Protein AF-A0A840NBD8-F1 (afdb_monomer_lite)

Structure (mmCIF, N/CA/C/O backbone):
data_AF-A0A840NBD8-F1
#
_entry.id   AF-A0A840NBD8-F1
#
loop_
_atom_site.group_PDB
_atom_site.id
_atom_site.type_symbol
_atom_site.label_atom_id
_atom_site.label_alt_id
_atom_site.label_comp_id
_atom_site.label_asym_id
_atom_site.label_entity_id
_atom_site.label_seq_id
_atom_site.pdbx_PDB_ins_code
_atom_site.Cartn_x
_atom_site.Cartn_y
_atom_site.Cartn_z
_atom_site.occupancy
_atom_site.B_iso_or_equiv
_atom_site.auth_seq_id
_atom_site.auth_comp_id
_atom_site.auth_asym_id
_atom_site.auth_atom_id
_atom_site.pdbx_PDB_model_num
ATOM 1 N N . MET A 1 1 ? -63.203 -4.532 65.656 1.00 38.97 1 MET A N 1
ATOM 2 C CA . MET A 1 1 ? -64.607 -4.983 65.704 1.00 38.97 1 MET A CA 1
ATOM 3 C C . MET A 1 1 ? -64.784 -5.683 67.031 1.00 38.97 1 MET A C 1
ATOM 5 O O . MET A 1 1 ? -64.358 -6.823 67.152 1.00 38.97 1 MET A O 1
ATOM 9 N N . GLU A 1 2 ? -65.302 -4.982 68.034 1.00 36.94 2 GLU A N 1
ATOM 10 C CA . GLU A 1 2 ? -65.641 -5.597 69.318 1.00 36.94 2 GLU A CA 1
ATOM 11 C C . GLU A 1 2 ? -66.970 -6.361 69.239 1.00 36.94 2 GLU A C 1
ATOM 13 O O . GLU A 1 2 ? -67.846 -6.024 68.440 1.00 36.94 2 GLU A O 1
ATOM 18 N N . GLN A 1 3 ? -67.122 -7.371 70.097 1.00 41.47 3 GLN A N 1
ATOM 19 C CA . GLN A 1 3 ? -68.400 -8.005 70.413 1.00 41.47 3 GLN A CA 1
ATOM 20 C C . GLN A 1 3 ? -68.437 -8.320 71.911 1.00 41.47 3 GLN A C 1
ATOM 22 O O . GLN A 1 3 ? -67.701 -9.184 72.383 1.00 41.47 3 GLN A O 1
ATOM 27 N N . SER A 1 4 ? -69.313 -7.629 72.638 1.00 44.62 4 SER A N 1
ATOM 28 C CA . SER A 1 4 ? -69.732 -8.004 73.992 1.00 44.62 4 SER A CA 1
ATOM 29 C C . SER A 1 4 ? -71.035 -8.809 73.917 1.00 44.62 4 SER A C 1
ATOM 31 O O . SER A 1 4 ? -71.879 -8.479 73.082 1.00 44.62 4 SER A O 1
ATOM 33 N N . PRO A 1 5 ? -71.239 -9.813 74.784 1.00 59.19 5 PRO A N 1
ATOM 34 C CA . PRO A 1 5 ? -72.549 -10.399 75.052 1.00 59.19 5 PRO A CA 1
ATOM 35 C C . PRO A 1 5 ? -73.117 -9.952 76.415 1.00 59.19 5 PRO A C 1
ATOM 37 O O . PRO A 1 5 ? -72.369 -9.685 77.356 1.00 59.19 5 PRO A O 1
ATOM 40 N N . ASP A 1 6 ? -74.445 -9.888 76.511 1.00 45.44 6 ASP A N 1
ATOM 41 C CA . ASP A 1 6 ? -75.183 -9.415 77.689 1.00 45.44 6 ASP A CA 1
ATOM 42 C C . ASP A 1 6 ? -75.219 -10.400 78.875 1.00 45.44 6 ASP A C 1
ATOM 44 O O . ASP A 1 6 ? -75.058 -11.614 78.729 1.00 45.44 6 ASP A O 1
ATOM 48 N N . VAL A 1 7 ? -75.535 -9.857 80.056 1.00 41.00 7 VAL A N 1
ATOM 49 C CA . VAL A 1 7 ? -75.954 -10.606 81.253 1.00 41.00 7 VAL A CA 1
ATOM 50 C C . VAL A 1 7 ? -77.479 -10.547 81.363 1.00 41.00 7 VAL A C 1
ATOM 52 O O . VAL A 1 7 ? -78.070 -9.487 81.165 1.00 41.00 7 VAL A O 1
ATOM 55 N N . ALA A 1 8 ? -78.119 -11.666 81.712 1.00 42.34 8 ALA A N 1
ATOM 56 C CA . ALA A 1 8 ? -79.564 -11.742 81.924 1.00 42.34 8 ALA A CA 1
ATOM 57 C C . ALA A 1 8 ? -79.895 -12.157 83.366 1.00 42.34 8 ALA A C 1
ATOM 59 O O . ALA A 1 8 ? -79.527 -13.247 83.803 1.00 42.34 8 ALA A O 1
ATOM 60 N N . GLU A 1 9 ? -80.625 -11.303 84.083 1.00 46.00 9 GLU A N 1
ATOM 61 C CA . GLU A 1 9 ? -81.267 -11.643 85.356 1.00 46.00 9 GLU A CA 1
ATOM 62 C C . GLU A 1 9 ? -82.689 -12.177 85.119 1.00 46.00 9 GLU A C 1
ATOM 64 O O . GLU A 1 9 ? -83.369 -11.783 84.169 1.00 46.00 9 GLU A O 1
ATOM 69 N N . GLY A 1 10 ? -83.159 -13.060 86.002 1.00 35.69 10 GLY A N 1
ATOM 70 C CA . GLY A 1 10 ? -84.516 -13.605 85.964 1.00 35.69 10 GLY A CA 1
ATOM 71 C C . GLY A 1 10 ? -84.988 -13.977 87.364 1.00 35.69 10 GLY A C 1
ATOM 72 O O . GLY A 1 10 ? -84.531 -14.966 87.934 1.00 35.69 10 GLY A O 1
ATOM 73 N N . THR A 1 11 ? -85.880 -13.166 87.927 1.00 38.62 11 THR A N 1
ATOM 74 C CA . THR A 1 11 ? -86.492 -13.388 89.242 1.00 38.62 11 THR A CA 1
ATOM 75 C C . THR A 1 11 ? -87.650 -14.387 89.171 1.00 38.62 11 THR A C 1
ATOM 77 O O . THR A 1 11 ? -88.183 -14.684 88.102 1.00 38.62 11 THR A O 1
ATOM 80 N N . GLY A 1 12 ? -88.067 -14.896 90.331 1.00 40.06 12 GLY A N 1
ATOM 81 C CA . GLY A 1 12 ? -89.299 -15.665 90.483 1.00 40.06 12 GLY A CA 1
ATOM 82 C C . GLY A 1 12 ? -90.060 -15.222 91.727 1.00 40.06 12 GLY A C 1
ATOM 83 O O . GLY A 1 12 ? -89.450 -14.758 92.684 1.00 40.06 12 GLY A O 1
ATOM 84 N N . GLU A 1 13 ? -91.380 -15.384 91.705 1.00 35.84 13 GLU A N 1
ATOM 85 C CA . GLU A 1 13 ? -92.286 -15.260 92.852 1.00 35.84 13 GLU A CA 1
ATOM 86 C C . GLU A 1 13 ? -93.615 -15.955 92.501 1.00 35.84 13 GLU A C 1
ATOM 88 O O . GLU A 1 13 ? -93.922 -16.142 91.320 1.00 35.84 13 GLU A O 1
ATOM 93 N N . GLY A 1 14 ? -94.387 -16.392 93.502 1.00 35.34 14 GLY A N 1
ATOM 94 C CA . GLY A 1 14 ? -95.603 -17.180 93.263 1.00 35.34 14 GLY A CA 1
ATOM 95 C C . GLY A 1 14 ? -96.175 -17.848 94.512 1.00 35.34 14 GLY A C 1
ATOM 96 O O . GLY A 1 14 ? -96.265 -19.072 94.565 1.00 35.34 14 GLY A O 1
ATOM 97 N N . GLU A 1 15 ? -96.549 -17.055 95.517 1.00 34.56 15 GLU A N 1
ATOM 98 C CA . GLU A 1 15 ? -97.252 -17.532 96.716 1.00 34.56 15 GLU A CA 1
ATOM 99 C C . GLU A 1 15 ? -98.704 -17.025 96.682 1.00 34.56 15 GLU A C 1
ATOM 101 O O . GLU A 1 15 ? -98.952 -15.823 96.762 1.00 34.56 15 GLU A O 1
ATOM 106 N N . GLU A 1 16 ? -99.659 -17.936 96.460 1.00 41.03 16 GLU A N 1
ATOM 107 C CA . GLU A 1 16 ? -101.041 -17.589 96.095 1.00 41.03 16 GLU A CA 1
ATOM 108 C C . GLU A 1 16 ? -102.016 -17.563 97.289 1.00 41.03 16 GLU A C 1
ATOM 110 O O . GLU A 1 16 ? -101.863 -18.283 98.281 1.00 41.03 16 GLU A O 1
ATOM 115 N N . ASP A 1 17 ? -103.035 -16.708 97.172 1.00 41.59 17 ASP A N 1
ATOM 116 C CA . ASP A 1 17 ? -103.958 -16.308 98.239 1.00 41.59 17 ASP A CA 1
ATOM 117 C C . ASP A 1 17 ? -104.800 -17.480 98.797 1.00 41.59 17 ASP A C 1
ATOM 119 O O . ASP A 1 17 ? -105.285 -18.343 98.057 1.00 41.59 17 ASP A O 1
ATOM 123 N N . ARG A 1 18 ? -105.000 -17.521 100.123 1.00 43.19 18 ARG A N 1
ATOM 124 C CA . ARG A 1 18 ? -105.635 -18.650 100.831 1.00 43.19 18 ARG A CA 1
ATOM 125 C C . ARG A 1 18 ? -106.884 -18.201 101.604 1.00 43.19 18 ARG A C 1
ATOM 127 O O . ARG A 1 18 ? -106.764 -17.413 102.540 1.00 43.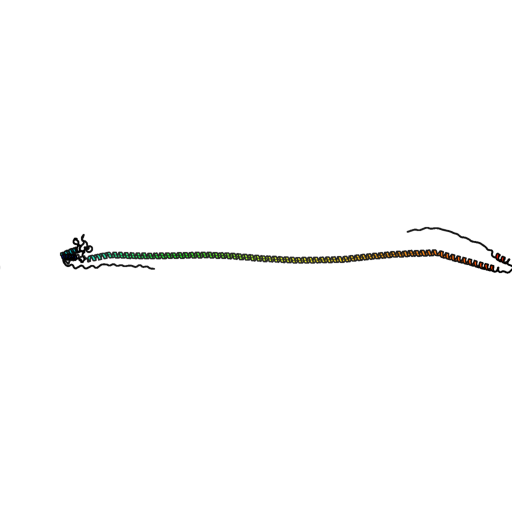19 18 ARG A O 1
ATOM 134 N N . PRO A 1 19 ? -108.082 -18.742 101.294 1.00 49.09 19 PRO A N 1
ATOM 135 C CA . PRO A 1 19 ? -109.337 -18.238 101.846 1.00 49.09 19 PRO A CA 1
ATOM 136 C C . PRO A 1 19 ? -109.475 -18.462 103.359 1.00 49.09 19 PRO A C 1
ATOM 138 O O . PRO A 1 19 ? -109.138 -19.520 103.899 1.00 49.09 19 PRO A O 1
ATOM 141 N N . GLU A 1 20 ? -110.034 -17.458 104.033 1.00 42.88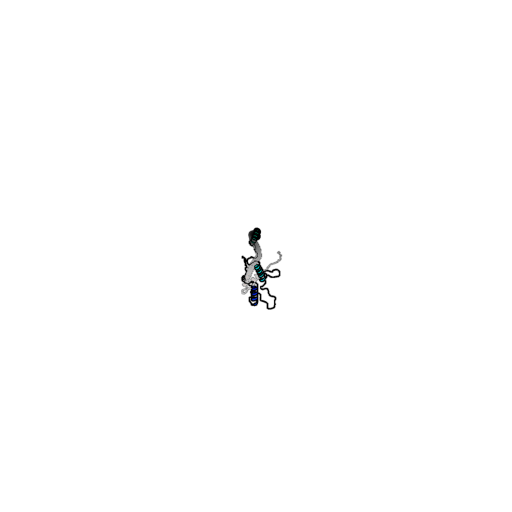 20 GLU A N 1
ATOM 142 C CA . GLU A 1 20 ? -110.184 -17.415 105.487 1.00 42.88 20 GLU A CA 1
ATOM 143 C C . GLU A 1 20 ? -111.186 -18.470 106.009 1.00 42.88 20 GLU A C 1
ATOM 145 O O . GLU A 1 20 ? -112.259 -18.694 105.440 1.00 42.88 20 GLU A O 1
ATOM 150 N N . ALA A 1 21 ? -110.842 -19.152 107.107 1.00 46.12 21 ALA A N 1
ATOM 151 C CA . ALA A 1 21 ? -111.613 -20.298 107.593 1.00 46.12 21 ALA A CA 1
ATOM 152 C C . ALA A 1 21 ? -112.923 -19.878 108.305 1.00 46.12 21 ALA A C 1
ATOM 154 O O . ALA A 1 21 ? -112.905 -19.003 109.174 1.00 46.12 21 ALA A O 1
ATOM 155 N N . PRO A 1 22 ? -114.070 -20.535 108.031 1.00 56.19 22 PRO A N 1
ATOM 156 C CA . PRO A 1 22 ? -115.367 -20.101 108.549 1.00 56.19 22 PRO A CA 1
ATOM 157 C C . PRO A 1 22 ? -115.501 -20.246 110.075 1.00 56.19 22 PRO A C 1
ATOM 159 O O . PRO A 1 22 ? -115.132 -21.263 110.669 1.00 56.19 22 PRO A O 1
ATOM 162 N N . VAL A 1 23 ? -116.119 -19.241 110.708 1.00 53.09 23 VAL A N 1
ATOM 163 C CA . VAL A 1 23 ? -116.303 -19.148 112.169 1.00 53.09 23 VAL A CA 1
ATOM 164 C C . VAL A 1 23 ? -117.133 -20.323 112.711 1.00 53.09 23 VAL A C 1
ATOM 166 O O . VAL A 1 23 ? -118.361 -20.360 112.591 1.00 53.09 23 VAL A O 1
ATOM 169 N N . ARG A 1 24 ? -116.460 -21.285 113.358 1.00 59.81 24 ARG A N 1
ATOM 170 C CA . ARG A 1 24 ? -117.062 -22.519 113.894 1.00 59.81 24 ARG A CA 1
ATOM 171 C C . ARG A 1 24 ? -118.058 -22.217 115.028 1.00 59.81 24 ARG A C 1
ATOM 173 O O . ARG A 1 24 ? -117.653 -21.898 116.142 1.00 59.81 24 ARG A O 1
ATOM 180 N N . ARG A 1 25 ? -119.364 -22.363 114.766 1.00 56.66 25 ARG A N 1
ATOM 181 C CA . ARG A 1 25 ? -120.454 -22.246 115.763 1.00 56.66 25 ARG A CA 1
ATOM 182 C C . ARG A 1 25 ? -121.301 -23.528 115.824 1.00 56.66 25 ARG A C 1
ATOM 184 O O . ARG A 1 25 ? -121.547 -24.153 114.794 1.00 56.66 25 ARG A O 1
ATOM 191 N N . GLY A 1 26 ? -121.777 -23.879 117.023 1.00 63.38 26 GLY A N 1
ATOM 192 C CA . GLY A 1 26 ? -122.529 -25.115 117.314 1.00 63.38 26 GLY A CA 1
ATOM 193 C C . GLY A 1 26 ? -121.645 -26.277 117.795 1.00 63.38 26 GLY A C 1
ATOM 194 O O . GLY A 1 26 ? -120.421 -26.207 117.696 1.00 63.38 26 GLY A O 1
ATOM 195 N N . THR A 1 27 ? -122.251 -27.346 118.322 1.00 67.06 27 THR A N 1
ATOM 196 C CA . THR A 1 27 ? -121.565 -28.557 118.839 1.00 67.06 27 THR A CA 1
ATOM 197 C C . THR A 1 27 ? -121.180 -29.537 117.723 1.00 67.06 27 THR A C 1
ATOM 199 O O . THR A 1 27 ? -121.738 -29.470 116.630 1.00 67.06 27 THR A O 1
ATOM 202 N N . ARG A 1 28 ? -120.273 -30.500 117.963 1.00 67.00 28 ARG A N 1
ATOM 203 C CA . ARG A 1 28 ? -119.866 -31.496 116.945 1.00 67.00 28 ARG A CA 1
ATOM 204 C C . ARG A 1 28 ? -121.028 -32.259 116.317 1.00 67.00 28 ARG A C 1
ATOM 206 O O . ARG A 1 28 ? -120.992 -32.502 115.114 1.00 67.00 28 ARG A O 1
ATOM 213 N N . ALA A 1 29 ? -122.060 -32.598 117.092 1.00 64.06 29 ALA A N 1
ATOM 214 C CA . ALA A 1 29 ? -123.272 -33.223 116.564 1.00 64.06 29 ALA A CA 1
ATOM 215 C C . ALA A 1 29 ? -123.970 -32.309 115.541 1.00 64.06 29 ALA A C 1
ATOM 217 O O . ALA A 1 29 ? -124.245 -32.740 114.425 1.00 64.06 29 ALA A O 1
ATOM 218 N N . GLN A 1 30 ? -124.147 -31.027 115.878 1.00 69.62 30 GLN A N 1
ATOM 219 C CA . GLN A 1 30 ? -124.735 -30.018 114.992 1.00 69.62 30 GLN A CA 1
ATOM 220 C C . GLN A 1 30 ? -123.849 -29.739 113.764 1.00 69.62 30 GLN A C 1
ATOM 222 O O . GLN A 1 30 ? -124.362 -29.663 112.651 1.00 69.62 30 GLN A O 1
ATOM 227 N N . ARG A 1 31 ? -122.518 -29.640 113.927 1.00 68.75 31 ARG A N 1
ATOM 228 C CA . ARG A 1 31 ? -121.561 -29.460 112.814 1.00 68.75 31 ARG A CA 1
ATOM 229 C C . ARG A 1 31 ? -121.606 -30.656 111.848 1.00 68.75 31 ARG A C 1
ATOM 231 O O . ARG A 1 31 ? -121.670 -30.461 110.633 1.00 68.75 31 ARG A O 1
ATOM 238 N N . ARG A 1 32 ? -121.672 -31.886 112.373 1.00 67.12 32 ARG A N 1
ATOM 239 C CA . ARG A 1 32 ? -121.811 -33.120 111.582 1.00 67.12 32 ARG A CA 1
ATOM 240 C C . ARG A 1 32 ? -123.163 -33.209 110.872 1.00 67.12 32 ARG A C 1
ATOM 242 O O . ARG A 1 32 ? -123.183 -33.514 109.684 1.00 67.12 32 ARG A O 1
ATOM 249 N N . GLU A 1 33 ? -124.271 -32.921 111.557 1.00 67.94 33 GLU A N 1
ATOM 250 C CA . GLU A 1 33 ? -125.611 -32.908 110.950 1.00 67.94 33 GLU A CA 1
ATOM 251 C C . GLU A 1 33 ? -125.704 -31.853 109.840 1.00 67.94 33 GLU A C 1
ATOM 253 O O . GLU A 1 33 ? -126.205 -32.143 108.759 1.00 67.94 33 GLU A O 1
ATOM 258 N N . ARG A 1 34 ? -125.150 -30.654 110.056 1.00 69.50 34 ARG A N 1
ATOM 259 C CA . ARG A 1 34 ? -125.111 -29.582 109.051 1.00 69.50 34 ARG A CA 1
ATOM 260 C C . ARG A 1 34 ? -124.284 -29.968 107.821 1.00 69.50 34 ARG A C 1
ATOM 262 O O . ARG A 1 34 ? -124.697 -29.673 106.708 1.00 69.50 34 ARG A O 1
ATOM 269 N N . THR A 1 35 ? -123.170 -30.678 108.014 1.00 64.94 35 THR A N 1
ATOM 270 C CA . THR A 1 35 ? -122.336 -31.211 106.916 1.00 64.94 35 THR A CA 1
ATOM 271 C C . THR A 1 35 ? -123.055 -32.332 106.148 1.00 64.94 35 THR A C 1
ATOM 273 O O . THR A 1 35 ? -122.981 -32.391 104.924 1.00 64.94 35 THR A O 1
ATOM 276 N N . LEU A 1 36 ? -123.792 -33.201 106.851 1.00 66.56 36 LEU A N 1
ATOM 277 C CA . LEU A 1 36 ? -124.643 -34.236 106.249 1.00 66.56 36 LEU A CA 1
ATOM 278 C C . LEU A 1 36 ? -125.808 -33.639 105.449 1.00 66.56 36 LEU A C 1
ATOM 280 O O . LEU A 1 36 ? -126.060 -34.083 104.334 1.00 66.56 36 LEU A O 1
ATOM 284 N N . ARG A 1 37 ? -126.493 -32.629 106.001 1.00 66.69 37 ARG A N 1
ATOM 285 C CA . ARG A 1 37 ? -127.597 -31.918 105.343 1.00 66.69 37 ARG A CA 1
ATOM 286 C C . ARG A 1 37 ? -127.111 -31.198 104.080 1.00 66.69 37 ARG A C 1
ATOM 288 O O . ARG A 1 37 ? -127.686 -31.427 103.025 1.00 66.69 37 ARG A O 1
ATOM 295 N N . ALA A 1 38 ? -125.984 -30.483 104.147 1.00 65.50 38 ALA A N 1
ATOM 296 C CA . ALA A 1 38 ? -125.374 -29.854 102.972 1.00 65.50 38 ALA A CA 1
ATOM 297 C C . ALA A 1 38 ? -125.038 -30.870 101.859 1.00 65.50 38 ALA A C 1
ATOM 299 O O . ALA A 1 38 ? -125.353 -30.633 100.698 1.00 65.50 38 ALA A O 1
ATOM 300 N N . MET A 1 39 ? -124.466 -32.039 102.189 1.00 65.94 39 MET A N 1
ATOM 301 C CA . MET A 1 39 ? -124.219 -33.092 101.185 1.00 65.94 39 MET A CA 1
ATOM 302 C C . MET A 1 39 ? -125.494 -33.742 100.624 1.00 65.94 39 MET A C 1
ATOM 304 O O . MET A 1 39 ? -125.443 -34.307 99.534 1.00 65.94 39 MET A O 1
ATOM 308 N N . ALA A 1 40 ? -126.625 -33.670 101.331 1.00 64.12 40 ALA A N 1
ATOM 309 C CA . ALA A 1 40 ? -127.922 -34.123 100.826 1.00 64.12 40 ALA A CA 1
ATOM 310 C C . ALA A 1 40 ? -128.627 -33.072 99.943 1.00 64.12 40 ALA A C 1
ATOM 312 O O . ALA A 1 40 ? -129.463 -33.436 99.121 1.00 64.12 40 ALA A O 1
ATOM 313 N N . GLU A 1 41 ? -128.280 -31.789 100.089 1.00 64.12 41 GLU A N 1
ATOM 314 C CA . GLU A 1 41 ? -128.833 -30.662 99.317 1.00 64.12 41 GLU A CA 1
ATOM 315 C C . GLU A 1 41 ? -128.189 -30.516 97.915 1.00 64.12 41 GLU A C 1
ATOM 317 O O . GLU A 1 41 ? -128.731 -29.837 97.047 1.00 64.12 41 GLU A O 1
ATOM 322 N N . GLY A 1 42 ? -127.111 -31.262 97.641 1.00 58.94 42 GLY A N 1
ATOM 323 C CA . GLY A 1 42 ? -126.793 -31.784 96.302 1.00 58.94 42 GLY A CA 1
ATOM 324 C C . GLY A 1 42 ? -125.792 -31.002 95.443 1.00 58.94 42 GLY A C 1
ATOM 325 O O . GLY A 1 42 ? -125.129 -31.623 94.614 1.00 58.94 42 GLY A O 1
ATOM 326 N N . LEU A 1 43 ? -125.629 -29.692 95.646 1.00 52.44 43 LEU A N 1
ATOM 327 C CA . LEU A 1 43 ? -124.615 -28.854 94.979 1.00 52.44 43 LEU A CA 1
ATOM 328 C C . LEU A 1 43 ? -123.987 -27.868 95.984 1.00 52.44 43 LEU A C 1
ATOM 330 O O . LEU A 1 43 ? -124.639 -27.461 96.941 1.00 52.44 43 LEU A O 1
ATOM 334 N N . ASP A 1 44 ? -122.707 -27.526 95.789 1.00 59.53 44 ASP A N 1
ATOM 335 C CA . ASP A 1 44 ? -121.893 -26.630 96.641 1.00 59.53 44 ASP A CA 1
ATOM 336 C C . ASP A 1 44 ? -121.865 -26.943 98.154 1.00 59.53 44 ASP A C 1
ATOM 338 O O . ASP A 1 44 ? -121.655 -26.074 99.008 1.00 59.53 44 ASP A O 1
ATOM 342 N N . ALA A 1 45 ? -121.977 -28.225 98.505 1.00 65.00 45 ALA A N 1
ATOM 343 C CA . ALA A 1 45 ? -121.774 -28.702 99.868 1.00 65.00 45 ALA A CA 1
ATOM 344 C C . ALA A 1 45 ? -120.332 -28.426 100.348 1.00 65.00 45 ALA A C 1
ATOM 346 O O . ALA A 1 45 ? -119.380 -29.036 99.865 1.00 65.00 45 ALA A O 1
ATOM 347 N N . ARG A 1 46 ? -120.157 -27.534 101.333 1.00 68.38 46 ARG A N 1
ATOM 348 C CA . ARG A 1 46 ? -118.853 -27.222 101.955 1.00 68.38 46 ARG A CA 1
ATOM 349 C C . ARG A 1 46 ? -118.691 -27.864 103.333 1.00 68.38 46 ARG A C 1
ATOM 351 O O . ARG A 1 46 ? -119.643 -28.005 104.101 1.00 68.38 46 ARG A O 1
ATOM 358 N N . CYS A 1 47 ? -117.456 -28.220 103.673 1.00 69.06 47 CYS A N 1
ATOM 359 C CA . CYS A 1 47 ? -117.085 -28.819 104.948 1.00 69.06 47 CYS A CA 1
ATOM 360 C C . CYS A 1 47 ? -117.250 -27.816 106.102 1.00 69.06 47 CYS A C 1
ATOM 362 O O . CYS A 1 47 ? -116.528 -26.821 106.168 1.00 69.06 47 CYS A O 1
ATOM 364 N N . ALA A 1 48 ? -118.116 -28.106 107.081 1.00 66.06 48 ALA A N 1
ATOM 365 C CA . ALA A 1 48 ? -118.368 -27.210 108.222 1.00 66.06 48 ALA A CA 1
ATOM 366 C C . ALA A 1 48 ? -117.186 -27.064 109.215 1.00 66.06 48 ALA A C 1
ATOM 368 O O . ALA A 1 48 ? -117.328 -26.404 110.246 1.00 66.06 48 ALA A O 1
ATOM 369 N N . TYR A 1 49 ? -116.037 -27.687 108.928 1.00 66.69 49 TYR A N 1
ATOM 370 C CA . TYR A 1 49 ? -114.827 -27.662 109.756 1.00 66.69 49 TYR A CA 1
ATOM 371 C C . TYR A 1 49 ? -113.688 -26.835 109.130 1.00 66.69 49 TYR A C 1
ATOM 373 O O . TYR A 1 49 ? -112.979 -26.142 109.862 1.00 66.69 49 TYR A O 1
ATOM 381 N N . CYS A 1 50 ? -113.512 -26.880 107.803 1.00 66.94 50 CYS A N 1
ATOM 382 C CA . CYS A 1 50 ? -112.445 -26.164 107.082 1.00 66.94 50 CYS A CA 1
ATOM 383 C C . CYS A 1 50 ? -112.931 -25.209 105.974 1.00 66.94 50 CYS A C 1
ATOM 385 O O . CYS A 1 50 ? -112.141 -24.389 105.533 1.00 66.94 50 CYS A O 1
ATOM 387 N N . GLY A 1 51 ? -114.198 -25.267 105.544 1.00 66.25 51 GLY A N 1
ATOM 388 C CA . GLY A 1 51 ? -114.749 -24.409 104.479 1.00 66.25 51 GLY A CA 1
ATOM 389 C C . GLY A 1 51 ? -114.542 -24.912 103.042 1.00 66.25 51 GLY A C 1
ATOM 390 O O . GLY A 1 51 ? -115.192 -24.399 102.127 1.00 66.25 51 GLY A O 1
ATOM 391 N N . GLU A 1 52 ? -113.700 -25.933 102.859 1.00 68.75 52 GLU A N 1
ATOM 392 C CA . GLU A 1 52 ? -113.404 -26.573 101.568 1.00 68.75 52 GLU A CA 1
ATOM 393 C C . GLU A 1 52 ? -114.644 -27.267 100.962 1.00 68.75 52 GLU A C 1
ATOM 395 O O . GLU A 1 52 ? -115.495 -27.758 101.717 1.00 68.75 52 GLU A O 1
ATOM 400 N N . PRO A 1 53 ? -114.767 -27.355 99.623 1.00 67.69 53 PRO A N 1
ATOM 401 C CA . PRO A 1 53 ? -115.833 -28.115 98.969 1.00 67.69 53 PRO A CA 1
ATOM 402 C C . PRO A 1 53 ? -115.728 -29.619 99.268 1.00 67.69 53 PRO A C 1
ATOM 404 O O . PRO A 1 53 ? -114.640 -30.188 99.375 1.00 67.69 53 PRO A O 1
ATOM 407 N N . LEU A 1 54 ? -116.878 -30.278 99.408 1.00 65.12 54 LEU A N 1
ATOM 408 C CA . LEU A 1 54 ? -116.974 -31.715 99.661 1.00 65.12 54 LEU A CA 1
ATOM 409 C C . LEU A 1 54 ? -117.080 -32.495 98.342 1.00 65.12 54 LEU A C 1
ATOM 411 O O . LEU A 1 54 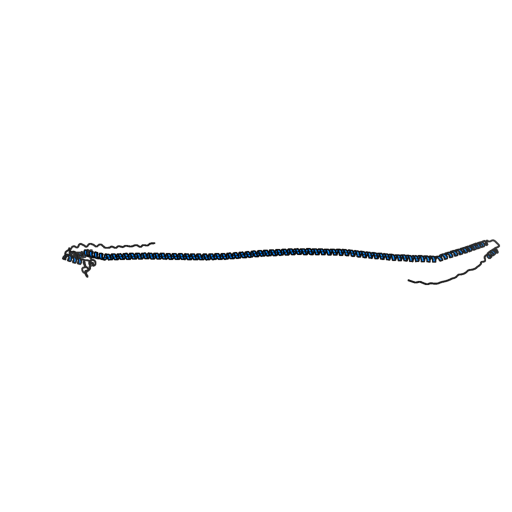? -117.759 -32.041 97.419 1.00 65.12 54 LEU A O 1
ATOM 415 N N . PRO A 1 55 ? -116.462 -33.686 98.241 1.00 63.44 55 PRO A N 1
ATOM 416 C CA . PRO A 1 55 ? -116.616 -34.534 97.065 1.00 63.44 55 PRO A CA 1
ATOM 417 C C . PRO A 1 55 ? -118.077 -35.011 96.927 1.00 63.44 55 PRO A C 1
ATOM 419 O O . PRO A 1 55 ? -118.708 -35.337 97.939 1.00 63.44 55 PRO A O 1
ATOM 422 N N . PRO A 1 56 ? -118.622 -35.096 95.698 1.00 61.56 56 PRO A N 1
ATOM 423 C CA . PRO A 1 56 ? -120.010 -35.493 95.473 1.00 61.56 56 PRO A CA 1
ATOM 424 C C . PRO A 1 56 ? -120.274 -36.928 95.949 1.00 61.56 56 PRO A C 1
ATOM 426 O O . PRO A 1 56 ? -119.463 -37.834 95.745 1.00 61.56 56 PRO A O 1
ATOM 429 N N . VAL A 1 57 ? -121.432 -37.146 96.578 1.00 60.38 57 VAL A N 1
ATOM 430 C CA . VAL A 1 57 ? -121.789 -38.443 97.172 1.00 60.38 57 VAL A CA 1
ATOM 431 C C . VAL A 1 57 ? -122.108 -39.466 96.066 1.00 60.38 57 VAL A C 1
ATOM 433 O O . VAL A 1 57 ? -123.023 -39.235 95.273 1.00 60.38 57 VAL A O 1
ATOM 436 N N . PRO A 1 58 ? -121.409 -40.617 95.990 1.00 57.72 58 PRO A N 1
ATOM 437 C CA . PRO A 1 58 ? -121.634 -41.600 94.933 1.00 57.72 58 PRO A CA 1
ATOM 438 C C . PRO A 1 58 ? -122.980 -42.322 95.105 1.00 57.72 58 PRO A C 1
ATOM 440 O O . PRO A 1 58 ? -123.285 -42.874 96.161 1.00 57.72 58 PRO A O 1
ATOM 443 N N . SER A 1 59 ? -123.764 -42.390 94.028 1.00 54.16 59 SER A N 1
ATOM 444 C CA . SER A 1 59 ? -125.178 -42.808 94.021 1.00 54.16 59 SER A CA 1
ATOM 445 C C . SER A 1 59 ? -125.461 -44.305 94.260 1.00 54.16 59 SER A C 1
ATOM 447 O O . SER A 1 59 ? -126.588 -44.756 94.056 1.00 54.16 59 SER A O 1
ATOM 449 N N . LYS A 1 60 ? -124.471 -45.102 94.692 1.00 48.12 60 LYS A N 1
ATOM 450 C CA . LYS A 1 60 ? -124.620 -46.548 94.946 1.00 48.12 60 LYS A CA 1
ATOM 451 C C . LYS A 1 60 ? -123.863 -47.025 96.189 1.00 48.12 60 LYS A C 1
ATOM 453 O O . LYS A 1 60 ? -122.690 -47.370 96.106 1.00 48.12 60 LYS A O 1
ATOM 458 N N . GLY A 1 61 ? -124.575 -47.136 97.314 1.00 52.53 61 GLY A N 1
ATOM 459 C CA . GLY A 1 61 ? -124.354 -48.160 98.354 1.00 52.53 61 GLY A CA 1
ATOM 460 C C . GLY A 1 61 ? -122.990 -48.244 99.061 1.00 52.53 61 GLY A C 1
ATOM 461 O O . GLY A 1 61 ? -122.743 -49.232 99.750 1.00 52.53 61 GLY A O 1
ATOM 462 N N . GLY A 1 62 ? -122.100 -47.265 98.897 1.00 48.06 62 GLY A N 1
ATOM 463 C CA . GLY A 1 62 ? -120.779 -47.261 99.529 1.00 48.06 62 GLY A CA 1
ATOM 464 C C . GLY A 1 62 ? -120.823 -47.043 101.047 1.00 48.06 62 GLY A C 1
ATOM 465 O O . GLY A 1 62 ? -121.790 -46.510 101.593 1.00 48.06 62 GLY A O 1
ATOM 466 N N . ARG A 1 63 ? -119.736 -47.414 101.740 1.00 48.62 63 ARG A N 1
ATOM 467 C CA . ARG A 1 63 ? -119.509 -46.996 103.137 1.00 48.62 63 ARG A CA 1
ATOM 468 C C . ARG A 1 63 ? -119.529 -45.460 103.237 1.00 48.62 63 ARG A C 1
ATOM 470 O O . ARG A 1 63 ? -119.063 -44.812 102.301 1.00 48.62 63 ARG A O 1
ATOM 477 N N . PRO A 1 64 ? -119.989 -44.876 104.362 1.00 52.94 64 PRO A N 1
ATOM 478 C CA . PRO A 1 64 ? -119.992 -43.426 104.541 1.00 52.94 64 PRO A CA 1
ATOM 479 C C . PRO A 1 64 ? -118.575 -42.861 104.387 1.00 52.94 64 PRO A C 1
ATOM 481 O O . PRO A 1 64 ? -117.665 -43.224 105.136 1.00 52.94 64 PRO A O 1
ATOM 484 N N . THR A 1 65 ? -118.403 -41.990 103.395 1.00 54.28 65 THR A N 1
ATOM 485 C CA . THR A 1 65 ? -117.147 -41.307 103.084 1.00 54.28 65 THR A CA 1
ATOM 486 C C . THR A 1 65 ? -116.711 -40.394 104.236 1.00 54.28 65 THR A C 1
ATOM 488 O O . THR A 1 65 ? -117.563 -39.829 104.930 1.00 54.28 65 THR A O 1
ATOM 491 N N . PRO A 1 66 ? -115.394 -40.203 104.456 1.00 55.22 66 PRO A N 1
ATOM 492 C CA . PRO A 1 66 ? -114.901 -39.164 105.354 1.00 55.22 66 PRO A CA 1
ATOM 493 C C . PRO A 1 66 ? -115.436 -37.787 104.940 1.00 55.22 66 PRO A C 1
ATOM 495 O O . PRO A 1 66 ? -115.423 -37.432 103.765 1.00 55.22 66 PRO A O 1
ATOM 498 N N . TYR A 1 67 ? -115.897 -37.003 105.916 1.00 59.72 67 TYR A N 1
ATOM 499 C CA . TYR A 1 67 ? -116.630 -35.740 105.722 1.00 59.72 67 TYR A CA 1
ATOM 500 C C . TYR A 1 67 ? -115.748 -34.544 105.294 1.00 59.72 67 TYR A C 1
ATOM 502 O O . TYR A 1 67 ? -116.057 -33.400 105.614 1.00 59.72 67 TYR A O 1
ATOM 510 N N . CYS A 1 68 ? -114.611 -34.819 104.656 1.00 63.47 68 CYS A N 1
ATOM 511 C CA . CYS A 1 68 ? -113.601 -33.888 104.155 1.00 63.47 68 CYS A CA 1
ATOM 512 C C . CYS A 1 68 ? -112.582 -34.712 103.341 1.00 63.47 68 CYS A C 1
ATOM 514 O O . CYS A 1 68 ? -112.287 -35.836 103.769 1.00 63.47 68 CYS A O 1
ATOM 516 N N . PRO A 1 69 ? -111.997 -34.204 102.237 1.00 60.41 69 PRO A N 1
ATOM 517 C CA . PRO A 1 69 ? -110.771 -34.794 101.698 1.00 60.41 69 PRO A CA 1
ATOM 518 C C . PRO A 1 69 ? -109.697 -34.862 102.796 1.00 60.41 69 PRO A C 1
ATOM 520 O O . PRO A 1 69 ? -109.556 -33.941 103.605 1.00 60.41 69 PRO A O 1
ATOM 523 N N . ALA A 1 70 ? -108.983 -35.985 102.862 1.00 59.97 70 ALA A N 1
ATOM 524 C CA . ALA A 1 70 ? -107.935 -36.215 103.848 1.00 59.97 70 ALA A CA 1
ATOM 525 C C . ALA A 1 70 ? -106.595 -35.735 103.275 1.00 59.97 70 ALA A C 1
ATOM 527 O O . ALA A 1 70 ? -105.881 -36.492 102.626 1.00 59.97 70 ALA A O 1
ATOM 528 N N . ASP A 1 71 ? -106.312 -34.451 103.474 1.00 60.78 71 ASP A N 1
ATOM 529 C CA . ASP A 1 71 ? -105.089 -33.782 103.031 1.00 60.78 71 ASP A CA 1
ATOM 530 C C . ASP A 1 71 ? -103.896 -34.218 103.905 1.00 60.78 71 ASP A C 1
ATOM 532 O O . ASP A 1 71 ? -103.761 -33.803 105.062 1.00 60.78 71 ASP A O 1
ATOM 536 N N . SER A 1 72 ? -103.060 -35.109 103.362 1.00 62.03 72 SER A N 1
ATOM 537 C CA . SER A 1 72 ? -101.864 -35.633 104.033 1.00 62.03 72 SER A CA 1
ATOM 538 C C . SER A 1 72 ? -100.773 -34.592 104.223 1.00 62.03 72 SER A C 1
ATOM 540 O O . SER A 1 72 ? -99.975 -34.724 105.149 1.00 62.03 72 SER A O 1
ATOM 542 N N . ASP A 1 73 ? -100.744 -33.567 103.381 1.00 59.75 73 ASP A N 1
ATOM 543 C CA . ASP A 1 73 ? -99.607 -32.662 103.264 1.00 59.75 73 ASP A CA 1
ATOM 544 C C . ASP A 1 73 ? -99.819 -31.455 104.190 1.00 59.75 73 ASP A C 1
ATOM 546 O O . ASP A 1 73 ? -98.877 -30.943 104.794 1.00 59.75 73 ASP A O 1
ATOM 550 N N . ARG A 1 74 ? -101.085 -31.070 104.408 1.00 59.34 74 ARG A N 1
ATOM 551 C CA . ARG A 1 74 ? -101.507 -30.042 105.373 1.00 59.34 74 ARG A CA 1
ATOM 552 C C . ARG A 1 74 ? -101.619 -30.540 106.815 1.00 59.34 74 ARG A C 1
ATOM 554 O O . ARG A 1 74 ? -101.461 -29.733 107.731 1.00 59.34 74 ARG A O 1
ATOM 561 N N . TYR A 1 75 ? -101.930 -31.822 107.037 1.00 61.00 75 TYR A N 1
ATOM 562 C CA . TYR A 1 75 ? -102.212 -32.354 108.384 1.00 61.00 75 TYR A CA 1
ATOM 563 C C . TYR A 1 75 ? -101.393 -33.579 108.802 1.00 61.00 75 TYR A C 1
ATOM 565 O O . TYR A 1 75 ? -101.383 -33.905 109.988 1.00 61.00 75 TYR A O 1
ATOM 573 N N . GLY A 1 76 ? -100.690 -34.244 107.885 1.00 61.50 76 GLY A N 1
ATOM 574 C CA . GLY A 1 76 ? -99.890 -35.432 108.177 1.00 61.50 76 GLY A CA 1
ATOM 575 C C . GLY A 1 76 ? -100.686 -36.739 108.298 1.00 61.50 76 GLY A C 1
ATOM 576 O O . GLY A 1 76 ? -101.920 -36.792 108.300 1.00 61.50 76 GLY A O 1
ATOM 577 N N . ASN A 1 77 ? -99.941 -37.838 108.428 1.00 67.00 77 ASN A N 1
ATOM 578 C CA . ASN A 1 77 ? -100.469 -39.179 108.673 1.00 67.00 77 ASN A CA 1
ATOM 579 C C . ASN A 1 77 ? -100.101 -39.633 110.094 1.00 67.00 77 ASN A C 1
ATOM 581 O O . ASN A 1 77 ? -98.923 -39.648 110.452 1.00 67.00 77 ASN A O 1
ATOM 585 N N . TRP A 1 78 ? -101.081 -40.060 110.899 1.00 56.47 78 TRP A N 1
ATOM 586 C CA . TRP A 1 78 ? -100.816 -40.683 112.200 1.00 56.47 78 TRP A CA 1
ATOM 587 C C . TRP A 1 78 ? -100.767 -42.205 112.037 1.00 56.47 78 TRP A C 1
ATOM 589 O O . TRP A 1 78 ? -101.779 -42.907 112.122 1.00 56.47 78 TRP A O 1
ATOM 599 N N . GLY A 1 79 ? -99.574 -42.713 111.720 1.00 66.50 79 GLY A N 1
ATOM 600 C CA . GLY A 1 79 ? -99.404 -44.093 111.266 1.00 66.50 79 GLY A CA 1
ATOM 601 C C . GLY A 1 79 ? -100.165 -44.331 109.957 1.00 66.50 79 GLY A C 1
ATOM 602 O O . GLY A 1 79 ? -100.165 -43.485 109.069 1.00 66.50 79 GLY A O 1
ATOM 603 N N . ALA A 1 80 ? -100.868 -45.458 109.844 1.00 58.38 80 ALA A N 1
ATOM 604 C CA . ALA A 1 80 ? -101.636 -45.828 108.648 1.00 58.38 80 ALA A CA 1
ATOM 605 C C . ALA A 1 80 ? -102.997 -45.098 108.496 1.00 58.38 80 ALA A C 1
ATOM 607 O O . ALA A 1 80 ? -103.916 -45.629 107.870 1.00 58.38 80 ALA A O 1
ATOM 608 N N . LYS A 1 81 ? -103.173 -43.916 109.105 1.00 60.44 81 LYS A N 1
ATOM 609 C CA . LYS A 1 81 ? -104.398 -43.102 109.010 1.00 60.44 81 LYS A CA 1
ATOM 610 C C . LYS A 1 81 ? -104.058 -41.637 108.757 1.00 60.44 81 LYS A C 1
ATOM 612 O O . LYS A 1 81 ? -103.447 -40.987 109.604 1.00 60.44 81 LYS A O 1
ATOM 617 N N . THR A 1 82 ? -104.521 -41.103 107.634 1.00 66.00 82 THR A N 1
ATOM 618 C CA . THR A 1 82 ? -104.442 -39.669 107.334 1.00 66.00 82 THR A CA 1
ATOM 619 C C . THR A 1 82 ? -105.308 -38.873 108.301 1.00 66.00 82 THR A C 1
ATOM 621 O O . THR A 1 82 ? -106.448 -39.251 108.593 1.00 66.00 82 THR A O 1
ATOM 624 N N . ILE A 1 83 ? -104.755 -37.788 108.837 1.00 65.44 83 ILE A N 1
ATOM 625 C CA . ILE A 1 83 ? -105.424 -36.976 109.847 1.00 65.44 83 ILE A CA 1
ATOM 626 C C . ILE A 1 83 ? -106.495 -36.120 109.161 1.00 65.44 83 ILE A C 1
ATOM 628 O O . ILE A 1 83 ? -106.200 -35.268 108.332 1.00 65.44 83 ILE A O 1
ATOM 632 N N . THR A 1 84 ? -107.766 -36.343 109.503 1.00 68.94 84 THR A N 1
ATOM 633 C CA . THR A 1 84 ? -108.882 -35.562 108.938 1.00 68.94 84 THR A CA 1
ATOM 634 C C . THR A 1 84 ? -109.242 -34.365 109.815 1.00 68.94 84 THR A C 1
ATOM 636 O O . THR A 1 84 ? -109.104 -34.412 111.040 1.00 68.94 84 THR A O 1
ATOM 639 N N . CYS A 1 85 ? -109.822 -33.319 109.216 1.00 69.44 85 CYS A N 1
ATOM 640 C CA . CYS A 1 85 ? -110.344 -32.150 109.937 1.00 69.44 85 CYS A CA 1
ATOM 641 C C . CYS A 1 85 ? -111.292 -32.524 111.092 1.00 69.44 85 CYS A C 1
ATOM 643 O O . CYS A 1 85 ? -111.280 -31.873 112.132 1.00 69.44 85 CYS A O 1
ATOM 645 N N . ALA A 1 86 ? -112.079 -33.596 110.939 1.00 65.38 86 ALA A N 1
ATOM 646 C CA . ALA A 1 86 ? -112.976 -34.097 111.979 1.00 65.38 86 ALA A CA 1
ATOM 647 C C . ALA A 1 86 ? -112.236 -34.770 113.152 1.00 65.38 86 ALA A C 1
ATOM 649 O O . ALA A 1 86 ? -112.712 -34.688 114.280 1.00 65.38 86 ALA A O 1
ATOM 650 N N . MET A 1 87 ? -111.079 -35.400 112.908 1.00 70.88 87 MET A N 1
ATOM 651 C CA . MET A 1 87 ? -110.215 -35.954 113.962 1.00 70.88 87 MET A CA 1
ATOM 652 C C . MET A 1 87 ? -109.474 -34.846 114.716 1.00 70.88 87 MET A C 1
ATOM 654 O O . MET A 1 87 ? -109.384 -34.906 115.938 1.00 70.88 87 MET A O 1
ATOM 658 N N . LEU A 1 88 ? -108.988 -33.812 114.020 1.00 71.06 88 LEU A N 1
ATOM 659 C CA . LEU A 1 88 ? -108.360 -32.652 114.667 1.00 71.06 88 LEU A CA 1
ATOM 660 C C . LEU A 1 88 ? -109.360 -31.841 115.489 1.00 71.06 88 LEU A C 1
ATOM 662 O O . LEU A 1 88 ? -109.041 -31.424 116.598 1.00 71.06 88 LEU A O 1
ATOM 666 N N . ASP A 1 89 ? -110.578 -31.643 114.983 1.00 67.31 89 ASP A N 1
ATOM 667 C CA . ASP A 1 89 ? -111.630 -30.962 115.738 1.00 67.31 89 ASP A CA 1
ATOM 668 C C . ASP A 1 89 ? -112.142 -31.830 116.904 1.00 67.31 89 ASP A C 1
ATOM 670 O O . ASP A 1 89 ? -112.486 -31.278 117.938 1.00 67.31 89 ASP A O 1
ATOM 674 N N . GLU A 1 90 ? -112.105 -33.167 116.808 1.00 69.50 90 GLU A N 1
ATOM 675 C CA . GLU A 1 90 ? -112.354 -34.081 117.939 1.00 69.50 90 GLU A CA 1
ATOM 676 C C . GLU A 1 90 ? -111.253 -34.007 119.006 1.00 69.50 90 GLU A C 1
ATOM 678 O O . GLU A 1 90 ? -111.574 -33.839 120.179 1.00 69.50 90 GLU A O 1
ATOM 683 N N . GLN A 1 91 ? -109.970 -34.055 118.629 1.00 70.88 91 GLN A N 1
ATOM 684 C CA . GLN A 1 91 ? -108.870 -33.874 119.585 1.00 70.88 91 GLN A CA 1
ATOM 685 C C . GLN A 1 91 ? -108.901 -32.478 120.218 1.00 70.88 91 GLN A C 1
ATOM 687 O O . GLN A 1 91 ? -108.704 -32.354 121.423 1.00 70.88 91 GLN A O 1
ATOM 692 N N . ARG A 1 92 ? -109.230 -31.432 119.448 1.00 68.44 92 ARG A N 1
ATOM 693 C CA . ARG A 1 92 ? -109.403 -30.067 119.963 1.00 68.44 92 ARG A CA 1
ATOM 694 C C . ARG A 1 92 ? -110.631 -29.934 120.868 1.00 68.44 92 ARG A C 1
ATOM 696 O O . ARG A 1 92 ? -110.559 -29.207 121.849 1.00 68.44 92 ARG A O 1
ATOM 703 N N . GLU A 1 93 ? -111.745 -30.600 120.570 1.00 69.00 93 GLU A N 1
ATOM 704 C CA . GLU A 1 93 ? -112.957 -30.562 121.403 1.00 69.00 93 GLU A CA 1
ATOM 705 C C . GLU A 1 93 ? -112.741 -31.326 122.720 1.00 69.00 93 GLU A C 1
ATOM 707 O O . GLU A 1 93 ? -113.049 -30.774 123.771 1.00 69.00 93 GLU A O 1
ATOM 712 N N . ILE A 1 94 ? -112.085 -32.496 122.692 1.00 71.50 94 ILE A N 1
ATOM 713 C CA . ILE A 1 94 ? -111.595 -33.197 123.896 1.00 71.50 94 ILE A CA 1
ATOM 714 C C . ILE A 1 94 ? -110.654 -32.287 124.693 1.00 71.50 94 ILE A C 1
ATOM 716 O O . ILE A 1 94 ? -110.840 -32.100 125.892 1.00 71.50 94 ILE A O 1
ATOM 720 N N . TRP A 1 95 ? -109.664 -31.684 124.032 1.00 65.94 95 TRP A N 1
ATOM 721 C CA . TRP A 1 95 ? -108.676 -30.827 124.679 1.00 65.94 95 TRP A CA 1
ATOM 722 C C . TRP A 1 95 ? -109.329 -29.592 125.334 1.00 65.94 95 TRP A C 1
ATOM 724 O O . TRP A 1 95 ? -109.076 -29.332 126.508 1.00 65.94 95 TRP A O 1
ATOM 734 N N . MET A 1 96 ? -110.256 -28.900 124.655 1.00 70.44 96 MET A N 1
ATOM 735 C CA . MET A 1 96 ? -111.007 -27.768 125.231 1.00 70.44 96 MET A CA 1
ATOM 736 C C . MET A 1 96 ? -111.931 -28.205 126.379 1.00 70.44 96 MET A C 1
ATOM 738 O O . MET A 1 96 ? -112.157 -27.437 127.311 1.00 70.44 96 MET A O 1
ATOM 742 N N . GLN A 1 97 ? -112.473 -29.425 126.322 1.00 67.94 97 GLN A N 1
ATOM 743 C CA . GLN A 1 97 ? -113.373 -29.973 127.340 1.00 67.94 97 GLN A CA 1
ATOM 744 C C . GLN A 1 97 ? -112.631 -30.489 128.588 1.00 67.94 97 GLN A C 1
ATOM 746 O O . GLN A 1 97 ? -113.229 -30.549 129.660 1.00 67.94 97 GLN A O 1
ATOM 751 N N . VAL A 1 98 ? -111.341 -30.828 128.467 1.00 66.56 98 VAL A N 1
ATOM 752 C CA . VAL A 1 98 ? -110.480 -31.292 129.573 1.00 66.56 98 VAL A CA 1
ATOM 753 C C . VAL A 1 98 ? -109.631 -30.161 130.173 1.00 66.56 98 VAL A C 1
ATOM 755 O O . VAL A 1 98 ? -109.451 -30.130 131.388 1.00 66.56 98 VAL A O 1
ATOM 758 N N . TYR A 1 99 ? -109.126 -29.228 129.357 1.00 61.94 99 TYR A N 1
ATOM 759 C CA . TYR A 1 99 ? -108.170 -28.186 129.776 1.00 61.94 99 TYR A CA 1
ATOM 760 C C . TYR A 1 99 ? -108.716 -26.747 129.718 1.00 61.94 99 TYR A C 1
ATOM 762 O O . TYR A 1 99 ? -108.039 -25.820 130.164 1.00 61.94 99 TYR A O 1
ATOM 770 N N . GLY A 1 100 ? -109.943 -26.555 129.223 1.00 68.12 100 GLY A N 1
ATOM 771 C CA . GLY A 1 100 ? -110.574 -25.244 129.055 1.00 68.12 100 GLY A CA 1
ATOM 772 C C . GLY A 1 100 ? -110.183 -24.532 127.748 1.00 68.12 100 GLY A C 1
ATOM 773 O O . GLY A 1 100 ? -109.299 -24.989 127.025 1.00 68.12 100 GLY A O 1
ATOM 774 N N . PRO A 1 101 ? -110.849 -23.413 127.407 1.00 62.56 101 PRO A N 1
ATOM 775 C CA . PRO A 1 101 ? -110.628 -22.717 126.137 1.00 62.56 101 PRO A CA 1
ATOM 776 C C . PRO A 1 101 ? -109.312 -21.918 126.062 1.00 62.56 101 PRO A C 1
ATOM 778 O O . PRO A 1 101 ? -108.862 -21.631 124.955 1.00 62.56 101 PRO A O 1
ATOM 781 N N . ASP A 1 102 ? -108.696 -21.579 127.201 1.00 56.84 102 ASP A N 1
ATOM 782 C CA . ASP A 1 102 ? -107.702 -20.491 127.296 1.00 56.84 102 ASP A CA 1
ATOM 783 C C . ASP A 1 102 ? -106.227 -20.938 127.424 1.00 56.84 102 ASP A C 1
ATOM 785 O O . ASP A 1 102 ? -105.346 -20.104 127.640 1.00 56.84 102 ASP A O 1
ATOM 789 N N . GLN A 1 103 ? -105.911 -22.234 127.303 1.00 50.56 103 GLN A N 1
ATOM 790 C CA . GLN A 1 103 ? -104.512 -22.699 127.309 1.00 50.56 103 GLN A CA 1
ATOM 791 C C . GLN A 1 103 ? -103.892 -22.760 125.890 1.00 50.56 103 GLN A C 1
ATOM 793 O O . GLN A 1 103 ? -104.503 -23.285 124.961 1.00 50.56 103 GLN A O 1
ATOM 798 N N . PRO A 1 104 ? -102.649 -22.289 125.681 1.00 55.12 104 PRO A N 1
ATOM 799 C CA . PRO A 1 104 ? -101.945 -22.482 124.415 1.00 55.12 104 PRO A CA 1
ATOM 800 C C . PRO A 1 104 ? -101.312 -23.881 124.334 1.00 55.12 104 PRO A C 1
ATOM 802 O O . PRO A 1 104 ? -100.597 -24.309 125.244 1.00 55.12 104 PRO A O 1
ATOM 805 N N . MET A 1 105 ? -101.510 -24.583 123.214 1.00 52.75 105 MET A N 1
ATOM 806 C CA . MET A 1 105 ? -100.778 -25.823 122.931 1.00 52.75 105 MET A CA 1
ATOM 807 C C . MET A 1 105 ? -99.298 -25.510 122.666 1.00 52.75 105 MET A C 1
ATOM 809 O O . MET A 1 105 ? -98.967 -24.872 121.673 1.00 52.75 105 MET A O 1
ATOM 813 N N . THR A 1 106 ? -98.421 -26.014 123.540 1.00 55.88 106 THR A N 1
ATOM 814 C CA . THR A 1 106 ? -96.949 -25.858 123.547 1.00 55.88 106 THR A CA 1
ATOM 815 C C . THR A 1 106 ? -96.410 -24.426 123.689 1.00 55.88 106 THR A C 1
ATOM 817 O O . THR A 1 106 ? -96.608 -23.562 122.841 1.00 55.88 106 THR A O 1
ATOM 820 N N . LYS A 1 107 ? -95.612 -24.194 124.741 1.00 48.47 107 LYS A N 1
ATOM 821 C CA . LYS A 1 107 ? -94.667 -23.070 124.797 1.00 48.47 107 LYS A CA 1
ATOM 822 C C . LYS A 1 107 ? -93.349 -23.510 124.159 1.00 48.47 107 LYS A C 1
ATOM 824 O O . LYS A 1 107 ? -92.559 -24.187 124.812 1.00 48.47 107 LYS A O 1
ATOM 829 N N . VAL A 1 108 ? -93.119 -23.138 122.903 1.00 56.28 108 VAL A N 1
ATOM 830 C CA . VAL A 1 108 ? -91.783 -23.208 122.293 1.00 56.28 108 VAL A CA 1
ATOM 831 C C . VAL A 1 108 ? -91.031 -21.936 122.671 1.00 56.28 108 VAL A C 1
ATOM 833 O O . VAL A 1 108 ? -91.527 -20.836 122.431 1.00 56.28 108 VAL A O 1
ATOM 836 N N . ASP A 1 109 ? -89.849 -22.072 123.270 1.00 56.97 109 ASP A N 1
ATOM 837 C CA . ASP A 1 109 ? -88.989 -20.926 123.568 1.00 56.97 109 ASP A CA 1
ATOM 838 C C . ASP A 1 109 ? -88.269 -20.455 122.297 1.00 56.97 109 ASP A C 1
ATOM 840 O O . ASP A 1 109 ? -87.178 -20.910 121.952 1.00 56.97 109 ASP A O 1
ATOM 844 N N . LEU A 1 110 ? -88.921 -19.535 121.585 1.00 61.78 110 LEU A N 1
ATOM 845 C CA . LEU A 1 110 ? -88.372 -18.866 120.407 1.00 61.78 110 LEU A CA 1
ATOM 846 C C . LEU A 1 110 ? -87.217 -17.905 120.750 1.00 61.78 110 LEU A C 1
ATOM 848 O O . LEU A 1 110 ? -86.496 -17.508 119.838 1.00 61.78 110 LEU A O 1
ATOM 852 N N . GLY A 1 111 ? -87.024 -17.547 122.027 1.00 63.22 111 GLY A N 1
ATOM 853 C CA . GLY A 1 111 ? -85.864 -16.791 122.502 1.00 63.22 111 GLY A CA 1
ATOM 854 C C . GLY A 1 111 ? -84.620 -17.668 122.473 1.00 63.22 111 GLY A C 1
ATOM 855 O O . GLY A 1 111 ? -83.762 -17.482 121.616 1.00 63.22 111 GLY A O 1
ATOM 856 N N . GLY A 1 112 ? -84.590 -18.727 123.288 1.00 69.25 112 GLY A N 1
ATOM 857 C CA . GLY A 1 112 ? -83.456 -19.657 123.342 1.00 69.25 112 GLY A CA 1
ATOM 858 C C . GLY A 1 112 ? -83.126 -20.354 122.010 1.00 69.25 112 GLY A C 1
ATOM 859 O O . GLY A 1 112 ? -81.990 -20.784 121.804 1.00 69.25 112 GLY A O 1
ATOM 860 N N . LEU A 1 113 ? -84.081 -20.454 121.075 1.00 72.06 113 LEU A N 1
ATOM 861 C CA . LEU A 1 113 ? -83.825 -20.912 119.700 1.00 72.06 113 LEU A CA 1
ATOM 862 C C . LEU A 1 113 ? -83.138 -19.840 118.833 1.00 72.06 113 LEU A C 1
ATOM 864 O O . LEU A 1 113 ? -82.239 -20.162 118.057 1.00 72.06 113 LEU A O 1
ATOM 868 N N . ARG A 1 114 ? -83.537 -18.571 118.980 1.00 72.31 114 ARG A N 1
ATOM 869 C CA . ARG A 1 114 ? -82.931 -17.415 118.302 1.00 72.31 114 ARG A CA 1
ATOM 870 C C . ARG A 1 114 ? -81.520 -17.142 118.817 1.00 72.31 114 ARG A C 1
ATOM 872 O O . ARG A 1 114 ? -80.637 -16.881 118.006 1.00 72.31 114 ARG A O 1
ATOM 879 N N . ASP A 1 115 ? -81.308 -17.265 120.123 1.00 74.00 115 ASP A N 1
ATOM 880 C CA . ASP A 1 115 ? -80.006 -17.062 120.761 1.00 74.00 115 ASP A CA 1
ATOM 881 C C . ASP A 1 115 ? -79.003 -18.122 120.284 1.00 74.00 115 ASP A C 1
ATOM 883 O O . ASP A 1 115 ? -77.942 -17.779 119.776 1.00 74.00 115 ASP A O 1
ATOM 887 N N . ARG A 1 116 ? -79.389 -19.408 120.265 1.00 77.81 116 ARG A N 1
ATOM 888 C CA . ARG A 1 116 ? -78.551 -20.487 119.698 1.00 77.81 116 ARG A CA 1
ATOM 889 C C . ARG A 1 116 ? -78.248 -20.314 118.208 1.00 77.81 116 ARG A C 1
ATOM 891 O O . ARG A 1 116 ? -77.180 -20.719 117.755 1.00 77.81 116 ARG A O 1
ATOM 898 N N . LEU A 1 117 ? -79.172 -19.739 117.434 1.00 80.44 117 LEU A N 1
ATOM 899 C CA . LEU A 1 117 ? -78.927 -19.388 116.031 1.00 80.44 117 LEU A CA 1
ATOM 900 C C . LEU A 1 117 ? -77.968 -18.197 115.895 1.00 80.44 117 LEU A C 1
ATOM 902 O O . LEU A 1 117 ? -77.172 -18.177 114.958 1.00 80.44 117 LEU A O 1
ATOM 906 N N . ALA A 1 118 ? -78.002 -17.238 116.823 1.00 78.81 118 ALA A N 1
ATOM 907 C CA . ALA A 1 118 ? -77.030 -16.152 116.889 1.00 78.81 118 ALA A CA 1
ATOM 908 C C . ALA A 1 118 ? -75.637 -16.666 117.294 1.00 78.81 118 ALA A C 1
ATOM 910 O O . ALA A 1 118 ? -74.666 -16.321 116.625 1.00 78.81 118 ALA A O 1
ATOM 911 N N . ASP A 1 119 ? -75.545 -17.552 118.292 1.00 79.88 119 ASP A N 1
ATOM 912 C CA . ASP A 1 119 ? -74.300 -18.207 118.715 1.00 79.88 119 ASP A CA 1
ATOM 913 C C . ASP A 1 119 ? -73.673 -19.017 117.570 1.00 79.88 119 ASP A C 1
ATOM 915 O O . ASP A 1 119 ? -72.495 -18.849 117.257 1.00 79.88 119 ASP A O 1
ATOM 919 N N . LEU A 1 120 ? -74.466 -19.855 116.886 1.00 82.12 120 LEU A N 1
ATOM 920 C CA . LEU A 1 120 ? -74.006 -20.619 115.719 1.00 82.12 120 LEU A CA 1
ATOM 921 C C . LEU A 1 120 ? -73.575 -19.705 114.567 1.00 82.12 120 LEU A C 1
ATOM 923 O O . LEU A 1 120 ? -72.556 -19.970 113.934 1.00 82.12 120 LEU A O 1
ATOM 927 N N . LYS A 1 121 ? -74.304 -18.613 114.306 1.00 80.25 121 LYS A N 1
ATOM 928 C CA . LYS A 1 121 ? -73.913 -17.633 113.284 1.00 80.25 121 LYS A CA 1
ATOM 929 C C . LYS A 1 121 ? -72.627 -16.891 113.667 1.00 80.25 121 LYS A C 1
ATOM 931 O O . LYS A 1 121 ? -71.810 -16.641 112.789 1.00 80.25 121 LYS A O 1
ATOM 936 N N . GLY A 1 122 ? -72.423 -16.584 114.948 1.00 80.94 122 GLY A N 1
ATOM 937 C CA . GLY A 1 122 ? -71.188 -15.992 115.467 1.00 80.94 122 GLY A CA 1
ATOM 938 C C . GLY A 1 122 ? -69.994 -16.945 115.382 1.00 80.94 122 GLY A C 1
ATOM 939 O O . GLY A 1 122 ? -68.917 -16.533 114.967 1.00 80.94 122 GLY A O 1
ATOM 940 N N . ALA A 1 123 ? -70.192 -18.230 115.684 1.00 83.06 123 ALA A N 1
ATOM 941 C CA . ALA A 1 123 ? -69.166 -19.264 115.542 1.00 83.06 123 ALA A CA 1
ATOM 942 C C . ALA A 1 123 ? -68.814 -19.567 114.072 1.00 83.06 123 ALA A C 1
ATOM 944 O O . ALA A 1 123 ? -67.674 -19.913 113.772 1.00 83.06 123 ALA A O 1
ATOM 945 N N . LEU A 1 124 ? -69.774 -19.416 113.153 1.00 89.12 124 LEU A N 1
ATOM 946 C CA . LEU A 1 124 ? -69.561 -19.569 111.711 1.00 89.12 124 LEU A CA 1
ATOM 947 C C . LEU A 1 124 ? -69.056 -18.293 111.022 1.00 89.12 124 LEU A C 1
ATOM 949 O O . LEU A 1 124 ? -68.577 -18.393 109.897 1.00 89.12 124 LEU A O 1
ATOM 953 N N . ALA A 1 125 ? -69.146 -17.114 111.643 1.00 85.19 125 ALA A N 1
ATOM 954 C CA . ALA A 1 125 ? -68.630 -15.865 111.075 1.00 85.19 125 ALA A CA 1
ATOM 955 C C . ALA A 1 125 ? -67.149 -15.962 110.646 1.00 85.19 125 ALA A C 1
ATOM 957 O O . ALA A 1 125 ? -66.905 -15.786 109.454 1.00 85.19 125 ALA A O 1
ATOM 958 N N . PRO A 1 126 ? -66.188 -16.375 111.506 1.00 90.81 126 PRO A N 1
ATOM 959 C CA . PRO A 1 126 ? -64.786 -16.490 111.095 1.00 90.81 126 PRO A CA 1
ATOM 960 C C . PRO A 1 126 ? -64.559 -17.506 109.965 1.00 90.81 126 PRO A C 1
ATOM 962 O O . PRO A 1 126 ? -63.638 -17.334 109.180 1.00 90.81 126 PRO A O 1
ATOM 965 N N . VAL A 1 127 ? -65.409 -18.532 109.830 1.00 90.44 127 VAL A N 1
ATOM 966 C CA . VAL A 1 127 ? -65.322 -19.495 108.716 1.00 90.44 127 VAL A CA 1
ATOM 967 C C . VAL A 1 127 ? -65.775 -18.856 107.398 1.00 90.44 127 VAL A C 1
ATOM 969 O O . VAL A 1 127 ? -65.169 -19.104 106.361 1.00 90.44 127 VAL A O 1
ATOM 972 N N . HIS A 1 128 ? -66.804 -18.002 107.419 1.00 88.88 128 HIS A N 1
ATOM 973 C CA . HIS A 1 128 ? -67.187 -17.218 106.239 1.00 88.88 128 HIS A CA 1
ATOM 974 C C . HIS A 1 128 ? -66.131 -16.155 105.901 1.00 88.88 128 HIS A C 1
ATOM 976 O O . HIS A 1 128 ? -65.852 -15.951 104.723 1.00 88.88 128 HIS A O 1
ATOM 982 N N . ASP A 1 129 ? -65.517 -15.526 106.907 1.00 91.81 129 ASP A N 1
ATOM 983 C CA . ASP A 1 129 ? -64.435 -14.554 106.713 1.00 91.81 129 ASP A CA 1
ATOM 984 C C . ASP A 1 129 ? -63.177 -15.223 106.116 1.00 91.81 129 ASP A C 1
ATOM 986 O O . ASP A 1 129 ? -62.567 -14.679 105.195 1.00 91.81 129 ASP A O 1
ATOM 990 N N . GLU A 1 130 ? -62.819 -16.435 106.567 1.00 93.31 130 GLU A N 1
ATOM 991 C CA . GLU A 1 130 ? -61.748 -17.249 105.970 1.00 93.31 130 GLU A CA 1
ATOM 992 C C . GLU A 1 130 ? -62.072 -17.671 104.529 1.00 93.31 130 GLU A C 1
ATOM 994 O O . GLU A 1 130 ? -61.211 -17.549 103.657 1.00 93.31 130 GLU A O 1
ATOM 999 N N . ILE A 1 131 ? -63.304 -18.116 104.244 1.00 92.75 131 ILE A N 1
ATOM 1000 C CA . ILE A 1 131 ? -63.734 -18.465 102.878 1.00 92.75 131 ILE A CA 1
ATOM 1001 C C . ILE A 1 131 ? -63.660 -17.237 101.963 1.00 92.75 131 ILE A C 1
ATOM 1003 O O . ILE A 1 131 ? -63.033 -17.312 100.910 1.00 92.75 131 ILE A O 1
ATOM 1007 N N . ALA A 1 132 ? -64.203 -16.091 102.381 1.00 93.00 132 ALA A N 1
ATOM 1008 C CA . ALA A 1 132 ? -64.142 -14.852 101.608 1.00 93.00 132 ALA A CA 1
ATOM 1009 C C . ALA A 1 132 ? -62.694 -14.369 101.397 1.00 93.00 132 ALA A C 1
ATOM 1011 O O . ALA A 1 132 ? -62.356 -13.872 100.322 1.00 93.00 132 ALA A O 1
ATOM 1012 N N . GLY A 1 133 ? -61.815 -14.549 102.389 1.00 94.62 133 GLY A N 1
ATOM 1013 C CA . GLY A 1 133 ? -60.381 -14.278 102.263 1.00 94.62 133 GLY A CA 1
ATOM 1014 C C . GLY A 1 133 ? -59.678 -15.203 101.263 1.00 94.62 133 GLY A C 1
ATOM 1015 O O . GLY A 1 133 ? -58.858 -14.740 100.470 1.00 94.62 133 GLY A O 1
ATOM 1016 N N . LEU A 1 134 ? -60.027 -16.493 101.245 1.00 94.88 134 LEU A N 1
ATOM 1017 C CA . LEU A 1 134 ? -59.516 -17.467 100.274 1.00 94.88 134 LEU A CA 1
ATOM 1018 C C . LEU A 1 134 ? -60.052 -17.215 98.858 1.00 94.88 134 LEU A C 1
ATOM 1020 O O . LEU A 1 134 ? -59.288 -17.330 97.902 1.00 94.88 134 LEU A O 1
ATOM 1024 N N . GLU A 1 135 ? -61.318 -16.824 98.706 1.00 94.75 135 GLU A N 1
ATOM 1025 C CA . GLU A 1 135 ? -61.912 -16.430 97.422 1.00 94.75 135 GLU A CA 1
ATOM 1026 C C . GLU A 1 135 ? -61.258 -15.157 96.867 1.00 94.75 135 GLU A C 1
ATOM 1028 O O . GLU A 1 135 ? -60.890 -15.114 95.690 1.00 94.75 135 GLU A O 1
ATOM 1033 N N . GLN A 1 136 ? -61.030 -14.143 97.710 1.00 94.94 136 GLN A N 1
ATOM 1034 C CA . GLN A 1 136 ? -60.288 -12.934 97.334 1.00 94.94 136 GLN A CA 1
ATOM 1035 C C . GLN A 1 136 ? -58.843 -13.256 96.937 1.00 94.94 136 GLN A C 1
ATOM 1037 O O . GLN A 1 136 ? -58.374 -12.772 95.906 1.00 94.94 136 GLN A O 1
ATOM 1042 N N . LEU A 1 137 ? -58.148 -14.105 97.704 1.00 96.25 137 LEU A N 1
ATOM 1043 C CA . LEU A 1 137 ? -56.786 -14.535 97.387 1.00 96.25 137 LEU A CA 1
ATOM 1044 C C . LEU A 1 137 ? -56.739 -15.303 96.059 1.00 96.25 137 LEU A C 1
ATOM 1046 O O . LEU A 1 137 ? -55.955 -14.946 95.185 1.00 96.25 137 LEU A O 1
ATOM 1050 N N . ALA A 1 138 ? -57.603 -16.302 95.868 1.00 95.44 138 ALA A N 1
ATOM 1051 C CA . ALA A 1 138 ? -57.669 -17.089 94.638 1.00 95.44 138 ALA A CA 1
ATOM 1052 C C . ALA A 1 138 ? -58.006 -16.224 93.413 1.00 95.44 138 ALA A C 1
ATOM 1054 O O . ALA A 1 138 ? -57.399 -16.395 92.357 1.00 95.44 138 ALA A O 1
ATOM 1055 N N . THR A 1 139 ? -58.910 -15.252 93.562 1.00 96.00 139 THR A N 1
ATOM 1056 C CA . THR A 1 139 ? -59.242 -14.285 92.504 1.00 96.00 139 THR A CA 1
ATOM 1057 C C . THR A 1 139 ? -58.051 -13.375 92.186 1.00 96.00 139 THR A C 1
ATOM 1059 O O . THR A 1 139 ? -57.768 -13.122 91.017 1.00 96.00 139 THR A O 1
ATOM 1062 N N . ALA A 1 140 ? -57.303 -12.925 93.200 1.00 96.12 140 ALA A N 1
ATOM 1063 C CA . ALA A 1 140 ? -56.121 -12.083 93.020 1.00 96.12 140 ALA A CA 1
ATOM 1064 C C . ALA A 1 140 ? -54.917 -12.836 92.419 1.00 96.12 140 ALA A C 1
ATOM 1066 O O . ALA A 1 140 ? -54.172 -12.246 91.636 1.00 96.12 140 ALA A O 1
ATOM 1067 N N . GLU A 1 141 ? -54.716 -14.114 92.759 1.00 96.38 141 GLU A N 1
ATOM 1068 C CA . GLU A 1 141 ? -53.718 -14.970 92.099 1.00 96.38 141 GLU A CA 1
ATOM 1069 C C . GLU A 1 141 ? -54.128 -15.291 90.653 1.00 96.38 141 GLU A C 1
ATOM 1071 O O . GLU A 1 141 ? -53.286 -15.244 89.759 1.00 96.38 141 GLU A O 1
ATOM 1076 N N . LEU A 1 142 ? -55.416 -15.555 90.391 1.00 96.19 142 LEU A N 1
ATOM 1077 C CA . LEU A 1 142 ? -55.922 -15.792 89.035 1.00 96.19 142 LEU A CA 1
ATOM 1078 C C . LEU A 1 142 ? -55.770 -14.550 88.146 1.00 96.19 142 LEU A C 1
ATOM 1080 O O . LEU A 1 142 ? -55.319 -14.684 87.012 1.00 96.19 142 LEU A O 1
ATOM 1084 N N . ALA A 1 143 ? -56.086 -13.357 88.660 1.00 96.56 143 ALA A N 1
ATOM 1085 C CA . ALA A 1 143 ? -55.854 -12.097 87.954 1.00 96.56 143 ALA A CA 1
ATOM 1086 C C . ALA A 1 143 ? -54.368 -11.936 87.594 1.00 96.56 143 ALA A C 1
ATOM 1088 O O . ALA A 1 143 ? -54.034 -11.860 86.415 1.00 96.56 143 ALA A O 1
ATOM 1089 N N . ARG A 1 144 ? -53.464 -12.044 88.581 1.00 96.88 144 ARG A N 1
ATOM 1090 C CA . ARG A 1 144 ? -52.009 -11.962 88.352 1.00 96.88 144 ARG A CA 1
ATOM 1091 C C . ARG A 1 144 ? -51.486 -13.020 87.373 1.00 96.88 144 ARG A C 1
ATOM 1093 O O . ARG A 1 144 ? -50.575 -12.733 86.601 1.00 96.88 144 ARG A O 1
ATOM 1100 N N . ALA A 1 145 ? -52.052 -14.228 87.370 1.00 95.50 145 ALA A N 1
ATOM 1101 C CA . ALA A 1 145 ? -51.690 -15.282 86.423 1.00 95.50 145 ALA A CA 1
ATOM 1102 C C . ALA A 1 145 ? -52.194 -15.010 84.991 1.00 95.50 145 ALA A C 1
ATOM 1104 O O . ALA A 1 145 ? -51.529 -15.396 84.028 1.00 95.50 145 ALA A O 1
ATOM 1105 N N . LEU A 1 146 ? -53.344 -14.345 84.838 1.00 97.12 146 LEU A N 1
ATOM 1106 C CA . LEU A 1 146 ? -53.856 -13.892 83.542 1.00 97.12 146 LEU A CA 1
ATOM 1107 C C . LEU A 1 146 ? -53.053 -12.696 83.013 1.00 97.12 146 LEU A C 1
ATOM 1109 O O . LEU A 1 146 ? -52.646 -12.731 81.853 1.00 97.12 146 LEU A O 1
ATOM 1113 N N . ASP A 1 147 ? -52.745 -11.716 83.865 1.00 97.44 147 ASP A N 1
ATOM 1114 C CA . ASP A 1 147 ? -51.908 -10.559 83.529 1.00 97.44 147 ASP A CA 1
ATOM 1115 C C . ASP A 1 147 ? -50.516 -11.015 83.059 1.00 97.44 147 ASP A C 1
ATOM 1117 O O . ASP A 1 147 ? -50.113 -10.728 81.932 1.00 97.44 147 ASP A O 1
ATOM 1121 N N . ALA A 1 148 ? -49.822 -11.840 83.854 1.00 96.94 148 ALA A N 1
ATOM 1122 C CA . ALA A 1 148 ? -48.503 -12.374 83.503 1.00 96.94 148 ALA A CA 1
ATOM 1123 C C . ALA A 1 148 ? -48.524 -13.254 82.235 1.00 96.94 148 ALA A C 1
ATOM 1125 O O . ALA A 1 148 ? -47.551 -13.292 81.476 1.00 96.94 148 ALA A O 1
ATOM 1126 N N . ARG A 1 149 ? -49.637 -13.953 81.960 1.00 97.19 149 ARG A N 1
ATOM 1127 C CA . ARG A 1 149 ? -49.831 -14.664 80.687 1.00 97.19 149 ARG A CA 1
ATOM 1128 C C . ARG A 1 149 ? -49.987 -13.682 79.523 1.00 97.19 149 ARG A C 1
ATOM 1130 O O . ARG A 1 149 ? -49.411 -13.927 78.466 1.00 97.19 149 ARG A O 1
ATOM 1137 N N . GLN A 1 150 ? -50.750 -12.605 79.690 1.00 97.88 150 GLN A N 1
ATOM 1138 C CA . GLN A 1 150 ? -50.960 -11.598 78.650 1.00 97.88 150 GLN A CA 1
ATOM 1139 C C . GLN A 1 150 ? -49.666 -10.825 78.347 1.00 97.88 150 GLN A C 1
ATOM 1141 O O . GLN A 1 150 ? -49.345 -10.616 77.176 1.00 97.88 150 GLN A O 1
ATOM 1146 N N . GLU A 1 151 ? -48.871 -10.491 79.367 1.00 97.31 151 GLU A N 1
ATOM 1147 C CA . GLU A 1 151 ? -47.512 -9.954 79.211 1.00 97.31 151 GLU A CA 1
ATOM 1148 C C . GLU A 1 151 ? -46.619 -10.921 78.416 1.00 97.31 151 GLU A C 1
ATOM 1150 O O . GLU A 1 151 ? -45.986 -10.519 77.439 1.00 97.31 151 GLU A O 1
ATOM 1155 N N . ALA A 1 152 ? -46.619 -12.214 78.761 1.00 96.62 152 ALA A N 1
ATOM 1156 C CA . ALA A 1 152 ? -45.832 -13.227 78.057 1.00 96.62 152 ALA A CA 1
ATOM 1157 C C . ALA A 1 152 ? -46.298 -13.472 76.605 1.00 96.62 152 ALA A C 1
ATOM 1159 O O . ALA A 1 152 ? -45.470 -13.692 75.719 1.00 96.62 152 ALA A O 1
ATOM 1160 N N . GLU A 1 153 ? -47.605 -13.423 76.326 1.00 96.88 153 GLU A N 1
ATOM 1161 C CA . GLU A 1 153 ? -48.144 -13.522 74.962 1.00 96.88 153 GLU A CA 1
ATOM 1162 C C . GLU A 1 153 ? -47.824 -12.277 74.121 1.00 96.88 153 GLU A C 1
ATOM 1164 O O . GLU A 1 153 ? -47.526 -12.421 72.930 1.00 96.88 153 GLU A O 1
ATOM 1169 N N . THR A 1 154 ? -47.798 -11.093 74.741 1.00 97.75 154 THR A N 1
ATOM 1170 C CA . THR A 1 154 ? -47.366 -9.831 74.116 1.00 97.75 154 THR A CA 1
ATOM 1171 C C . THR A 1 154 ? -45.875 -9.892 73.783 1.00 97.75 154 THR A C 1
ATOM 1173 O O . THR A 1 154 ? -45.520 -9.875 72.608 1.00 97.75 154 THR A O 1
ATOM 1176 N N . ALA A 1 155 ? -45.012 -10.148 74.773 1.00 97.06 155 ALA A N 1
ATOM 1177 C CA . ALA A 1 155 ? -43.562 -10.238 74.585 1.00 97.06 155 ALA A CA 1
ATOM 1178 C C . ALA A 1 155 ? -43.143 -11.329 73.576 1.00 97.06 155 ALA A C 1
ATOM 1180 O O . ALA A 1 155 ? -42.181 -11.160 72.826 1.00 97.06 155 ALA A O 1
ATOM 1181 N N . ARG A 1 156 ? -43.880 -12.449 73.503 1.00 97.44 156 ARG A N 1
ATOM 1182 C CA . ARG A 1 156 ? -43.688 -13.474 72.460 1.00 97.44 156 ARG A CA 1
ATOM 1183 C C . ARG A 1 156 ? -44.019 -12.942 71.063 1.00 97.44 156 ARG A C 1
ATOM 1185 O O . ARG A 1 156 ? -43.363 -13.340 70.104 1.00 97.44 156 ARG A O 1
ATOM 1192 N N . THR A 1 157 ? -45.041 -12.101 70.938 1.00 97.81 157 THR A N 1
ATOM 1193 C CA . THR A 1 157 ? -45.455 -11.501 69.662 1.00 97.81 157 THR A CA 1
ATOM 1194 C C . THR A 1 157 ? -44.432 -10.455 69.219 1.00 97.81 157 THR A C 1
ATOM 1196 O O . THR A 1 157 ? -43.897 -10.577 68.120 1.00 97.81 157 THR A O 1
ATOM 1199 N N . ASP A 1 158 ? -44.027 -9.554 70.118 1.00 97.06 158 ASP A N 1
ATOM 1200 C CA . ASP A 1 158 ? -42.969 -8.561 69.878 1.00 97.06 158 ASP A CA 1
ATOM 1201 C C . ASP A 1 158 ? -41.646 -9.221 69.452 1.00 97.06 158 ASP A C 1
ATOM 1203 O O . ASP A 1 158 ? -40.981 -8.773 68.516 1.00 97.06 158 ASP A O 1
ATOM 1207 N N . ALA A 1 159 ? -41.274 -10.339 70.089 1.00 96.62 159 ALA A N 1
ATOM 1208 C CA . ALA A 1 159 ? -40.100 -11.122 69.710 1.00 96.62 159 ALA A CA 1
ATOM 1209 C C . ALA A 1 159 ? -40.243 -11.790 68.327 1.00 96.62 159 ALA A C 1
ATOM 1211 O O . ALA A 1 159 ? -39.259 -11.885 67.591 1.00 96.62 159 ALA A O 1
ATOM 1212 N N . GLN A 1 160 ? -41.447 -12.235 67.944 1.00 97.94 160 GLN A N 1
ATOM 1213 C CA . GLN A 1 160 ? -41.703 -12.783 66.605 1.00 97.94 160 GLN A CA 1
ATOM 1214 C C . GLN A 1 160 ? -41.632 -11.704 65.522 1.00 97.94 160 GLN A C 1
ATOM 1216 O O . GLN A 1 160 ? -41.044 -11.954 64.471 1.00 97.94 160 GLN A O 1
ATOM 1221 N N . ASP A 1 161 ? -42.179 -10.515 65.768 1.00 97.25 161 ASP A N 1
ATOM 1222 C CA . ASP A 1 161 ? -42.127 -9.405 64.813 1.00 97.25 161 ASP A CA 1
ATOM 1223 C C . ASP A 1 161 ? -40.726 -8.788 64.714 1.00 97.25 161 ASP A C 1
ATOM 1225 O O . ASP A 1 161 ? -40.253 -8.529 63.608 1.00 97.25 161 ASP A O 1
ATOM 1229 N N . THR A 1 162 ? -39.984 -8.710 65.823 1.00 97.62 162 THR A N 1
ATOM 1230 C CA . THR A 1 162 ? -38.548 -8.372 65.813 1.00 97.62 162 THR A CA 1
ATOM 1231 C C . THR A 1 162 ? -37.736 -9.383 64.992 1.00 97.62 162 THR A C 1
ATOM 1233 O O . THR A 1 162 ? -36.889 -8.997 64.186 1.00 97.62 162 THR A O 1
ATOM 1236 N N . ALA A 1 163 ? -38.012 -10.686 65.133 1.00 96.44 163 ALA A N 1
ATOM 1237 C CA . ALA A 1 163 ? -37.347 -11.722 64.342 1.00 96.44 163 ALA A CA 1
ATOM 1238 C C . ALA A 1 163 ? -37.721 -11.668 62.847 1.00 96.44 163 ALA A C 1
ATOM 1240 O O . ALA A 1 163 ? -36.864 -11.914 61.998 1.00 96.44 163 ALA A O 1
ATOM 1241 N N . ARG A 1 164 ? -38.971 -11.319 62.507 1.00 97.88 164 ARG A N 1
ATOM 1242 C CA . ARG A 1 164 ? -39.407 -11.078 61.117 1.00 97.88 164 ARG A CA 1
ATOM 1243 C C . ARG A 1 164 ? -38.684 -9.876 60.507 1.00 97.88 164 ARG A C 1
ATOM 1245 O O . ARG A 1 164 ? -38.186 -9.995 59.390 1.00 97.88 164 ARG A O 1
ATOM 1252 N N . ALA A 1 165 ? -38.576 -8.767 61.241 1.00 97.50 165 ALA A N 1
ATOM 1253 C CA . ALA A 1 165 ? -37.853 -7.574 60.802 1.00 97.50 165 ALA A CA 1
ATOM 1254 C C . ALA A 1 165 ? -36.368 -7.876 60.536 1.00 97.50 165 ALA A C 1
ATOM 1256 O O . ALA A 1 165 ? -35.884 -7.616 59.439 1.00 97.50 165 ALA A O 1
ATOM 1257 N N . ALA A 1 166 ? -35.676 -8.538 61.469 1.00 97.06 166 ALA A N 1
ATOM 1258 C CA . ALA A 1 166 ? -34.268 -8.910 61.301 1.00 97.06 166 ALA A CA 1
ATOM 1259 C C . ALA A 1 166 ? -34.020 -9.885 60.127 1.00 97.06 166 ALA A C 1
ATOM 1261 O O . ALA A 1 166 ? -32.952 -9.866 59.514 1.00 97.06 166 ALA A O 1
ATOM 1262 N N . VAL A 1 167 ? -34.994 -10.741 59.787 1.00 97.88 167 VAL A N 1
ATOM 1263 C CA . VAL A 1 167 ? -34.935 -11.582 58.578 1.00 97.88 167 VAL A CA 1
ATOM 1264 C C . VAL A 1 167 ? -35.123 -10.747 57.308 1.00 97.88 167 VAL A C 1
ATOM 1266 O O . VAL A 1 167 ? -34.370 -10.943 56.358 1.00 97.88 167 VAL A O 1
ATOM 1269 N N . ALA A 1 168 ? -36.062 -9.796 57.298 1.00 97.69 168 ALA A N 1
ATOM 1270 C CA . ALA A 1 168 ? -36.264 -8.894 56.165 1.00 97.69 168 ALA A CA 1
ATOM 1271 C C . ALA A 1 168 ? -35.028 -8.012 55.905 1.00 97.69 168 ALA A C 1
ATOM 1273 O O . ALA A 1 168 ? -34.532 -7.994 54.784 1.00 97.69 168 ALA A O 1
ATOM 1274 N N . GLU A 1 169 ? -34.463 -7.379 56.940 1.00 97.69 169 GLU A N 1
ATOM 1275 C CA . GLU A 1 169 ? -33.230 -6.580 56.842 1.00 97.69 169 GLU A CA 1
ATOM 1276 C C . GLU A 1 169 ? -32.046 -7.400 56.302 1.00 97.69 169 GLU A C 1
ATOM 1278 O O . GLU A 1 169 ? -31.287 -6.927 55.453 1.00 97.69 169 GLU A O 1
ATOM 1283 N N . ARG A 1 170 ? -31.897 -8.657 56.748 1.00 97.75 170 ARG A N 1
ATOM 1284 C CA . ARG A 1 170 ? -30.878 -9.580 56.225 1.00 97.75 170 ARG A CA 1
ATOM 1285 C C . ARG A 1 170 ? -31.090 -9.869 54.739 1.00 97.75 170 ARG A C 1
ATOM 1287 O O . ARG A 1 170 ? -30.123 -9.878 53.982 1.00 97.75 170 ARG A O 1
ATOM 1294 N N . ASP A 1 171 ? -32.323 -10.135 54.325 1.00 98.12 171 ASP A N 1
ATOM 1295 C CA . ASP A 1 171 ? -32.627 -10.537 52.949 1.00 98.12 171 ASP A CA 1
ATOM 1296 C C . ASP A 1 171 ? -32.566 -9.341 51.978 1.00 98.12 171 ASP A C 1
ATOM 1298 O O . ASP A 1 171 ? -32.096 -9.489 50.847 1.00 98.12 171 ASP A O 1
ATOM 1302 N N . GLU A 1 172 ? -32.895 -8.133 52.445 1.00 97.69 172 GLU A N 1
ATOM 1303 C CA . GLU A 1 172 ? -32.594 -6.875 51.752 1.00 97.69 172 GLU A CA 1
ATOM 1304 C C . GLU A 1 172 ? -31.081 -6.644 51.620 1.00 97.69 172 GLU A C 1
ATOM 1306 O O . GLU A 1 172 ? -30.605 -6.345 50.523 1.00 97.69 172 GLU A O 1
ATOM 1311 N N . ALA A 1 173 ? -30.299 -6.847 52.687 1.00 97.12 173 ALA A N 1
ATOM 1312 C CA . ALA A 1 173 ? -28.842 -6.707 52.647 1.00 97.12 173 ALA A CA 1
ATOM 1313 C C . ALA A 1 173 ? -28.172 -7.727 51.704 1.00 97.12 173 ALA A C 1
ATOM 1315 O O . ALA A 1 173 ? -27.240 -7.375 50.978 1.00 97.12 173 ALA A O 1
ATOM 1316 N N . LEU A 1 174 ? -28.666 -8.969 51.656 1.00 97.75 174 LEU A N 1
ATOM 1317 C CA . LEU A 1 174 ? -28.207 -9.993 50.709 1.00 97.75 174 LEU A CA 1
ATOM 1318 C C . LEU A 1 174 ? -28.562 -9.632 49.258 1.00 97.75 174 LEU A C 1
ATOM 1320 O O . LEU A 1 174 ? -27.718 -9.776 48.374 1.00 97.75 174 LEU A O 1
ATOM 1324 N N . SER A 1 175 ? -29.767 -9.109 49.007 1.00 97.81 175 SER A N 1
ATOM 1325 C CA . SER A 1 175 ? -30.167 -8.596 47.688 1.00 97.81 175 SER A CA 1
ATOM 1326 C C . SER A 1 175 ? -29.313 -7.397 47.253 1.00 97.81 175 SER A C 1
ATOM 1328 O O . SER A 1 175 ? -28.885 -7.315 46.100 1.00 97.81 175 SER A O 1
ATOM 1330 N N . ALA A 1 176 ? -29.000 -6.484 48.177 1.00 97.56 176 ALA A N 1
ATOM 1331 C CA . ALA A 1 176 ? -28.126 -5.344 47.921 1.00 97.56 176 ALA A CA 1
ATOM 1332 C C . ALA A 1 176 ? -26.681 -5.774 47.609 1.00 97.56 176 ALA A C 1
ATOM 1334 O O . ALA A 1 176 ? -26.074 -5.217 46.694 1.00 97.56 176 ALA A O 1
ATOM 1335 N N . ALA A 1 177 ? -26.155 -6.787 48.309 1.00 96.81 177 ALA A N 1
ATOM 1336 C CA . ALA A 1 177 ? -24.845 -7.374 48.023 1.00 96.81 177 ALA A CA 1
ATOM 1337 C C . ALA A 1 177 ? -24.805 -8.016 46.626 1.00 96.81 177 ALA A C 1
ATOM 1339 O O . ALA A 1 177 ? -23.981 -7.624 45.807 1.00 96.81 177 ALA A O 1
ATOM 1340 N N . GLN A 1 178 ? -25.769 -8.884 46.295 1.00 97.75 178 GLN A N 1
ATOM 1341 C CA . GLN A 1 178 ? -25.870 -9.511 44.966 1.00 97.75 178 GLN A CA 1
ATOM 1342 C C . GLN A 1 178 ? -25.964 -8.477 43.830 1.00 97.75 178 GLN A C 1
ATOM 1344 O O . GLN A 1 178 ? -25.374 -8.655 42.765 1.00 97.75 178 GLN A O 1
ATOM 1349 N N . GLN A 1 179 ? -26.673 -7.365 44.051 1.00 97.62 179 GLN A N 1
ATOM 1350 C CA . GLN A 1 179 ? -26.728 -6.256 43.095 1.00 97.62 179 GLN A CA 1
ATOM 1351 C C . GLN A 1 179 ? -25.421 -5.457 43.005 1.00 97.62 179 GLN A C 1
ATOM 1353 O O . GLN A 1 179 ? -25.151 -4.878 41.954 1.00 97.62 179 GLN A O 1
ATOM 1358 N N . ALA A 1 180 ? -24.627 -5.381 44.074 1.00 97.31 180 ALA A N 1
ATOM 1359 C CA . ALA A 1 180 ? -23.308 -4.755 44.047 1.00 97.31 180 ALA A CA 1
ATOM 1360 C C . ALA A 1 180 ? -22.296 -5.637 43.299 1.00 97.31 180 ALA A C 1
ATOM 1362 O O . ALA A 1 180 ? -21.588 -5.127 42.431 1.00 97.31 180 ALA A O 1
ATOM 1363 N N . ASP A 1 181 ? -22.302 -6.946 43.560 1.00 97.12 181 ASP A N 1
ATOM 1364 C CA . ASP A 1 181 ? -21.454 -7.931 42.882 1.00 97.12 181 ASP A CA 1
ATOM 1365 C C . ASP A 1 181 ? -21.732 -7.945 41.370 1.00 97.12 181 ASP A C 1
ATOM 1367 O O . ASP A 1 181 ? -20.821 -7.727 40.573 1.00 97.12 181 ASP A O 1
ATOM 1371 N N . ALA A 1 182 ? -23.002 -8.044 40.958 1.00 97.25 182 ALA A N 1
ATOM 1372 C CA . ALA A 1 182 ? -23.387 -8.008 39.542 1.00 97.25 182 ALA A CA 1
ATOM 1373 C C . ALA A 1 182 ? -22.995 -6.693 38.830 1.00 97.25 182 ALA A C 1
ATOM 1375 O O . ALA A 1 182 ? -22.684 -6.692 37.639 1.00 97.25 182 ALA A O 1
ATOM 1376 N N . ARG A 1 183 ? -22.974 -5.556 39.547 1.00 97.62 183 ARG A N 1
ATOM 1377 C CA . ARG A 1 183 ? -22.473 -4.274 39.010 1.00 97.62 183 ARG A CA 1
ATOM 1378 C C . ARG A 1 183 ? -20.947 -4.252 38.905 1.00 97.62 183 ARG A C 1
ATOM 1380 O O . ARG A 1 183 ? -20.426 -3.643 37.974 1.00 97.62 183 ARG A O 1
ATOM 1387 N N . ALA A 1 184 ? -20.234 -4.900 39.825 1.00 96.75 184 ALA A N 1
ATOM 1388 C CA . ALA A 1 184 ? -18.779 -5.026 39.775 1.00 96.75 184 ALA A CA 1
ATOM 1389 C C . ALA A 1 184 ? -18.325 -5.965 38.642 1.00 96.75 184 ALA A C 1
ATOM 1391 O O . ALA A 1 184 ? -17.355 -5.655 37.948 1.00 96.75 184 ALA A O 1
ATOM 1392 N N . GLU A 1 185 ? -19.050 -7.060 38.399 1.00 97.69 185 GLU A N 1
ATOM 1393 C CA . GLU A 1 185 ? -18.848 -7.939 37.240 1.00 97.69 185 GLU A CA 1
ATOM 1394 C C . GLU A 1 185 ? -19.098 -7.189 35.922 1.00 97.69 185 GLU A C 1
ATOM 1396 O O . GLU A 1 185 ? -18.233 -7.194 35.045 1.00 97.69 185 GLU A O 1
ATOM 1401 N N . ALA A 1 186 ? -20.216 -6.460 35.806 1.00 97.44 186 ALA A N 1
ATOM 1402 C CA . ALA A 1 186 ? -20.519 -5.647 34.625 1.00 97.44 186 ALA A CA 1
ATOM 1403 C C . ALA A 1 186 ? -19.444 -4.575 34.355 1.00 97.44 186 ALA A C 1
ATOM 1405 O O . ALA A 1 186 ? -18.919 -4.498 33.247 1.00 97.44 186 ALA A O 1
ATOM 1406 N N . ALA A 1 187 ? -19.035 -3.811 35.375 1.00 96.88 187 ALA A N 1
ATOM 1407 C CA . ALA A 1 187 ? -17.973 -2.808 35.246 1.00 96.88 187 ALA A CA 1
ATOM 1408 C C . ALA A 1 187 ? -16.594 -3.422 34.919 1.00 96.88 187 ALA A C 1
ATOM 1410 O O . ALA A 1 187 ? -15.746 -2.766 34.312 1.00 96.88 187 ALA A O 1
ATOM 1411 N N . THR A 1 188 ? -16.359 -4.681 35.303 1.00 97.75 188 THR A N 1
ATOM 1412 C CA . THR A 1 188 ? -15.156 -5.435 34.919 1.00 97.75 188 THR A CA 1
ATOM 1413 C C . THR A 1 188 ? -15.207 -5.809 33.436 1.00 97.75 188 THR A C 1
ATOM 1415 O O . THR A 1 188 ? -14.238 -5.558 32.724 1.00 97.75 188 THR A O 1
ATOM 1418 N N . ALA A 1 189 ? -16.345 -6.309 32.946 1.00 97.69 189 ALA A N 1
ATOM 1419 C CA . ALA A 1 189 ? -16.541 -6.615 31.529 1.00 97.69 189 ALA A CA 1
ATOM 1420 C C . ALA A 1 189 ? -16.446 -5.359 30.638 1.00 97.69 189 ALA A C 1
ATOM 1422 O O . ALA A 1 189 ? -15.712 -5.368 29.653 1.00 97.69 189 ALA A O 1
ATOM 1423 N N . GLU A 1 190 ? -17.096 -4.250 31.014 1.00 97.75 190 GLU A N 1
ATOM 1424 C CA . GLU A 1 190 ? -17.013 -2.967 30.291 1.00 97.75 190 GLU A CA 1
ATOM 1425 C C . GLU A 1 190 ? -15.569 -2.442 30.186 1.00 97.75 190 GLU A C 1
ATOM 1427 O O . GLU A 1 190 ? -15.159 -1.930 29.137 1.00 97.75 190 GLU A O 1
ATOM 1432 N N . ARG A 1 191 ? -14.782 -2.588 31.264 1.00 97.31 191 ARG A N 1
ATOM 1433 C CA . ARG A 1 191 ? -13.352 -2.250 31.288 1.00 97.31 191 ARG A CA 1
ATOM 1434 C C . ARG A 1 191 ? -12.556 -3.147 30.346 1.00 97.31 191 ARG A C 1
ATOM 1436 O O . ARG A 1 191 ? -11.719 -2.638 29.606 1.00 97.31 191 ARG A O 1
ATOM 1443 N N . ASP A 1 192 ? -12.792 -4.452 30.377 1.00 98.00 192 ASP A N 1
ATOM 1444 C CA . ASP A 1 192 ? -11.995 -5.407 29.608 1.00 98.00 192 ASP A CA 1
ATOM 1445 C C . ASP A 1 192 ? -12.304 -5.302 28.105 1.00 98.00 192 ASP A C 1
ATOM 1447 O O . ASP A 1 192 ? -11.371 -5.215 27.307 1.00 98.00 192 ASP A O 1
ATOM 1451 N N . GLU A 1 193 ? -13.567 -5.089 27.716 1.00 97.56 193 GLU A N 1
ATOM 1452 C CA . GLU A 1 193 ? -13.910 -4.666 26.350 1.00 97.56 193 GLU A CA 1
ATOM 1453 C C . GLU A 1 193 ? -13.228 -3.340 25.952 1.00 97.56 193 GLU A C 1
ATOM 1455 O O . GLU A 1 193 ? -12.854 -3.141 24.795 1.00 97.56 193 GLU A O 1
ATOM 1460 N N . ALA A 1 194 ? -13.100 -2.375 26.874 1.00 97.06 194 ALA A N 1
ATOM 1461 C CA . ALA A 1 194 ? -12.424 -1.109 26.586 1.00 97.06 194 ALA A CA 1
ATOM 1462 C C . ALA A 1 194 ? -10.910 -1.295 26.377 1.00 97.06 194 ALA A C 1
ATOM 1464 O O . ALA A 1 194 ? -10.332 -0.609 25.533 1.00 97.06 194 ALA A O 1
ATOM 1465 N N . VAL A 1 195 ? -10.287 -2.248 27.078 1.00 98.00 195 VAL A N 1
ATOM 1466 C CA . VAL A 1 195 ? -8.891 -2.657 26.858 1.00 98.00 195 VAL A CA 1
ATOM 1467 C C . VAL A 1 195 ? -8.731 -3.386 25.520 1.00 98.00 195 VAL A C 1
ATOM 1469 O O . VAL A 1 195 ? -7.788 -3.084 24.789 1.00 98.00 195 VAL A O 1
ATOM 1472 N N . GLU A 1 196 ? -9.656 -4.272 25.139 1.00 97.94 196 GLU A N 1
ATOM 1473 C CA . GLU A 1 196 ? -9.652 -4.906 23.810 1.00 97.94 196 GLU A CA 1
ATOM 1474 C C . GLU A 1 196 ? -9.798 -3.869 22.686 1.00 97.94 196 GLU A C 1
ATOM 1476 O O . GLU A 1 196 ? -8.992 -3.853 21.754 1.00 97.94 196 GLU A O 1
ATOM 1481 N N . ARG A 1 197 ? -10.753 -2.933 22.806 1.00 97.94 197 ARG A N 1
ATOM 1482 C CA . ARG A 1 197 ? -10.936 -1.822 21.851 1.00 97.94 197 ARG A CA 1
ATOM 1483 C C . ARG A 1 197 ? -9.694 -0.933 21.738 1.00 97.94 197 ARG A C 1
ATOM 1485 O O . ARG A 1 197 ? -9.321 -0.560 20.628 1.00 97.94 197 ARG A O 1
ATOM 1492 N N . ALA A 1 198 ? -9.038 -0.613 22.855 1.00 97.06 198 ALA A N 1
ATOM 1493 C CA . ALA A 1 198 ? -7.790 0.152 22.847 1.00 97.06 198 ALA A CA 1
ATOM 1494 C C . ALA A 1 198 ? -6.644 -0.627 22.175 1.00 97.06 198 ALA A C 1
ATOM 1496 O O . ALA A 1 198 ? -5.925 -0.072 21.349 1.00 97.06 198 ALA A O 1
ATOM 1497 N N . THR A 1 199 ? -6.528 -1.926 22.463 1.00 97.94 199 THR A N 1
ATOM 1498 C CA . THR A 1 199 ? -5.512 -2.812 21.873 1.00 97.94 199 THR A CA 1
ATOM 1499 C C . THR A 1 199 ? -5.692 -2.948 20.357 1.00 97.94 199 THR A C 1
ATOM 1501 O O . THR A 1 199 ? -4.708 -2.931 19.621 1.00 97.94 199 THR A O 1
ATOM 1504 N N . HIS A 1 200 ? -6.936 -3.026 19.873 1.00 97.69 200 HIS A N 1
ATOM 1505 C CA . HIS A 1 200 ? -7.248 -3.024 18.441 1.00 97.69 200 HIS A CA 1
ATOM 1506 C C . HIS A 1 200 ? -6.859 -1.694 17.777 1.00 97.69 200 HIS A C 1
ATOM 1508 O O . HIS A 1 200 ? -6.172 -1.694 16.760 1.00 97.69 200 HIS A O 1
ATOM 1514 N N . ALA A 1 201 ? -7.219 -0.559 18.387 1.00 97.31 201 ALA A N 1
ATOM 1515 C CA . ALA A 1 201 ? -6.883 0.765 17.860 1.00 97.31 201 ALA A CA 1
ATOM 1516 C C . ALA A 1 201 ? -5.362 1.030 17.821 1.00 97.31 201 ALA A C 1
ATOM 1518 O O . ALA A 1 201 ? -4.872 1.680 16.895 1.00 97.31 201 ALA A O 1
ATOM 1519 N N . ASP A 1 202 ? -4.602 0.503 18.787 1.00 97.62 202 ASP A N 1
ATOM 1520 C CA . ASP A 1 202 ? -3.135 0.530 18.766 1.00 97.62 202 ASP A CA 1
ATOM 1521 C C . ASP A 1 202 ? -2.567 -0.316 17.610 1.00 97.62 202 ASP A C 1
ATOM 1523 O O . ASP A 1 202 ? -1.675 0.148 16.899 1.00 97.62 202 ASP A O 1
ATOM 1527 N N . GLN A 1 203 ? -3.117 -1.511 17.358 1.00 98.12 203 GLN A N 1
ATOM 1528 C CA . GLN A 1 203 ? -2.722 -2.360 16.222 1.00 98.12 203 GLN A CA 1
ATOM 1529 C C . GLN A 1 203 ? -3.043 -1.707 14.867 1.00 98.12 203 GLN A C 1
ATOM 1531 O O . GLN A 1 203 ? -2.196 -1.703 13.974 1.00 98.12 203 GLN A O 1
ATOM 1536 N N . GLU A 1 204 ? -4.225 -1.102 14.717 1.00 97.94 204 GLU A N 1
ATOM 1537 C CA . GLU A 1 204 ? -4.615 -0.357 13.510 1.00 97.94 204 GLU A CA 1
ATOM 1538 C C . GLU A 1 204 ? -3.705 0.855 13.264 1.00 97.94 204 GLU A C 1
ATOM 1540 O O . GLU A 1 204 ? -3.279 1.095 12.131 1.00 97.94 204 GLU A O 1
ATOM 1545 N N . ARG A 1 205 ? -3.356 1.602 14.322 1.00 97.44 205 ARG A N 1
ATOM 1546 C CA . ARG A 1 205 ? -2.404 2.719 14.244 1.00 97.44 205 ARG A CA 1
ATOM 1547 C C . ARG A 1 205 ? -1.026 2.242 13.791 1.00 97.44 205 ARG A C 1
ATOM 1549 O O . ARG A 1 205 ? -0.425 2.872 12.920 1.00 97.44 205 ARG A O 1
ATOM 1556 N N . ASP A 1 206 ? -0.516 1.167 14.382 1.00 98.06 206 ASP A N 1
ATOM 1557 C CA . ASP A 1 206 ? 0.843 0.695 14.120 1.00 98.06 206 ASP A CA 1
ATOM 1558 C C . ASP A 1 206 ? 0.957 0.071 12.715 1.00 98.06 206 ASP A C 1
ATOM 1560 O O . ASP A 1 206 ? 1.950 0.307 12.022 1.00 98.06 206 ASP A O 1
ATOM 1564 N N . GLN A 1 207 ? -0.101 -0.590 12.225 1.00 97.94 207 GLN A N 1
ATOM 1565 C CA . GLN A 1 207 ? -0.221 -0.990 10.817 1.00 97.94 207 GLN A CA 1
ATOM 1566 C C . GLN A 1 207 ? -0.245 0.230 9.880 1.00 97.94 207 GLN A C 1
ATOM 1568 O O . GLN A 1 207 ? 0.520 0.276 8.918 1.00 97.94 207 GLN A O 1
ATOM 1573 N N . ALA A 1 208 ? -1.046 1.259 10.178 1.00 97.06 208 ALA A N 1
ATOM 1574 C CA . ALA A 1 208 ? -1.111 2.473 9.357 1.00 97.06 208 ALA A CA 1
ATOM 1575 C C . ALA A 1 208 ? 0.219 3.259 9.325 1.00 97.06 208 ALA A C 1
ATOM 1577 O O . ALA A 1 208 ? 0.522 3.939 8.340 1.00 97.06 208 ALA A O 1
ATOM 1578 N N . ILE A 1 209 ? 1.036 3.161 10.381 1.00 97.75 209 ILE A N 1
ATOM 1579 C CA . ILE A 1 209 ? 2.415 3.669 10.401 1.00 97.75 209 ILE A CA 1
ATOM 1580 C C . ILE A 1 209 ? 3.304 2.844 9.459 1.00 97.75 209 ILE A C 1
ATOM 1582 O O . ILE A 1 209 ? 4.004 3.432 8.632 1.00 97.75 209 ILE A O 1
ATOM 1586 N N . ALA A 1 210 ? 3.242 1.511 9.533 1.00 97.81 210 ALA A N 1
ATOM 1587 C CA . ALA A 1 210 ? 4.013 0.623 8.663 1.00 97.81 210 ALA A CA 1
ATOM 1588 C C . ALA A 1 210 ? 3.669 0.813 7.172 1.00 97.81 210 ALA A C 1
ATOM 1590 O O . ALA A 1 210 ? 4.577 0.937 6.349 1.00 97.81 210 ALA A O 1
ATOM 1591 N N . ASP A 1 211 ? 2.383 0.926 6.828 1.00 97.50 211 ASP A N 1
ATOM 1592 C CA . ASP A 1 211 ? 1.914 1.157 5.453 1.00 97.50 211 ASP A CA 1
ATOM 1593 C C . ASP A 1 211 ? 2.408 2.504 4.898 1.00 97.50 211 ASP A C 1
ATOM 1595 O O . ASP A 1 211 ? 2.890 2.593 3.763 1.00 97.50 211 ASP A O 1
ATOM 1599 N N . ARG A 1 212 ? 2.340 3.566 5.714 1.00 97.31 212 ARG A N 1
ATOM 1600 C CA . ARG A 1 212 ? 2.849 4.903 5.366 1.00 97.31 212 ARG A CA 1
ATOM 1601 C C . ARG A 1 212 ? 4.354 4.881 5.109 1.00 97.31 212 ARG A C 1
ATOM 1603 O O . ARG A 1 212 ? 4.824 5.515 4.162 1.00 97.31 212 ARG A O 1
ATOM 1610 N N . ASP A 1 213 ? 5.109 4.183 5.949 1.00 97.94 213 ASP A N 1
ATOM 1611 C CA . ASP A 1 213 ? 6.567 4.164 5.860 1.00 97.94 213 ASP A CA 1
ATOM 1612 C C . ASP A 1 213 ? 7.038 3.263 4.703 1.00 97.94 213 ASP A C 1
ATOM 1614 O O . ASP A 1 213 ? 7.938 3.654 3.960 1.00 97.94 213 ASP A O 1
ATOM 1618 N N . ALA A 1 214 ? 6.330 2.166 4.411 1.00 96.62 214 ALA A N 1
ATOM 1619 C CA . ALA A 1 214 ? 6.519 1.385 3.186 1.00 96.62 214 ALA A CA 1
ATOM 1620 C C . ALA A 1 214 ? 6.239 2.204 1.907 1.00 96.62 214 ALA A C 1
ATOM 1622 O O . ALA A 1 214 ? 7.006 2.130 0.943 1.00 96.62 214 ALA A O 1
ATOM 1623 N N . ALA A 1 215 ? 5.189 3.035 1.897 1.00 96.50 215 ALA A N 1
ATOM 1624 C CA . ALA A 1 215 ? 4.891 3.933 0.776 1.00 96.50 215 ALA A CA 1
ATOM 1625 C C . ALA A 1 215 ? 5.943 5.052 0.611 1.00 96.50 215 ALA A C 1
ATOM 1627 O O . ALA A 1 215 ? 6.254 5.468 -0.512 1.00 96.50 215 ALA A O 1
ATOM 1628 N N . ARG A 1 216 ? 6.533 5.527 1.717 1.00 97.38 216 ARG A N 1
ATOM 1629 C CA . ARG A 1 216 ? 7.653 6.485 1.714 1.00 97.38 216 ARG A CA 1
ATOM 1630 C C . ARG A 1 216 ? 8.923 5.863 1.132 1.00 97.38 216 ARG A C 1
ATOM 1632 O O . ARG A 1 216 ? 9.597 6.502 0.321 1.00 97.38 216 ARG A O 1
ATOM 1639 N N . ASP A 1 217 ? 9.232 4.633 1.517 1.00 97.38 217 ASP A N 1
ATOM 1640 C CA . ASP A 1 217 ? 10.345 3.868 0.962 1.00 97.38 217 ASP A CA 1
ATOM 1641 C C . ASP A 1 217 ? 10.167 3.636 -0.543 1.00 97.38 217 ASP A C 1
ATOM 1643 O O . ASP A 1 217 ? 11.092 3.884 -1.313 1.00 97.38 217 ASP A O 1
ATOM 1647 N N . GLU A 1 218 ? 8.972 3.245 -0.990 1.00 97.31 218 GLU A N 1
ATOM 1648 C CA . GLU A 1 218 ? 8.690 3.033 -2.415 1.00 97.31 218 GLU A CA 1
ATOM 1649 C C . GLU A 1 218 ? 8.797 4.334 -3.225 1.00 97.31 218 GLU A C 1
ATOM 1651 O O . GLU A 1 218 ? 9.407 4.362 -4.294 1.00 97.31 218 GLU A O 1
ATOM 1656 N N . THR A 1 219 ? 8.323 5.453 -2.667 1.00 96.44 219 THR A N 1
ATOM 1657 C CA . THR A 1 219 ? 8.540 6.793 -3.245 1.00 96.44 219 THR A CA 1
ATOM 1658 C C . THR A 1 219 ? 10.035 7.126 -3.360 1.00 96.44 219 THR A C 1
ATOM 1660 O O . THR A 1 219 ? 10.461 7.772 -4.319 1.00 96.44 219 THR A O 1
ATOM 1663 N N . THR A 1 220 ? 10.849 6.662 -2.407 1.00 97.44 220 THR A N 1
ATOM 1664 C CA . THR A 1 220 ? 12.306 6.866 -2.399 1.00 97.44 220 THR A CA 1
ATOM 1665 C C . THR A 1 220 ? 13.001 5.999 -3.456 1.00 97.44 220 THR A C 1
ATOM 1667 O O . THR A 1 220 ? 13.861 6.509 -4.175 1.00 97.44 220 THR A O 1
ATOM 1670 N N . ARG A 1 221 ? 12.585 4.732 -3.622 1.00 97.69 221 ARG A N 1
ATOM 1671 C CA . ARG A 1 221 ? 13.053 3.830 -4.696 1.00 97.69 221 ARG A CA 1
ATOM 1672 C C . ARG A 1 221 ? 12.731 4.401 -6.075 1.00 97.69 221 ARG A C 1
ATOM 1674 O O . ARG A 1 221 ? 13.647 4.652 -6.848 1.00 97.69 221 ARG A O 1
ATOM 1681 N N . ALA A 1 222 ? 11.469 4.752 -6.326 1.00 96.38 222 ALA A N 1
ATOM 1682 C CA . ALA A 1 222 ? 11.040 5.357 -7.588 1.00 96.38 222 ALA A CA 1
ATOM 1683 C C . ALA A 1 222 ? 11.761 6.689 -7.895 1.00 96.38 222 ALA A C 1
ATOM 1685 O O . ALA A 1 222 ? 12.002 7.020 -9.059 1.00 96.38 222 ALA A O 1
ATOM 1686 N N . GLY A 1 223 ? 12.141 7.452 -6.862 1.00 96.88 223 GLY A N 1
ATOM 1687 C CA . GLY A 1 223 ? 12.999 8.631 -6.995 1.00 96.88 223 GLY A CA 1
ATOM 1688 C C . GLY A 1 223 ? 14.426 8.292 -7.444 1.00 96.88 223 GLY A C 1
ATOM 1689 O O . GLY A 1 223 ? 14.944 8.934 -8.359 1.00 96.88 223 GLY A O 1
ATOM 1690 N N . ALA A 1 224 ? 15.041 7.270 -6.843 1.00 97.00 224 ALA A N 1
ATOM 1691 C CA . ALA A 1 224 ? 16.374 6.789 -7.204 1.00 97.00 224 ALA A CA 1
ATOM 1692 C C . ALA A 1 224 ? 16.408 6.162 -8.611 1.00 97.00 224 ALA A C 1
ATOM 1694 O O . ALA A 1 224 ? 17.279 6.507 -9.407 1.00 97.00 224 ALA A O 1
ATOM 1695 N N . ASP A 1 225 ? 15.425 5.328 -8.957 1.00 96.50 225 ASP A N 1
ATOM 1696 C CA . ASP A 1 225 ? 15.302 4.709 -10.284 1.00 96.50 225 ASP A CA 1
ATOM 1697 C C . ASP A 1 225 ? 15.129 5.768 -11.380 1.00 96.50 225 ASP A C 1
ATOM 1699 O O . ASP A 1 225 ? 15.766 5.707 -12.435 1.00 96.50 225 ASP A O 1
ATOM 1703 N N . ARG A 1 226 ? 14.320 6.805 -11.114 1.00 96.50 226 ARG A N 1
ATOM 1704 C CA . ARG A 1 226 ? 14.174 7.956 -12.014 1.00 96.50 226 ARG A CA 1
ATOM 1705 C C . ARG A 1 226 ? 15.488 8.719 -12.188 1.00 96.50 226 ARG A C 1
ATOM 1707 O O . ARG A 1 226 ? 15.785 9.136 -13.306 1.00 96.50 226 ARG A O 1
ATOM 1714 N N . GLN A 1 227 ? 16.258 8.916 -11.119 1.00 97.19 227 GLN A N 1
ATOM 1715 C CA . GLN A 1 227 ? 17.560 9.581 -11.193 1.00 97.19 227 GLN A CA 1
ATOM 1716 C C . GLN A 1 227 ? 18.556 8.750 -12.018 1.00 97.19 227 GLN A C 1
ATOM 1718 O O . GLN A 1 227 ? 19.158 9.279 -12.951 1.00 97.19 227 GLN A O 1
ATOM 1723 N N . ALA A 1 228 ? 18.645 7.442 -11.768 1.00 96.88 228 ALA A N 1
ATOM 1724 C CA . ALA A 1 228 ? 19.486 6.528 -12.538 1.00 96.88 228 ALA A CA 1
ATOM 1725 C C . ALA A 1 228 ? 19.100 6.494 -14.031 1.00 96.88 228 ALA A C 1
ATOM 1727 O O . ALA A 1 228 ? 19.974 6.497 -14.897 1.00 96.88 228 ALA A O 1
ATOM 1728 N N . ALA A 1 229 ? 17.804 6.533 -14.357 1.00 95.62 229 ALA A N 1
ATOM 1729 C CA . ALA A 1 229 ? 17.330 6.614 -15.740 1.00 95.62 229 ALA A CA 1
ATOM 1730 C C . ALA A 1 229 ? 17.704 7.945 -16.428 1.00 95.62 229 ALA A C 1
ATOM 1732 O O . ALA A 1 229 ? 18.044 7.952 -17.612 1.00 95.62 229 ALA A O 1
ATOM 1733 N N . LEU A 1 230 ? 17.687 9.071 -15.701 1.00 97.25 230 LEU A N 1
ATOM 1734 C CA . LEU A 1 230 ? 18.134 10.373 -16.216 1.00 97.25 230 LEU A CA 1
ATOM 1735 C C . LEU A 1 230 ? 19.654 10.415 -16.436 1.00 97.25 230 LEU A C 1
ATOM 1737 O O . LEU A 1 230 ? 20.115 10.964 -17.439 1.00 97.25 230 LEU A O 1
ATOM 1741 N N . GLU A 1 231 ? 20.434 9.800 -15.549 1.00 97.38 231 GLU A N 1
ATOM 1742 C CA . GLU A 1 231 ? 21.886 9.656 -15.700 1.00 97.38 231 GLU A CA 1
ATOM 1743 C C . GLU A 1 231 ? 22.235 8.764 -16.901 1.00 97.38 231 GLU A C 1
ATOM 1745 O O . GLU A 1 231 ? 23.031 9.165 -17.750 1.00 97.38 231 GLU A O 1
ATOM 1750 N N . GLN A 1 232 ? 21.566 7.616 -17.060 1.00 96.06 232 GLN A N 1
ATOM 1751 C CA . GLN A 1 232 ? 21.707 6.754 -18.242 1.00 96.06 232 GLN A CA 1
ATOM 1752 C C . GLN A 1 232 ? 21.349 7.487 -19.543 1.00 96.06 232 GLN A C 1
ATOM 1754 O O . GLN A 1 232 ? 22.095 7.400 -20.520 1.00 96.06 232 GLN A O 1
ATOM 1759 N N . ALA A 1 233 ? 20.250 8.250 -19.562 1.00 95.75 233 ALA A N 1
ATOM 1760 C CA . ALA A 1 233 ? 19.861 9.054 -20.720 1.00 95.75 233 ALA A CA 1
ATOM 1761 C C . ALA A 1 233 ? 20.890 10.153 -21.044 1.00 95.75 233 ALA A C 1
ATOM 1763 O O . ALA A 1 233 ? 21.168 10.409 -22.21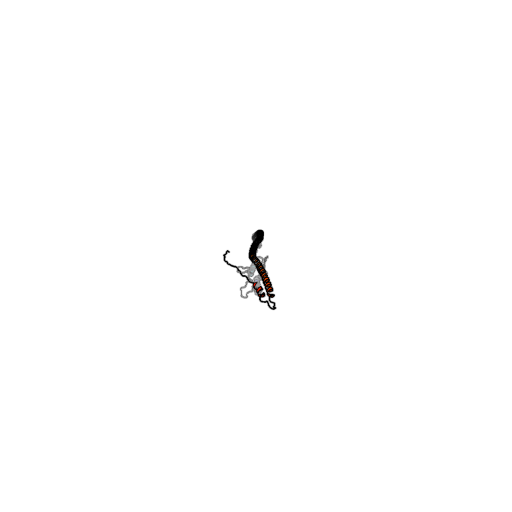6 1.00 95.75 233 ALA A O 1
ATOM 1764 N N . THR A 1 234 ? 21.496 10.765 -20.022 1.00 97.12 234 THR A N 1
ATOM 1765 C CA . THR A 1 234 ? 22.547 11.782 -20.182 1.00 97.12 234 THR A CA 1
ATOM 1766 C C . THR A 1 234 ? 23.820 11.169 -20.773 1.00 97.12 234 THR A C 1
ATOM 1768 O O . THR A 1 234 ? 24.337 11.677 -21.767 1.00 97.12 234 THR A O 1
ATOM 1771 N N . THR A 1 235 ? 24.276 10.031 -20.242 1.00 96.88 235 THR A N 1
ATOM 1772 C CA . THR A 1 235 ? 25.420 9.272 -20.778 1.00 96.88 235 THR A CA 1
ATOM 1773 C C . THR A 1 235 ? 25.168 8.812 -22.218 1.00 96.88 235 THR A C 1
ATOM 1775 O O . THR A 1 235 ? 26.050 8.919 -23.069 1.00 96.88 235 THR A O 1
ATOM 1778 N N . ALA A 1 236 ? 23.948 8.371 -22.543 1.00 94.69 236 ALA A N 1
ATOM 1779 C CA . ALA A 1 236 ? 23.580 8.008 -23.911 1.00 94.69 236 ALA A CA 1
ATOM 1780 C C . ALA A 1 236 ? 23.624 9.214 -24.872 1.00 94.69 236 ALA A C 1
ATOM 1782 O O . ALA A 1 236 ? 24.122 9.085 -25.989 1.00 94.69 236 ALA A O 1
ATOM 1783 N N . GLN A 1 237 ? 23.164 10.399 -24.449 1.00 96.25 237 GLN A N 1
ATOM 1784 C CA . GLN A 1 237 ? 23.259 11.629 -25.251 1.00 96.25 237 GLN A CA 1
ATOM 1785 C C . GLN A 1 237 ? 24.709 12.090 -25.456 1.00 96.25 237 GLN A C 1
ATOM 1787 O O . GLN A 1 237 ? 25.068 12.509 -26.560 1.00 96.25 237 GLN A O 1
ATOM 1792 N N . GLN A 1 238 ? 25.554 11.973 -24.428 1.00 97.00 238 GLN A N 1
ATOM 1793 C CA . GLN A 1 238 ? 26.994 12.220 -24.540 1.00 97.00 238 GLN A CA 1
ATOM 1794 C C . GLN A 1 238 ? 27.616 11.280 -25.579 1.00 97.00 238 GLN A C 1
ATOM 1796 O O . GLN A 1 238 ? 28.220 11.755 -26.538 1.00 97.00 238 GLN A O 1
ATOM 1801 N N . HIS A 1 239 ? 27.360 9.973 -25.482 1.00 96.81 239 HIS A N 1
ATOM 1802 C CA . HIS A 1 239 ? 27.915 8.995 -26.415 1.00 96.81 239 HIS A CA 1
ATOM 1803 C C . HIS A 1 239 ? 27.405 9.160 -27.860 1.00 96.81 239 HIS A C 1
ATOM 1805 O O . HIS A 1 239 ? 28.175 9.058 -28.814 1.00 96.81 239 HIS A O 1
ATOM 1811 N N . ILE A 1 240 ? 26.129 9.512 -28.056 1.00 96.69 240 ILE A N 1
ATOM 1812 C CA . ILE A 1 240 ? 25.596 9.882 -29.381 1.00 96.69 240 ILE A CA 1
ATOM 1813 C C . ILE A 1 240 ? 26.336 11.107 -29.947 1.00 96.69 240 ILE A C 1
ATOM 1815 O O . ILE A 1 240 ? 26.609 11.158 -31.147 1.00 96.69 240 ILE A O 1
ATOM 1819 N N . THR A 1 241 ? 26.701 12.071 -29.099 1.00 96.06 241 THR A N 1
ATOM 1820 C CA . THR A 1 241 ? 27.459 13.268 -29.499 1.00 96.06 241 THR A CA 1
ATOM 1821 C C . THR A 1 241 ? 28.911 12.924 -29.856 1.00 96.06 241 THR A C 1
ATOM 1823 O O . THR A 1 241 ? 29.418 13.399 -30.871 1.00 96.06 241 THR A O 1
ATOM 1826 N N . GLU A 1 242 ? 29.568 12.046 -29.092 1.00 96.62 242 GLU A N 1
ATOM 1827 C CA . GLU A 1 242 ? 30.899 11.502 -29.409 1.00 96.62 242 GLU A CA 1
ATOM 1828 C C . GLU A 1 242 ? 30.910 10.775 -30.760 1.00 96.62 242 GLU A C 1
ATOM 1830 O O . GLU A 1 242 ? 31.760 11.050 -31.611 1.00 96.62 242 GLU A O 1
ATOM 1835 N N . LEU A 1 243 ? 29.939 9.887 -30.992 1.00 96.25 243 LEU A N 1
ATOM 1836 C CA . LEU A 1 243 ? 29.777 9.171 -32.258 1.00 96.25 243 LEU A CA 1
ATOM 1837 C C . LEU A 1 243 ? 29.478 10.123 -33.424 1.00 96.25 243 LEU A C 1
ATOM 1839 O O . LEU A 1 243 ? 30.023 9.940 -34.512 1.00 96.25 243 LEU A O 1
ATOM 1843 N N . HIS A 1 244 ? 28.669 11.166 -33.214 1.00 96.62 244 HIS A N 1
ATOM 1844 C CA . HIS A 1 244 ? 28.391 12.173 -34.242 1.00 96.62 244 HIS A CA 1
ATOM 1845 C C . HIS A 1 244 ? 29.646 12.975 -34.614 1.00 96.62 244 HIS A C 1
ATOM 1847 O O . HIS A 1 244 ? 29.926 13.160 -35.798 1.00 96.62 244 HIS A O 1
ATOM 1853 N N . ASN A 1 245 ? 30.435 13.395 -33.621 1.00 97.06 245 ASN A N 1
ATOM 1854 C CA . ASN A 1 245 ? 31.705 14.093 -33.830 1.00 97.06 245 ASN A CA 1
ATOM 1855 C C . ASN A 1 245 ? 32.740 13.196 -34.531 1.00 97.06 245 ASN A C 1
ATOM 1857 O O . ASN A 1 245 ? 33.436 13.647 -35.440 1.00 97.06 245 ASN A O 1
ATOM 1861 N N . THR A 1 246 ? 32.796 11.913 -34.160 1.00 96.56 246 THR A N 1
ATOM 1862 C CA . THR A 1 246 ? 33.677 10.911 -34.784 1.00 96.56 246 THR A CA 1
ATOM 1863 C C . THR A 1 246 ? 33.300 10.708 -36.253 1.00 96.56 246 THR A C 1
ATOM 1865 O O . THR A 1 246 ? 34.141 10.876 -37.133 1.00 96.56 246 THR A O 1
ATOM 1868 N N . LEU A 1 247 ? 32.016 10.473 -36.540 1.00 96.38 247 LEU A N 1
ATOM 1869 C CA . LEU A 1 247 ? 31.486 10.334 -37.899 1.00 96.38 247 LEU A CA 1
ATOM 1870 C C . LEU A 1 247 ? 31.675 11.610 -38.740 1.00 96.38 247 LEU A C 1
ATOM 1872 O O . LEU A 1 247 ? 31.889 11.525 -39.948 1.00 96.38 247 LEU A O 1
ATOM 1876 N N . ALA A 1 248 ? 31.612 12.797 -38.131 1.00 95.75 248 ALA A N 1
ATOM 1877 C CA . ALA A 1 248 ? 31.925 14.055 -38.806 1.00 95.75 248 ALA A CA 1
ATOM 1878 C C . ALA A 1 248 ? 33.419 14.150 -39.180 1.00 95.75 248 ALA A C 1
ATOM 1880 O O . ALA A 1 248 ? 33.733 14.545 -40.302 1.00 95.75 248 ALA A O 1
ATOM 1881 N N . GLY A 1 249 ? 34.328 13.723 -38.295 1.00 96.19 249 GLY A N 1
ATOM 1882 C CA . GLY A 1 249 ? 35.767 13.637 -38.573 1.00 96.19 249 GLY A CA 1
ATOM 1883 C C . GLY A 1 249 ? 36.125 12.594 -39.640 1.00 96.19 249 GLY A C 1
ATOM 1884 O O . GLY A 1 249 ? 36.922 12.870 -40.539 1.00 96.19 249 GLY A O 1
ATOM 1885 N N . GLU A 1 250 ? 35.490 11.420 -39.611 1.00 96.25 250 GLU A N 1
ATOM 1886 C CA . GLU A 1 250 ? 35.624 10.404 -40.664 1.00 96.25 250 GLU A CA 1
ATOM 1887 C C . GLU A 1 250 ? 35.109 10.918 -42.014 1.00 96.25 250 GLU A C 1
ATOM 1889 O O . GLU A 1 250 ? 35.763 10.730 -43.036 1.00 96.25 250 GLU A O 1
ATOM 1894 N N . ARG A 1 251 ? 33.975 11.631 -42.033 1.00 95.44 251 ARG A N 1
ATOM 1895 C CA . ARG A 1 251 ? 33.447 12.262 -43.254 1.00 95.44 251 ARG A CA 1
ATOM 1896 C C . ARG A 1 251 ? 34.369 13.352 -43.791 1.00 95.44 251 ARG A C 1
ATOM 1898 O O . ARG A 1 251 ? 34.596 13.378 -44.996 1.00 95.44 251 ARG A O 1
ATOM 1905 N N . ALA A 1 252 ? 34.915 14.212 -42.932 1.00 95.44 252 ALA A N 1
ATOM 1906 C CA . ALA A 1 252 ? 35.875 15.237 -43.337 1.00 95.44 252 ALA A CA 1
ATOM 1907 C C . ALA A 1 252 ? 37.130 14.600 -43.956 1.00 95.44 252 ALA A C 1
ATOM 1909 O O . ALA A 1 252 ? 37.440 14.856 -45.114 1.00 95.44 252 ALA A O 1
ATOM 1910 N N . THR A 1 253 ? 37.767 13.664 -43.247 1.00 95.44 253 THR A N 1
ATOM 1911 C CA . THR A 1 253 ? 38.975 12.977 -43.741 1.00 95.44 253 THR A CA 1
ATOM 1912 C C . THR A 1 253 ? 38.721 12.095 -44.971 1.00 95.44 253 THR A C 1
ATOM 1914 O O . THR A 1 253 ? 39.628 11.900 -45.780 1.00 95.44 253 THR A O 1
ATOM 1917 N N . ALA A 1 254 ? 37.504 11.574 -45.164 1.00 92.62 254 ALA A N 1
ATOM 1918 C CA . ALA A 1 254 ? 37.111 10.896 -46.399 1.00 92.62 254 ALA A CA 1
ATOM 1919 C C . ALA A 1 254 ? 36.940 11.875 -47.574 1.00 92.62 254 ALA A C 1
ATOM 1921 O O . ALA A 1 254 ? 37.388 11.570 -48.679 1.00 92.62 254 ALA A O 1
ATOM 1922 N N . LEU A 1 255 ? 36.342 13.050 -47.344 1.00 95.56 255 LEU A N 1
ATOM 1923 C CA . LEU A 1 255 ? 36.234 14.110 -48.350 1.00 95.56 255 LEU A CA 1
ATOM 1924 C C . LEU A 1 255 ? 37.617 14.649 -48.736 1.00 95.56 255 LEU A C 1
ATOM 1926 O O . LEU A 1 255 ? 37.903 14.716 -49.925 1.00 95.56 255 LEU A O 1
ATOM 1930 N N . ASP A 1 256 ? 38.503 14.910 -47.769 1.00 95.44 256 ASP A N 1
ATOM 1931 C CA . ASP A 1 256 ? 39.891 15.325 -48.023 1.00 95.44 256 ASP A CA 1
ATOM 1932 C C . ASP A 1 256 ? 40.633 14.317 -48.918 1.00 95.44 256 ASP A C 1
ATOM 1934 O O . ASP A 1 256 ? 41.317 14.705 -49.864 1.00 95.44 256 ASP A O 1
ATOM 1938 N N . ARG A 1 257 ? 40.463 13.007 -48.673 1.00 94.62 257 ARG A N 1
ATOM 1939 C CA . ARG A 1 257 ? 41.042 11.947 -49.521 1.00 94.62 257 ARG A CA 1
ATOM 1940 C C . ARG A 1 257 ? 40.468 11.951 -50.936 1.00 94.62 257 ARG A C 1
ATOM 1942 O O . ARG A 1 257 ? 41.226 11.765 -51.882 1.00 94.62 257 ARG A O 1
ATOM 1949 N N . VAL A 1 258 ? 39.159 12.155 -51.097 1.00 95.06 258 VAL A N 1
ATOM 1950 C CA . VAL A 1 258 ? 38.525 12.266 -52.424 1.00 95.06 258 VAL A CA 1
ATOM 1951 C C . VAL A 1 258 ? 39.039 13.500 -53.168 1.00 95.06 258 VAL A C 1
ATOM 1953 O O . VAL A 1 258 ? 39.336 13.410 -54.356 1.00 95.06 258 VAL A O 1
ATOM 1956 N N . ASP A 1 259 ? 39.214 14.621 -52.473 1.00 94.94 259 ASP A N 1
ATOM 1957 C CA . ASP A 1 259 ? 39.745 15.863 -53.033 1.00 94.94 259 ASP A CA 1
ATOM 1958 C C . ASP A 1 259 ? 41.226 15.745 -53.434 1.00 94.94 259 ASP A C 1
ATOM 1960 O O . ASP A 1 259 ? 41.624 16.275 -54.472 1.00 94.94 259 ASP A O 1
ATOM 1964 N N . VAL A 1 260 ? 42.038 15.015 -52.660 1.00 95.12 260 VAL A N 1
ATOM 1965 C CA . VAL A 1 260 ? 43.428 14.675 -53.016 1.00 95.12 260 VAL A CA 1
ATOM 1966 C C . VAL A 1 260 ? 43.466 13.765 -54.244 1.00 95.12 260 VAL A C 1
ATOM 1968 O O . VAL A 1 260 ? 44.057 14.154 -55.249 1.00 95.12 260 VAL A O 1
ATOM 1971 N N . LEU A 1 261 ? 42.761 12.627 -54.224 1.00 93.56 261 LEU A N 1
ATOM 1972 C CA . LEU A 1 261 ? 42.693 11.690 -55.357 1.00 93.56 261 LEU A CA 1
ATOM 1973 C C . LEU A 1 261 ? 42.173 12.364 -56.635 1.00 93.56 261 LEU A C 1
ATOM 1975 O O . LEU A 1 261 ? 42.607 12.046 -57.742 1.00 93.56 261 LEU A O 1
ATOM 1979 N N . ARG A 1 262 ? 41.253 13.326 -56.498 1.00 94.50 262 ARG A N 1
ATOM 1980 C CA . ARG A 1 262 ? 40.764 14.137 -57.612 1.00 94.50 262 ARG A CA 1
ATOM 1981 C C . ARG A 1 262 ? 41.861 15.032 -58.191 1.00 94.50 262 ARG A C 1
ATOM 1983 O O . ARG A 1 262 ? 42.000 15.072 -59.411 1.00 94.50 262 ARG A O 1
ATOM 1990 N N . ARG A 1 263 ? 42.634 15.731 -57.354 1.00 95.19 263 ARG A N 1
ATOM 1991 C CA . ARG A 1 263 ? 43.754 16.582 -57.803 1.00 95.19 263 ARG A CA 1
ATOM 1992 C C . ARG A 1 263 ? 44.852 15.747 -58.459 1.00 95.19 263 ARG A C 1
ATOM 1994 O O . ARG A 1 263 ? 45.319 16.122 -59.527 1.00 95.19 263 ARG A O 1
ATOM 2001 N N . GLU A 1 264 ? 45.193 14.597 -57.880 1.00 94.88 264 GLU A N 1
ATOM 2002 C CA . GLU A 1 264 ? 46.136 13.626 -58.454 1.00 94.88 264 GLU A CA 1
ATOM 2003 C C . GLU A 1 264 ? 45.652 13.115 -59.822 1.00 94.88 264 GLU A C 1
ATOM 2005 O O . GLU A 1 264 ? 46.423 13.064 -60.778 1.00 94.88 264 GLU A O 1
ATOM 2010 N N . HIS A 1 265 ? 44.357 12.812 -59.968 1.00 93.69 265 HIS A N 1
ATOM 2011 C CA . HIS A 1 265 ? 43.778 12.405 -61.250 1.00 93.69 265 HIS A CA 1
ATOM 2012 C C . HIS A 1 265 ? 43.756 13.543 -62.286 1.00 93.69 265 HIS A C 1
ATOM 2014 O O . HIS A 1 265 ? 44.075 13.323 -63.456 1.00 93.69 265 HIS A O 1
ATOM 2020 N N . GLU A 1 266 ? 43.406 14.766 -61.879 1.00 94.50 266 GLU A N 1
ATOM 2021 C CA . GLU A 1 266 ? 43.433 15.951 -62.745 1.00 94.50 266 GLU A CA 1
ATOM 2022 C C . GLU A 1 266 ? 44.871 16.314 -63.171 1.00 94.50 266 GLU A C 1
ATOM 2024 O O . GLU A 1 266 ? 45.065 16.751 -64.307 1.00 94.50 266 GLU A O 1
ATOM 2029 N N . GLN A 1 267 ? 45.877 16.078 -62.319 1.00 95.31 267 GLN A N 1
ATOM 2030 C CA . GLN A 1 267 ? 47.306 16.194 -62.642 1.00 95.31 267 GLN A CA 1
ATOM 2031 C C . GLN A 1 267 ? 47.756 15.104 -63.620 1.00 95.31 267 GLN A C 1
ATOM 2033 O O . GLN A 1 267 ? 48.250 15.433 -64.696 1.00 95.31 267 GLN A O 1
ATOM 2038 N N . ALA A 1 268 ? 47.492 13.827 -63.329 1.00 91.75 268 ALA A N 1
ATOM 2039 C CA . ALA A 1 268 ? 47.854 12.712 -64.206 1.00 91.75 268 ALA A CA 1
ATOM 2040 C C . ALA A 1 268 ? 47.203 12.819 -65.602 1.00 91.75 268 ALA A C 1
ATOM 2042 O O . ALA A 1 268 ? 47.821 12.476 -66.609 1.00 91.75 268 ALA A O 1
ATOM 2043 N N . GLN A 1 269 ? 45.977 13.355 -65.702 1.00 94.12 269 GLN A N 1
ATOM 2044 C CA . GLN A 1 269 ? 45.370 13.684 -66.998 1.00 94.12 269 GLN A CA 1
ATOM 2045 C C . GLN A 1 269 ? 46.114 14.800 -67.748 1.00 94.12 269 GLN A C 1
ATOM 2047 O O . GLN A 1 269 ? 46.193 14.750 -68.975 1.00 94.12 269 GLN A O 1
ATOM 2052 N N . GLN A 1 270 ? 46.618 15.822 -67.052 1.00 94.31 270 GLN A N 1
ATOM 2053 C CA . GLN A 1 270 ? 47.381 16.915 -67.667 1.00 94.31 270 GLN A CA 1
ATOM 2054 C C . GLN A 1 270 ? 48.765 16.442 -68.121 1.00 94.31 270 GLN A C 1
ATOM 2056 O O . GLN A 1 270 ? 49.182 16.773 -69.229 1.00 94.31 270 GLN A O 1
ATOM 2061 N N . GLU A 1 271 ? 49.438 15.623 -67.313 1.00 94.75 271 GLU A N 1
ATOM 2062 C CA . GLU A 1 271 ? 50.720 15.004 -67.656 1.00 94.75 271 GLU A CA 1
ATOM 2063 C C . GLU A 1 271 ? 50.584 14.080 -68.867 1.00 94.75 271 GLU A C 1
ATOM 2065 O O . GLU A 1 271 ? 51.293 14.278 -69.850 1.00 94.75 271 GLU A O 1
ATOM 2070 N N . LEU A 1 272 ? 49.601 13.171 -68.875 1.00 91.25 272 LEU A N 1
ATOM 2071 C CA . LEU A 1 272 ? 49.350 12.283 -70.014 1.00 91.25 272 LEU A CA 1
ATOM 2072 C C . LEU A 1 272 ? 49.014 13.056 -71.301 1.00 91.25 272 LEU A C 1
ATOM 2074 O O . LEU A 1 272 ? 49.475 12.682 -72.377 1.00 91.25 272 LEU A O 1
ATOM 2078 N N . ARG A 1 273 ? 48.236 14.147 -71.221 1.00 94.12 273 ARG A N 1
ATOM 2079 C CA . ARG A 1 273 ? 47.980 15.014 -72.387 1.00 94.12 273 ARG A CA 1
ATOM 2080 C C . ARG A 1 273 ? 49.267 15.668 -72.883 1.00 94.12 273 ARG A C 1
ATOM 2082 O O . ARG A 1 273 ? 49.549 15.587 -74.072 1.00 94.12 273 ARG A O 1
ATOM 2089 N N . ARG A 1 274 ? 50.068 16.243 -71.978 1.00 94.56 274 ARG A N 1
ATOM 2090 C CA . ARG A 1 274 ? 51.361 16.859 -72.309 1.00 94.56 274 ARG A CA 1
ATOM 2091 C C . ARG A 1 274 ? 52.310 15.856 -72.969 1.00 94.56 274 ARG A C 1
ATOM 2093 O O . ARG A 1 274 ? 52.906 16.184 -73.987 1.00 94.56 274 ARG A O 1
ATOM 2100 N N . GLU A 1 275 ? 52.422 14.639 -72.443 1.00 93.31 275 GLU A N 1
ATOM 2101 C CA . GLU A 1 275 ? 53.272 13.586 -73.014 1.00 93.31 275 GLU A CA 1
ATOM 2102 C C . GLU A 1 275 ? 52.784 13.117 -74.391 1.00 93.31 275 GLU A C 1
ATOM 2104 O O . GLU A 1 275 ? 53.596 12.931 -75.299 1.00 93.31 275 GLU A O 1
ATOM 2109 N N . LEU A 1 276 ? 51.468 12.975 -74.586 1.00 91.75 276 LEU A N 1
ATOM 2110 C CA . LEU A 1 276 ? 50.888 12.643 -75.890 1.00 91.75 276 LEU A CA 1
ATOM 2111 C C . LEU A 1 276 ? 51.091 13.769 -76.914 1.00 91.75 276 LEU A C 1
ATOM 2113 O O . LEU A 1 276 ? 51.452 13.478 -78.056 1.00 91.75 276 LEU A O 1
ATOM 2117 N N . ASP A 1 277 ? 50.925 15.033 -76.518 1.00 92.50 277 ASP A N 1
ATOM 2118 C CA . ASP A 1 277 ? 51.174 16.201 -77.370 1.00 92.50 277 ASP A CA 1
ATOM 2119 C C . ASP A 1 277 ? 52.666 16.338 -77.717 1.00 92.50 277 ASP A C 1
ATOM 2121 O O . ASP A 1 277 ? 53.013 16.553 -78.881 1.00 92.50 277 ASP A O 1
ATOM 2125 N N . GLU A 1 278 ? 53.568 16.162 -76.747 1.00 92.94 278 GLU A N 1
ATOM 2126 C CA . GLU A 1 278 ? 55.020 16.159 -76.961 1.00 92.94 278 GLU A CA 1
ATOM 2127 C C . GLU A 1 278 ? 55.440 15.018 -77.899 1.00 92.94 278 GLU A C 1
ATOM 2129 O O . GLU A 1 278 ? 56.166 15.257 -78.867 1.00 92.94 278 GLU A O 1
ATOM 2134 N N . HIS A 1 279 ? 54.938 13.798 -77.686 1.00 92.38 279 HIS A N 1
ATOM 2135 C CA . HIS A 1 279 ? 55.216 12.651 -78.551 1.00 92.38 279 HIS A CA 1
ATOM 2136 C C . HIS A 1 279 ? 54.634 12.829 -79.965 1.00 92.38 279 HIS A C 1
ATOM 2138 O O . HIS A 1 279 ? 55.286 12.491 -80.958 1.00 92.38 279 HIS A O 1
ATOM 2144 N N . HIS A 1 280 ? 53.433 13.401 -80.093 1.00 89.94 280 HIS A N 1
ATOM 2145 C CA . HIS A 1 280 ? 52.831 13.703 -81.391 1.00 89.94 280 HIS A CA 1
ATOM 2146 C C . HIS A 1 280 ? 53.630 14.776 -82.146 1.00 89.94 280 HIS A C 1
ATOM 2148 O O . HIS A 1 280 ? 53.946 14.587 -83.321 1.00 89.94 280 HIS A O 1
ATOM 2154 N N . GLN A 1 281 ? 54.053 15.850 -81.470 1.00 91.94 281 GLN A N 1
ATOM 2155 C CA . GLN A 1 281 ? 54.927 16.873 -82.051 1.00 91.94 281 GLN A CA 1
ATOM 2156 C C . GLN A 1 281 ? 56.294 16.310 -82.462 1.00 91.94 281 GLN A C 1
ATOM 2158 O O . GLN A 1 281 ? 56.786 16.648 -83.538 1.00 91.94 281 GLN A O 1
ATOM 2163 N N . GLN A 1 282 ? 56.905 15.439 -81.651 1.00 91.75 282 GLN A N 1
ATOM 2164 C CA . GLN A 1 282 ? 58.154 14.753 -82.003 1.00 91.75 282 GLN A CA 1
ATOM 2165 C C . GLN A 1 282 ? 57.984 13.899 -83.267 1.00 91.75 282 GLN A C 1
ATOM 2167 O O . GLN A 1 282 ? 58.807 13.986 -84.177 1.00 91.75 282 GLN A O 1
ATOM 2172 N N . ARG A 1 283 ? 56.888 13.134 -83.370 1.00 92.62 283 ARG A N 1
ATOM 2173 C CA . ARG A 1 283 ? 56.570 12.342 -84.568 1.00 92.62 283 ARG A CA 1
ATOM 2174 C C . ARG A 1 283 ? 56.334 13.206 -85.807 1.00 92.62 283 ARG A C 1
ATOM 2176 O O . ARG A 1 283 ? 56.852 12.865 -86.865 1.00 92.62 283 ARG A O 1
ATOM 2183 N N . LEU A 1 284 ? 55.600 14.314 -85.687 1.00 90.06 284 LEU A N 1
ATOM 2184 C CA . LEU A 1 284 ? 55.379 15.243 -86.801 1.00 90.06 284 LEU A CA 1
ATOM 2185 C C . LEU A 1 284 ? 56.684 15.900 -87.273 1.00 90.06 284 LEU A C 1
ATOM 2187 O O . LEU A 1 284 ? 56.886 16.026 -88.478 1.00 90.06 284 LEU A O 1
ATOM 2191 N N . ARG A 1 285 ? 57.586 16.271 -86.351 1.00 90.50 285 ARG A N 1
ATOM 2192 C CA . ARG A 1 285 ? 58.923 16.789 -86.695 1.00 90.50 285 ARG A CA 1
ATOM 2193 C C . ARG A 1 285 ? 59.747 15.734 -87.426 1.00 90.50 285 ARG A C 1
ATOM 2195 O O . ARG A 1 285 ? 60.149 15.988 -88.550 1.00 90.50 285 ARG A O 1
ATOM 2202 N N . ALA A 1 286 ? 59.870 14.527 -86.871 1.00 89.56 286 ALA A N 1
ATOM 2203 C CA . ALA A 1 286 ? 60.596 13.430 -87.515 1.00 89.56 286 ALA A CA 1
ATOM 2204 C C . ALA A 1 286 ? 60.052 13.092 -88.919 1.00 89.56 286 ALA A C 1
ATOM 2206 O O . ALA A 1 286 ? 60.834 12.842 -89.833 1.00 89.56 286 ALA A O 1
ATOM 2207 N N . GLN A 1 287 ? 58.730 13.138 -89.124 1.00 88.25 287 GLN A N 1
ATOM 2208 C CA . GLN A 1 287 ? 58.127 12.973 -90.452 1.00 88.25 287 GLN A CA 1
ATOM 2209 C C . GLN A 1 287 ? 58.438 14.148 -91.391 1.00 88.25 287 GLN A C 1
ATOM 2211 O O . GLN A 1 287 ? 58.732 13.922 -92.561 1.00 88.25 287 GLN A O 1
ATOM 2216 N N . ALA A 1 288 ? 58.400 15.394 -90.911 1.00 86.75 288 ALA A N 1
ATOM 2217 C CA . ALA A 1 288 ? 58.765 16.567 -91.708 1.00 86.75 288 ALA A CA 1
ATOM 2218 C C . ALA A 1 288 ? 60.257 16.571 -92.090 1.00 86.75 288 ALA A C 1
ATOM 2220 O O . ALA A 1 288 ? 60.597 16.896 -93.230 1.00 86.75 288 ALA A O 1
ATOM 2221 N N . ASP A 1 289 ? 61.134 16.148 -91.178 1.00 91.38 289 ASP A N 1
ATOM 2222 C CA . ASP A 1 289 ? 62.565 15.962 -91.419 1.00 91.38 289 ASP A CA 1
ATOM 2223 C C . ASP A 1 289 ? 62.799 14.849 -92.452 1.00 91.38 289 ASP A C 1
ATOM 2225 O O . ASP A 1 289 ? 63.556 15.044 -93.402 1.00 91.38 289 ASP A O 1
ATOM 2229 N N . GLU A 1 290 ? 62.093 13.717 -92.343 1.00 90.31 290 GLU A N 1
ATOM 2230 C CA . GLU A 1 290 ? 62.153 12.626 -93.323 1.00 90.31 290 GLU A CA 1
ATOM 2231 C C . GLU A 1 290 ? 61.658 13.070 -94.712 1.00 90.31 290 GLU A C 1
ATOM 2233 O O . GLU A 1 290 ? 62.329 12.821 -95.714 1.00 90.31 290 GLU A O 1
ATOM 2238 N N . PHE A 1 291 ? 60.522 13.771 -94.802 1.00 86.25 291 PHE A N 1
ATOM 2239 C CA . PHE A 1 291 ? 60.038 14.339 -96.066 1.00 86.25 291 PHE A CA 1
ATOM 2240 C C . PHE A 1 291 ? 61.021 15.359 -96.655 1.00 86.25 291 PHE A C 1
ATOM 2242 O O . PHE A 1 291 ? 61.213 15.386 -97.871 1.00 86.25 291 PHE A O 1
ATOM 2249 N N . THR A 1 292 ? 61.681 16.158 -95.814 1.00 89.88 292 THR A N 1
ATOM 2250 C CA . THR A 1 292 ? 62.701 17.123 -96.247 1.00 89.88 292 THR A CA 1
ATOM 2251 C C . THR A 1 292 ? 63.943 16.412 -96.783 1.00 89.88 292 THR A C 1
ATOM 2253 O O . THR A 1 292 ? 64.426 16.768 -97.856 1.00 89.88 292 THR A O 1
ATOM 2256 N N . GLN A 1 293 ? 64.423 15.365 -96.105 1.00 90.81 293 GLN A N 1
ATOM 2257 C CA . GLN A 1 293 ? 65.547 14.539 -96.562 1.00 90.81 293 GLN A CA 1
ATOM 2258 C C . GLN A 1 293 ? 65.227 13.815 -97.876 1.00 90.81 293 GLN A C 1
ATOM 2260 O O . GLN A 1 293 ? 66.043 13.836 -98.795 1.00 90.81 293 GLN A O 1
ATOM 2265 N N . ARG A 1 294 ? 64.024 13.238 -98.008 1.00 89.62 294 ARG A N 1
ATOM 2266 C CA . ARG A 1 294 ? 63.547 12.621 -99.259 1.00 89.62 294 ARG A CA 1
ATOM 2267 C C . ARG A 1 294 ? 63.509 13.641 -100.399 1.00 89.62 294 ARG A C 1
ATOM 2269 O O . ARG A 1 294 ? 64.107 13.396 -101.438 1.00 89.62 294 ARG A O 1
ATOM 2276 N N . MET A 1 295 ? 62.913 14.816 -100.182 1.00 88.19 295 MET A N 1
ATOM 2277 C CA . MET A 1 295 ? 62.846 15.877 -101.196 1.00 88.19 295 MET A CA 1
ATOM 2278 C C . MET A 1 295 ? 64.235 16.413 -101.586 1.00 88.19 295 MET A C 1
ATOM 2280 O O . MET A 1 295 ? 64.471 16.694 -102.759 1.00 88.19 295 MET A O 1
ATOM 2284 N N . GLN A 1 296 ? 65.178 16.506 -100.642 1.00 88.81 296 GLN A N 1
ATOM 2285 C CA . GLN A 1 296 ? 66.576 16.845 -100.935 1.00 88.81 296 GLN A CA 1
ATOM 2286 C C . GLN A 1 296 ? 67.286 15.744 -101.737 1.00 88.81 296 GLN A C 1
ATOM 2288 O O . GLN A 1 296 ? 68.020 16.060 -102.671 1.00 88.81 296 GLN A O 1
ATOM 2293 N N . ALA A 1 297 ? 67.057 14.466 -101.426 1.00 88.12 297 ALA A N 1
ATOM 2294 C CA . ALA A 1 297 ? 67.621 13.344 -102.176 1.00 88.12 297 ALA A CA 1
ATOM 2295 C C . ALA A 1 297 ? 67.050 13.260 -103.604 1.00 88.12 297 ALA A C 1
ATOM 2297 O O . ALA A 1 297 ? 67.818 13.171 -104.562 1.00 88.12 297 ALA A O 1
ATOM 2298 N N . ASP A 1 298 ? 65.727 13.375 -103.761 1.00 87.75 298 ASP A N 1
ATOM 2299 C CA . ASP A 1 298 ? 65.045 13.420 -105.060 1.00 87.75 298 ASP A CA 1
ATOM 2300 C C . ASP A 1 298 ? 65.517 14.610 -105.903 1.00 87.75 298 ASP A C 1
ATOM 2302 O O . ASP A 1 298 ? 65.754 14.466 -107.107 1.00 87.75 298 ASP A O 1
ATOM 2306 N N . ARG A 1 299 ? 65.709 15.776 -105.268 1.00 90.25 299 ARG A N 1
ATOM 2307 C CA . ARG A 1 299 ? 66.270 16.971 -105.902 1.00 90.25 299 ARG A CA 1
ATOM 2308 C C . ARG A 1 299 ? 67.705 16.741 -106.367 1.00 90.25 299 ARG A C 1
ATOM 2310 O O . ARG A 1 299 ? 67.969 16.951 -107.545 1.00 90.25 299 ARG A O 1
ATOM 2317 N N . SER A 1 300 ? 68.602 16.264 -105.506 1.00 89.56 300 SER A N 1
ATOM 2318 C CA . SER A 1 300 ? 69.993 15.968 -105.881 1.00 89.56 300 SER A CA 1
ATOM 2319 C C . SER A 1 300 ? 70.078 14.905 -106.983 1.00 89.56 300 SER A C 1
ATOM 2321 O O . SER A 1 300 ? 70.899 15.013 -107.889 1.00 89.56 300 SER A O 1
ATOM 2323 N N . ALA A 1 301 ? 69.189 13.907 -106.973 1.00 87.94 301 ALA A N 1
ATOM 2324 C CA . ALA A 1 301 ? 69.083 12.920 -108.045 1.00 87.94 301 ALA A CA 1
ATOM 2325 C C . ALA A 1 301 ? 68.515 13.517 -109.347 1.00 87.94 301 ALA A C 1
ATOM 2327 O O . ALA A 1 301 ? 68.873 13.080 -110.440 1.00 87.94 301 ALA A O 1
ATOM 2328 N N . ALA A 1 302 ? 67.610 14.498 -109.279 1.00 83.44 302 ALA A N 1
ATOM 2329 C CA . ALA A 1 302 ? 67.142 15.242 -110.450 1.00 83.44 302 ALA A CA 1
ATOM 2330 C C . ALA A 1 302 ? 68.240 16.158 -111.018 1.00 83.44 302 ALA A C 1
ATOM 2332 O O . ALA A 1 302 ? 68.492 16.113 -112.217 1.00 83.44 302 ALA A O 1
ATOM 2333 N N . GLU A 1 303 ? 68.940 16.914 -110.171 1.00 89.38 303 GLU A N 1
ATOM 2334 C CA . GLU A 1 303 ? 70.068 17.774 -110.551 1.00 89.38 303 GLU A CA 1
ATOM 2335 C C . GLU A 1 303 ? 71.223 16.947 -111.148 1.00 89.38 303 GLU A C 1
ATOM 2337 O O . GLU A 1 303 ? 71.752 17.312 -112.197 1.00 89.38 303 GLU A O 1
ATOM 2342 N N . GLY A 1 304 ? 71.529 15.772 -110.583 1.00 85.25 304 GLY A N 1
ATOM 2343 C CA . GLY A 1 304 ? 72.489 14.817 -111.149 1.00 85.25 304 GLY A CA 1
ATOM 2344 C C . GLY A 1 304 ? 72.088 14.286 -112.532 1.00 85.25 304 GLY A C 1
ATOM 2345 O O . GLY A 1 304 ? 72.906 14.301 -113.450 1.00 85.25 304 GLY A O 1
ATOM 2346 N N . ARG A 1 305 ? 70.817 13.897 -112.726 1.00 87.88 305 ARG A N 1
ATOM 2347 C CA . ARG A 1 305 ? 70.289 13.484 -114.046 1.00 87.88 305 ARG A CA 1
ATOM 2348 C C . ARG A 1 305 ? 70.285 14.628 -115.065 1.00 87.88 305 ARG A C 1
ATOM 2350 O O . ARG A 1 305 ? 70.515 14.386 -116.244 1.00 87.88 305 ARG A O 1
ATOM 2357 N N . VAL A 1 306 ? 70.043 15.868 -114.636 1.00 86.25 306 VAL A N 1
ATOM 2358 C CA . VAL A 1 306 ? 70.160 17.057 -115.499 1.00 86.25 306 VAL A CA 1
ATOM 2359 C C . VAL A 1 306 ? 71.616 17.288 -115.911 1.00 86.25 306 VAL A C 1
ATOM 2361 O O . VAL A 1 306 ? 71.853 17.598 -117.077 1.00 86.25 306 VAL A O 1
ATOM 2364 N N . GLY A 1 307 ? 72.579 17.073 -115.009 1.00 85.44 307 GLY A N 1
ATOM 2365 C CA . GLY A 1 307 ? 74.009 17.041 -115.332 1.00 85.44 307 GLY A CA 1
ATOM 2366 C C . GLY A 1 307 ? 74.333 15.988 -116.395 1.00 85.44 307 GLY A C 1
ATOM 2367 O O . GLY A 1 307 ? 74.738 16.343 -117.495 1.00 85.44 307 GLY A O 1
ATOM 2368 N N . GLU A 1 308 ? 74.025 14.717 -116.124 1.00 83.50 308 GLU A N 1
ATOM 2369 C CA . GLU A 1 308 ? 74.260 13.581 -117.034 1.00 83.50 308 GLU A CA 1
ATOM 2370 C C . GLU A 1 308 ? 73.643 13.793 -118.434 1.00 83.50 308 GLU A C 1
ATOM 2372 O O . GLU A 1 308 ? 74.267 13.497 -119.456 1.00 83.50 308 GLU A O 1
ATOM 2377 N N . LEU A 1 309 ? 72.422 14.336 -118.506 1.00 83.00 309 LEU A N 1
ATOM 2378 C CA . LEU A 1 309 ? 71.764 14.668 -119.774 1.00 83.00 309 LEU A CA 1
ATOM 2379 C C . LEU A 1 309 ? 72.404 15.874 -120.482 1.00 83.00 309 LEU A C 1
ATOM 2381 O O . LEU A 1 309 ? 72.432 15.902 -121.712 1.00 83.00 309 LEU A O 1
ATOM 2385 N N . THR A 1 310 ? 72.937 16.847 -119.740 1.00 84.88 310 THR A N 1
ATOM 2386 C CA . THR A 1 310 ? 73.651 18.012 -120.296 1.00 84.88 310 THR A CA 1
ATOM 2387 C C . THR A 1 310 ? 75.033 17.621 -120.827 1.00 84.88 310 THR A C 1
ATOM 2389 O O . THR A 1 310 ? 75.424 18.058 -121.913 1.00 84.88 310 THR A O 1
ATOM 2392 N N . ASP A 1 311 ? 75.748 16.749 -120.117 1.00 85.19 311 ASP A N 1
ATOM 2393 C CA . ASP A 1 311 ? 77.033 16.199 -120.552 1.00 85.19 311 ASP A CA 1
ATOM 2394 C C . ASP A 1 311 ? 76.852 15.362 -121.828 1.00 85.19 311 ASP A C 1
ATOM 2396 O O . ASP A 1 311 ? 77.508 15.626 -122.838 1.00 85.19 311 ASP A O 1
ATOM 2400 N N . ARG A 1 312 ? 75.860 14.456 -121.863 1.00 85.38 312 ARG A N 1
ATOM 2401 C CA . ARG A 1 312 ? 75.488 13.732 -123.095 1.00 85.38 312 ARG A CA 1
ATOM 2402 C C . ARG A 1 312 ? 75.094 14.669 -124.240 1.00 85.38 312 ARG A C 1
ATOM 2404 O O . ARG A 1 312 ? 75.415 14.381 -125.390 1.00 85.38 312 ARG A O 1
ATOM 2411 N N . LEU A 1 313 ? 74.417 15.787 -123.962 1.00 83.50 313 LEU A N 1
ATOM 2412 C CA . LEU A 1 313 ? 74.048 16.765 -124.991 1.00 83.50 313 LEU A CA 1
ATOM 2413 C C . LEU A 1 313 ? 75.275 17.507 -125.550 1.00 83.50 313 LEU A C 1
ATOM 2415 O O . LEU A 1 313 ? 75.351 17.721 -126.762 1.00 83.50 313 LEU A O 1
ATOM 2419 N N . THR A 1 314 ? 76.248 17.875 -124.706 1.00 81.50 314 THR A N 1
ATOM 2420 C CA . THR A 1 314 ? 77.511 18.481 -125.172 1.00 81.50 314 THR A CA 1
ATOM 2421 C C . THR A 1 314 ? 78.390 17.485 -125.923 1.00 81.50 314 THR A C 1
ATOM 2423 O O . THR A 1 314 ? 79.000 17.854 -126.924 1.00 81.50 314 THR A O 1
ATOM 2426 N N . GLU A 1 315 ? 78.425 16.218 -125.515 1.00 83.50 315 GLU A N 1
ATOM 2427 C CA . GLU A 1 315 ? 79.147 15.167 -126.238 1.00 83.50 315 GLU A CA 1
ATOM 2428 C C . GLU A 1 315 ? 78.507 14.865 -127.603 1.00 83.50 315 GLU A C 1
ATOM 2430 O O . GLU A 1 315 ? 79.200 14.858 -128.623 1.00 83.50 315 GLU A O 1
ATOM 2435 N N . ALA A 1 316 ? 77.176 14.752 -127.663 1.00 77.12 316 ALA A N 1
ATOM 2436 C CA . ALA A 1 316 ? 76.442 14.602 -128.918 1.00 77.12 316 ALA A CA 1
ATOM 2437 C C . ALA A 1 316 ? 76.615 15.812 -129.856 1.00 77.12 316 ALA A C 1
ATOM 2439 O O . ALA A 1 316 ? 76.758 15.628 -131.064 1.00 77.12 316 ALA A O 1
ATOM 2440 N N . THR A 1 317 ? 76.652 17.047 -129.335 1.00 75.06 317 THR A N 1
ATOM 2441 C CA . THR A 1 317 ? 76.896 18.237 -130.176 1.00 75.06 317 THR A CA 1
ATOM 2442 C C . THR A 1 317 ? 78.346 18.374 -130.636 1.00 75.06 317 THR A C 1
ATOM 2444 O O . THR A 1 317 ? 78.550 18.848 -131.753 1.00 75.06 317 THR A O 1
ATOM 2447 N N . ARG A 1 318 ? 79.344 17.905 -129.868 1.00 79.56 318 ARG A N 1
ATOM 2448 C CA . ARG A 1 318 ? 80.724 17.751 -130.374 1.00 79.56 318 ARG A CA 1
ATOM 2449 C C . ARG A 1 318 ? 80.780 16.722 -131.496 1.00 79.56 318 ARG A C 1
ATOM 2451 O O . ARG A 1 318 ? 81.146 17.080 -132.605 1.00 79.56 318 ARG A O 1
ATOM 2458 N N . SER A 1 319 ? 80.295 15.503 -131.252 1.00 75.75 319 SER A N 1
ATOM 2459 C CA . SER A 1 319 ? 80.273 14.427 -132.253 1.00 75.75 319 SER A CA 1
ATOM 2460 C C . SER A 1 319 ? 79.559 14.845 -133.550 1.00 75.75 319 SER A C 1
ATOM 2462 O O . SER A 1 319 ? 80.045 14.568 -134.646 1.00 75.75 319 SER A O 1
ATOM 2464 N N . TYR A 1 320 ? 78.454 15.590 -133.443 1.00 74.44 320 TYR A N 1
ATOM 2465 C CA . TYR A 1 320 ? 77.747 16.159 -134.592 1.00 74.44 320 TYR A CA 1
ATOM 2466 C C . TYR A 1 320 ? 78.557 17.240 -135.333 1.00 74.44 320 TYR A C 1
ATOM 2468 O O . TYR A 1 320 ? 78.550 17.268 -136.563 1.00 74.44 320 TYR A O 1
ATOM 2476 N N . ALA A 1 321 ? 79.280 18.109 -134.618 1.00 75.00 321 ALA A N 1
ATOM 2477 C CA . ALA A 1 321 ? 80.161 19.111 -135.223 1.00 75.00 321 ALA A CA 1
ATOM 2478 C C . ALA A 1 321 ? 81.385 18.472 -135.909 1.00 75.00 321 ALA A C 1
ATOM 2480 O O . ALA A 1 321 ? 81.716 18.839 -137.039 1.00 75.00 321 ALA A O 1
ATOM 2481 N N . ASP A 1 322 ? 81.999 17.475 -135.269 1.00 75.12 322 ASP A N 1
ATOM 2482 C CA . ASP A 1 322 ? 83.133 16.712 -135.797 1.00 75.12 322 ASP A CA 1
ATOM 2483 C C . ASP A 1 322 ? 82.738 15.921 -137.059 1.00 75.12 322 ASP A C 1
ATOM 2485 O O . ASP A 1 322 ? 83.504 15.862 -138.020 1.00 75.12 322 ASP A O 1
ATOM 2489 N N . ALA A 1 323 ? 81.509 15.391 -137.115 1.00 73.31 323 ALA A N 1
ATOM 2490 C CA . ALA A 1 323 ? 80.945 14.755 -138.310 1.00 73.31 323 ALA A CA 1
ATOM 2491 C C . ALA A 1 323 ? 80.597 15.752 -139.440 1.00 73.31 323 ALA A C 1
ATOM 2493 O O . ALA A 1 323 ? 80.605 15.384 -140.616 1.00 73.31 323 ALA A O 1
ATOM 2494 N N . LEU A 1 324 ? 80.316 17.018 -139.111 1.00 75.06 324 LEU A N 1
ATOM 2495 C CA . LEU A 1 324 ? 80.017 18.083 -140.080 1.00 75.06 324 LEU A CA 1
ATOM 2496 C C . LEU A 1 324 ? 81.269 18.698 -140.719 1.00 75.06 324 LEU A C 1
ATOM 2498 O O . LEU A 1 324 ? 81.206 19.151 -141.864 1.00 75.06 324 LEU A O 1
ATOM 2502 N N . ALA A 1 325 ? 82.404 18.700 -140.018 1.00 72.19 325 ALA A N 1
ATOM 2503 C CA . ALA A 1 325 ? 83.674 19.212 -140.530 1.00 72.19 325 ALA A CA 1
ATOM 2504 C C . ALA A 1 325 ? 84.110 18.585 -141.881 1.00 72.19 325 ALA A C 1
ATOM 2506 O O . ALA A 1 325 ? 84.336 19.349 -142.826 1.00 72.19 325 ALA A O 1
ATOM 2507 N N . PRO A 1 326 ? 84.172 17.244 -142.057 1.00 72.56 326 PRO A N 1
ATOM 2508 C CA . PRO A 1 326 ? 84.554 16.645 -143.337 1.00 72.56 326 PRO A CA 1
ATOM 2509 C C . PRO A 1 326 ? 83.514 16.872 -144.443 1.00 72.56 326 PRO A C 1
ATOM 2511 O O . PRO A 1 326 ? 83.889 16.967 -145.608 1.00 72.56 326 PRO A O 1
ATOM 2514 N N . LEU A 1 327 ? 82.224 17.005 -144.108 1.00 71.06 327 LEU A N 1
ATOM 2515 C CA . LEU A 1 327 ? 81.173 17.298 -145.090 1.00 71.06 327 LEU A CA 1
ATOM 2516 C C . LEU A 1 327 ? 81.292 18.724 -145.646 1.00 71.06 327 LEU A C 1
ATOM 2518 O O . LEU A 1 327 ? 81.163 18.920 -146.853 1.00 71.06 327 LEU A O 1
ATOM 2522 N N . HIS A 1 328 ? 81.599 19.714 -144.802 1.00 73.31 328 HIS A N 1
ATOM 2523 C CA . HIS A 1 328 ? 81.877 21.072 -145.276 1.00 73.31 328 HIS A CA 1
ATOM 2524 C C . HIS A 1 328 ? 83.130 21.138 -146.159 1.00 73.31 328 HIS A C 1
ATOM 2526 O O . HIS A 1 328 ? 83.113 21.839 -147.172 1.00 73.31 328 HIS A O 1
ATOM 2532 N N . GLU A 1 329 ? 84.185 20.383 -145.840 1.00 72.50 329 GLU A N 1
ATOM 2533 C CA . GLU A 1 329 ? 85.389 20.358 -146.679 1.00 72.50 329 GLU A CA 1
ATOM 2534 C C . GLU A 1 329 ? 85.148 19.619 -148.010 1.00 72.50 329 GLU A C 1
ATOM 2536 O O . GLU A 1 329 ? 85.575 20.095 -149.059 1.00 72.50 329 GLU A O 1
ATOM 2541 N N . GLN A 1 330 ? 84.357 18.537 -148.026 1.00 71.31 330 GLN A N 1
ATOM 2542 C CA . GLN A 1 330 ? 83.908 17.896 -149.274 1.00 71.31 330 GLN A CA 1
ATOM 2543 C C . GLN A 1 330 ? 83.081 18.845 -150.155 1.00 71.31 330 GLN A C 1
ATOM 2545 O O . GLN A 1 330 ? 83.315 18.920 -151.361 1.00 71.31 330 GLN A O 1
ATOM 2550 N N . ILE A 1 331 ? 82.155 19.616 -149.571 1.00 74.69 331 ILE A N 1
ATOM 2551 C CA . ILE A 1 331 ? 81.402 20.656 -150.294 1.00 74.69 331 ILE A CA 1
ATOM 2552 C C . ILE A 1 331 ? 82.357 21.710 -150.871 1.00 74.69 331 ILE A C 1
ATOM 2554 O O . ILE A 1 331 ? 82.175 22.146 -152.011 1.00 74.69 331 ILE A O 1
ATOM 2558 N N . ARG A 1 332 ? 83.393 22.103 -150.121 1.00 75.12 332 ARG A N 1
ATOM 2559 C CA . ARG A 1 332 ? 84.399 23.075 -150.563 1.00 75.12 332 ARG A CA 1
ATOM 2560 C C . ARG A 1 332 ? 85.212 22.568 -151.757 1.00 75.12 332 ARG A C 1
ATOM 2562 O O . ARG A 1 332 ? 85.349 23.309 -152.729 1.00 75.12 332 ARG A O 1
ATOM 2569 N N . VAL A 1 333 ? 85.686 21.322 -151.711 1.00 73.88 333 VAL A N 1
ATOM 2570 C CA . VAL A 1 333 ? 86.407 20.667 -152.819 1.00 73.88 333 VAL A CA 1
ATOM 2571 C C . VAL A 1 333 ? 85.516 20.567 -154.059 1.00 73.88 333 VAL A C 1
ATOM 2573 O O . VAL A 1 333 ? 85.875 21.097 -155.107 1.00 73.88 333 VAL A O 1
ATOM 2576 N N . LEU A 1 334 ? 84.301 20.025 -153.926 1.00 73.50 334 LEU A N 1
ATOM 2577 C CA . LEU A 1 334 ? 83.350 19.903 -155.041 1.00 73.50 334 LEU A CA 1
ATOM 2578 C C . LEU A 1 334 ? 82.975 21.260 -155.661 1.00 73.50 334 LEU A C 1
ATOM 2580 O O . LEU A 1 334 ? 82.751 21.355 -156.867 1.00 73.50 334 LEU A O 1
ATOM 2584 N N . THR A 1 335 ? 82.925 22.328 -154.859 1.00 73.94 335 THR A N 1
ATOM 2585 C CA . THR A 1 335 ? 82.687 23.694 -155.358 1.00 73.94 335 THR A CA 1
ATOM 2586 C C . THR A 1 335 ? 83.875 24.220 -156.174 1.00 73.94 335 THR A C 1
ATOM 2588 O O . THR A 1 335 ? 83.668 24.981 -157.121 1.00 73.94 335 THR A O 1
ATOM 2591 N N . HIS A 1 336 ? 85.103 23.804 -155.847 1.00 74.25 336 HIS A N 1
ATOM 2592 C CA . HIS A 1 336 ? 86.311 24.158 -156.592 1.00 74.25 336 HIS A CA 1
ATOM 2593 C C . HIS A 1 336 ? 86.389 23.402 -157.928 1.00 74.25 336 HIS A C 1
ATOM 2595 O O . HIS A 1 336 ? 86.536 24.042 -158.970 1.00 74.25 336 HIS A O 1
ATOM 2601 N N . ASP A 1 337 ? 86.176 22.081 -157.920 1.00 71.75 337 ASP A N 1
ATOM 2602 C CA . ASP A 1 337 ? 86.167 21.238 -159.128 1.00 71.75 337 ASP A CA 1
ATOM 2603 C C . ASP A 1 337 ? 85.132 21.726 -160.159 1.00 71.75 337 ASP A C 1
ATOM 2605 O O . ASP A 1 337 ? 85.387 21.782 -161.365 1.00 71.75 337 ASP A O 1
ATOM 2609 N N . LEU A 1 338 ? 83.949 22.132 -159.684 1.00 75.06 338 LEU A N 1
ATOM 2610 C CA . LEU A 1 338 ? 82.854 22.622 -160.526 1.00 75.06 338 LEU A CA 1
ATOM 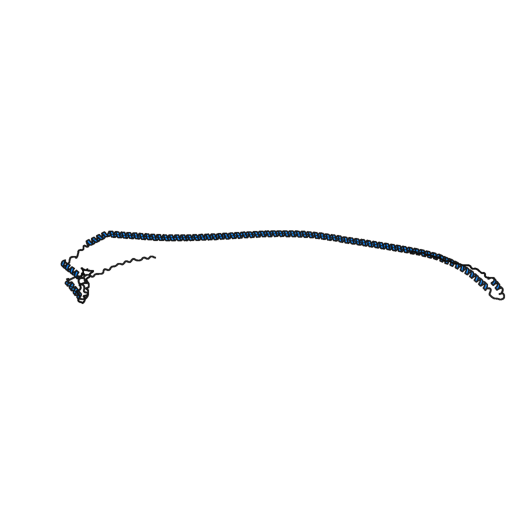2611 C C . LEU A 1 338 ? 83.153 24.016 -161.119 1.00 75.06 338 LEU A C 1
ATOM 2613 O O . LEU A 1 338 ? 82.621 24.364 -162.177 1.00 75.06 338 LEU A O 1
ATOM 2617 N N . ALA A 1 339 ? 84.036 24.806 -160.496 1.00 71.75 339 ALA A N 1
ATOM 2618 C CA . ALA A 1 339 ? 84.542 26.050 -161.079 1.00 71.75 339 ALA A CA 1
ATOM 2619 C C . ALA A 1 339 ? 85.530 25.776 -162.230 1.00 71.75 339 ALA A C 1
ATOM 2621 O O . ALA A 1 339 ? 85.375 26.349 -163.313 1.00 71.75 339 ALA A O 1
ATOM 2622 N N . ASP A 1 340 ? 86.468 24.844 -162.051 1.00 69.88 340 ASP A N 1
ATOM 2623 C CA . ASP A 1 340 ? 87.468 24.490 -163.071 1.00 69.88 340 ASP A CA 1
ATOM 2624 C C . ASP A 1 340 ? 86.839 23.788 -164.290 1.00 69.88 340 ASP A C 1
ATOM 2626 O O . ASP A 1 340 ? 87.186 24.078 -165.444 1.00 69.88 340 ASP A O 1
ATOM 2630 N N . GLN A 1 341 ? 85.825 22.942 -164.071 1.00 71.12 341 GLN A N 1
ATOM 2631 C CA . GLN A 1 341 ? 85.017 22.366 -165.156 1.00 71.12 341 GLN A CA 1
ATOM 2632 C C . GLN A 1 341 ? 84.243 23.436 -165.947 1.00 71.12 341 GLN A C 1
ATOM 2634 O O . GLN A 1 341 ? 84.085 23.324 -167.164 1.00 71.12 341 GLN A O 1
ATOM 2639 N N . ARG A 1 342 ? 83.792 24.519 -165.298 1.00 72.38 342 ARG A N 1
ATOM 2640 C CA . ARG A 1 342 ? 83.151 25.652 -165.993 1.00 72.38 342 ARG A CA 1
ATOM 2641 C C . ARG A 1 342 ? 84.152 26.486 -166.792 1.00 72.38 342 ARG A C 1
ATOM 2643 O O . ARG A 1 342 ? 83.832 26.883 -167.912 1.00 72.38 342 ARG A O 1
ATOM 2650 N N . ALA A 1 343 ? 85.355 26.713 -166.264 1.00 68.44 343 ALA A N 1
ATOM 2651 C CA . ALA A 1 343 ? 86.415 27.430 -166.974 1.00 68.44 343 ALA A CA 1
ATOM 2652 C C . ALA A 1 343 ? 86.854 26.687 -168.252 1.00 68.44 343 ALA A C 1
ATOM 2654 O O . ALA A 1 343 ? 86.955 27.288 -169.326 1.00 68.44 343 ALA A O 1
ATOM 2655 N N . THR A 1 344 ? 87.037 25.367 -168.167 1.00 66.62 344 THR A N 1
ATOM 2656 C CA . THR A 1 344 ? 87.377 24.525 -169.328 1.00 66.62 344 THR A CA 1
ATOM 2657 C C . THR A 1 344 ? 86.238 24.437 -170.351 1.00 66.62 344 THR A C 1
ATOM 2659 O O . THR A 1 344 ? 86.497 24.555 -171.551 1.00 66.62 344 THR A O 1
ATOM 2662 N N . ALA A 1 345 ? 84.978 24.329 -169.913 1.00 67.06 345 ALA A N 1
ATOM 2663 C CA . ALA A 1 345 ? 83.820 24.355 -170.812 1.00 67.06 345 ALA A CA 1
ATOM 2664 C C . ALA A 1 345 ? 83.686 25.686 -171.583 1.00 67.06 345 ALA A C 1
ATOM 2666 O O . A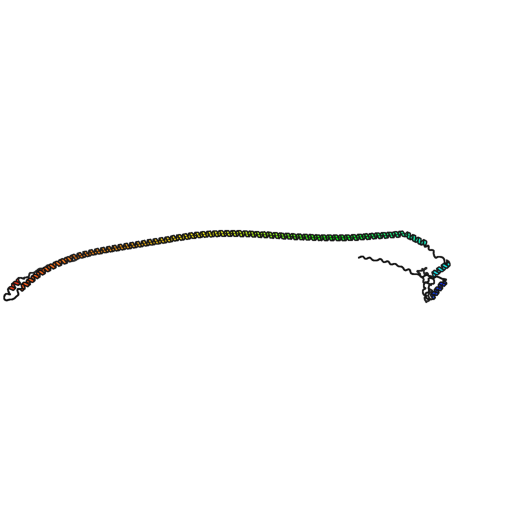LA A 1 345 ? 83.446 25.677 -172.793 1.00 67.06 345 ALA A O 1
ATOM 2667 N N . ALA A 1 346 ? 83.900 26.830 -170.921 1.00 66.69 346 ALA A N 1
ATOM 2668 C CA . ALA A 1 346 ? 83.876 28.144 -171.567 1.00 66.69 346 ALA A CA 1
ATOM 2669 C C . ALA A 1 346 ? 84.969 28.276 -172.648 1.00 66.69 346 ALA A C 1
ATOM 2671 O O . ALA A 1 346 ? 84.685 28.678 -173.780 1.00 66.69 346 ALA A O 1
ATOM 2672 N N . ALA A 1 347 ? 86.197 27.846 -172.336 1.00 61.84 347 ALA A N 1
ATOM 2673 C CA . ALA A 1 347 ? 87.328 27.867 -173.267 1.00 61.84 347 ALA A CA 1
ATOM 2674 C C . ALA A 1 347 ? 87.156 26.930 -174.483 1.00 61.84 347 ALA A C 1
ATOM 2676 O O . ALA A 1 347 ? 87.781 27.151 -175.523 1.00 61.84 347 ALA A O 1
ATOM 2677 N N . ALA A 1 348 ? 86.316 25.894 -174.380 1.00 61.88 348 ALA A N 1
ATOM 2678 C CA . ALA A 1 348 ? 85.928 25.058 -175.516 1.00 61.88 348 ALA A CA 1
ATOM 2679 C C . ALA A 1 348 ? 84.878 25.749 -176.408 1.00 61.88 348 ALA A C 1
ATOM 2681 O O . ALA A 1 348 ? 84.977 25.695 -177.636 1.00 61.88 348 ALA A O 1
ATOM 2682 N N . HIS A 1 349 ? 83.907 26.446 -175.808 1.00 67.62 349 HIS A N 1
ATOM 2683 C CA . HIS A 1 349 ? 82.814 27.100 -176.534 1.00 67.62 349 HIS A CA 1
ATOM 2684 C C . HIS A 1 349 ? 83.311 28.243 -177.443 1.00 67.62 349 HIS A C 1
ATOM 2686 O O . HIS A 1 349 ? 82.906 28.331 -178.604 1.00 67.62 349 HIS A O 1
ATOM 2692 N N . GLU A 1 350 ? 84.276 29.052 -176.983 1.00 66.50 350 GLU A N 1
ATOM 2693 C CA . GLU A 1 350 ? 84.913 30.094 -177.813 1.00 66.50 350 GLU A CA 1
ATOM 2694 C C . GLU A 1 350 ? 85.632 29.555 -179.061 1.00 66.50 350 GLU A C 1
ATOM 2696 O O . GLU A 1 350 ? 85.715 30.246 -180.082 1.00 66.50 350 GLU A O 1
ATOM 2701 N N . ARG A 1 351 ? 86.196 28.341 -178.990 1.00 62.12 351 ARG A N 1
ATOM 2702 C CA . ARG A 1 351 ? 86.874 27.717 -180.139 1.00 62.12 351 ARG A CA 1
ATOM 2703 C C . ARG A 1 351 ? 85.860 27.298 -181.196 1.00 62.12 351 ARG A C 1
ATOM 2705 O O . ARG A 1 351 ? 86.097 27.515 -182.381 1.00 62.12 351 ARG A O 1
ATOM 2712 N N . PHE A 1 352 ? 84.722 26.755 -180.761 1.00 65.81 352 PHE A N 1
ATOM 2713 C CA . PHE A 1 352 ? 83.643 26.327 -181.651 1.00 65.81 352 PHE A CA 1
ATOM 2714 C C . PHE A 1 352 ? 82.994 27.517 -182.377 1.00 65.81 352 PHE A C 1
ATOM 2716 O O . PHE A 1 352 ? 82.784 27.456 -183.587 1.00 65.81 352 PHE A O 1
ATOM 2723 N N . GLY A 1 353 ? 82.760 28.630 -181.669 1.00 65.62 353 GLY A N 1
ATOM 2724 C CA . GLY A 1 353 ? 82.221 29.859 -182.265 1.00 65.62 353 GLY A CA 1
ATOM 2725 C C . GLY A 1 353 ? 83.112 30.451 -183.366 1.00 65.62 353 GLY A C 1
ATOM 2726 O O . GLY A 1 353 ? 82.606 30.852 -184.411 1.00 65.62 353 GLY A O 1
ATOM 2727 N N . ARG A 1 354 ? 84.442 30.440 -183.177 1.00 63.22 354 ARG A N 1
ATOM 2728 C CA . ARG A 1 354 ? 85.414 30.865 -184.206 1.00 63.22 354 ARG A CA 1
ATOM 2729 C C . ARG A 1 354 ? 85.364 29.980 -185.452 1.00 63.22 354 ARG A C 1
ATOM 2731 O O . ARG A 1 354 ? 85.225 30.491 -186.559 1.00 63.22 354 ARG A O 1
ATOM 2738 N N . LEU A 1 355 ? 85.411 28.662 -185.249 1.00 63.97 355 LEU A N 1
ATOM 2739 C CA . LEU A 1 355 ? 85.353 27.654 -186.313 1.00 63.97 355 LEU A CA 1
ATOM 2740 C C . LEU A 1 355 ? 84.107 27.803 -187.199 1.00 63.97 355 LEU A C 1
ATOM 2742 O O . LEU A 1 355 ? 84.196 27.685 -188.417 1.00 63.97 355 LEU A O 1
ATOM 2746 N N . HIS A 1 356 ? 82.953 28.092 -186.594 1.00 65.19 356 HIS A N 1
ATOM 2747 C CA . HIS A 1 356 ? 81.693 28.253 -187.322 1.00 65.19 356 HIS A CA 1
ATOM 2748 C C . HIS A 1 356 ? 81.618 29.570 -188.125 1.00 65.19 356 HIS A C 1
ATOM 2750 O O . HIS A 1 356 ? 80.864 29.649 -189.096 1.00 65.19 356 HIS A O 1
ATOM 2756 N N . GLY A 1 357 ? 82.396 30.594 -187.754 1.00 61.66 357 GLY A N 1
ATOM 2757 C CA . GLY A 1 357 ? 82.511 31.840 -188.518 1.00 61.66 357 GLY A CA 1
ATOM 2758 C C . GLY A 1 357 ? 83.321 31.659 -189.804 1.00 61.66 357 GLY A C 1
ATOM 2759 O O . GLY A 1 357 ? 82.829 31.962 -190.888 1.00 61.66 357 GLY A O 1
ATOM 2760 N N . GLU A 1 358 ? 84.527 31.088 -189.700 1.00 57.28 358 GLU A N 1
ATOM 2761 C CA . GLU A 1 358 ? 85.430 30.878 -190.849 1.00 57.28 358 GLU A CA 1
ATOM 2762 C C . GLU A 1 358 ? 84.830 29.970 -191.941 1.00 57.28 358 GLU A C 1
ATOM 2764 O O . GLU A 1 358 ? 85.197 30.075 -193.109 1.00 57.28 358 GLU A O 1
ATOM 2769 N N . LEU A 1 359 ? 83.887 29.094 -191.578 1.00 56.78 359 LEU A N 1
ATOM 2770 C CA . LEU A 1 359 ? 83.232 28.155 -192.495 1.00 56.78 359 LEU A CA 1
ATOM 2771 C C . LEU A 1 359 ? 82.050 28.772 -193.274 1.00 56.78 359 LEU A C 1
ATOM 2773 O O . LEU A 1 359 ? 81.630 28.204 -194.281 1.00 56.78 359 LEU A O 1
ATOM 2777 N N . ALA A 1 360 ? 81.519 29.920 -192.837 1.00 58.94 360 ALA A N 1
ATOM 2778 C CA . ALA A 1 360 ? 80.365 30.569 -193.468 1.00 58.94 360 ALA A CA 1
ATOM 2779 C C . ALA A 1 360 ? 80.748 31.412 -194.701 1.00 58.94 360 ALA A C 1
ATOM 2781 O O . ALA A 1 360 ? 80.094 31.311 -195.740 1.00 58.94 360 ALA A O 1
ATOM 2782 N N . ASP A 1 361 ? 81.841 32.181 -194.623 1.00 57.56 361 ASP A N 1
ATOM 2783 C CA . ASP A 1 361 ? 82.301 33.090 -195.694 1.00 57.56 361 ASP A CA 1
ATOM 2784 C C . ASP A 1 361 ? 82.772 32.369 -196.976 1.00 57.56 361 ASP A C 1
ATOM 2786 O O . ASP A 1 361 ? 82.951 32.989 -198.023 1.00 57.56 361 ASP A O 1
ATOM 2790 N N . VAL A 1 362 ? 82.968 31.048 -196.925 1.00 57.06 362 VAL A N 1
ATOM 2791 C CA . VAL A 1 362 ? 83.476 30.242 -198.051 1.00 57.06 362 VAL A CA 1
ATOM 2792 C C . VAL A 1 362 ? 82.370 29.858 -199.054 1.00 57.06 362 VAL A C 1
ATOM 2794 O O . VAL A 1 362 ? 82.679 29.418 -200.161 1.00 57.06 362 VAL A O 1
ATOM 2797 N N . LEU A 1 363 ? 81.085 30.011 -198.700 1.00 52.56 363 LEU A N 1
ATOM 2798 C CA . LEU A 1 363 ? 79.958 29.350 -199.384 1.00 52.56 363 LEU A CA 1
ATOM 2799 C C . LEU A 1 363 ? 78.877 30.301 -199.941 1.00 52.56 363 LEU A C 1
ATOM 2801 O O . LEU A 1 363 ? 77.684 30.003 -199.875 1.00 52.56 363 LEU A O 1
ATOM 2805 N N . VAL A 1 364 ? 79.285 31.414 -200.561 1.00 52.94 364 VAL A N 1
ATOM 2806 C CA . VAL A 1 364 ? 78.408 32.250 -201.411 1.00 52.94 364 VAL A CA 1
ATOM 2807 C C . VAL A 1 364 ? 78.884 32.164 -202.874 1.00 52.94 364 VAL A C 1
ATOM 2809 O O . VAL A 1 364 ? 80.076 32.358 -203.115 1.00 52.94 364 VAL A O 1
ATOM 2812 N N . PRO A 1 365 ? 78.012 31.834 -203.851 1.00 49.56 365 PRO A N 1
ATOM 2813 C CA . PRO A 1 365 ? 78.458 31.431 -205.184 1.00 49.56 365 PRO A CA 1
ATOM 2814 C C . PRO A 1 365 ? 78.511 32.575 -206.205 1.00 49.56 365 PRO A C 1
ATOM 2816 O O . PRO A 1 365 ? 77.525 33.279 -206.409 1.00 49.56 365 PRO A O 1
ATOM 2819 N N . ASP A 1 366 ? 79.613 32.634 -206.951 1.00 41.62 366 ASP A N 1
ATOM 2820 C CA . ASP A 1 366 ? 79.590 32.928 -208.388 1.00 41.62 366 ASP A CA 1
ATOM 2821 C C . ASP A 1 366 ? 80.732 32.149 -209.086 1.00 41.62 366 ASP A C 1
ATOM 2823 O O . ASP A 1 366 ? 81.469 31.412 -208.422 1.00 41.62 366 ASP A O 1
ATOM 2827 N N . ALA A 1 367 ? 80.816 32.205 -210.416 1.00 46.25 367 ALA A N 1
ATOM 2828 C CA . ALA A 1 367 ? 81.526 31.209 -211.231 1.00 46.25 367 ALA A CA 1
ATOM 2829 C C . ALA A 1 367 ? 83.067 31.096 -211.048 1.00 46.25 367 ALA A C 1
ATOM 2831 O O . ALA A 1 367 ? 83.758 32.053 -210.717 1.00 46.25 367 ALA A O 1
ATOM 2832 N N . GLU A 1 368 ? 83.583 29.892 -211.352 1.00 45.84 368 GLU A N 1
ATOM 2833 C CA . GLU A 1 368 ? 84.997 29.556 -211.637 1.00 45.84 368 GLU A CA 1
ATOM 2834 C C . GLU A 1 368 ? 86.080 29.899 -210.580 1.00 45.84 368 GLU A C 1
ATOM 2836 O O . GLU A 1 368 ? 87.013 30.624 -210.898 1.00 45.84 368 GLU A O 1
ATOM 2841 N N . ASP A 1 369 ? 86.037 29.307 -209.364 1.00 53.53 369 ASP A N 1
ATOM 2842 C CA . ASP A 1 369 ? 87.269 28.822 -208.662 1.00 53.53 369 ASP A CA 1
ATOM 2843 C C . ASP A 1 369 ? 87.047 27.968 -207.375 1.00 53.53 369 ASP A C 1
ATOM 2845 O O . ASP A 1 369 ? 87.753 28.070 -206.365 1.00 53.53 369 ASP A O 1
ATOM 2849 N N . VAL A 1 370 ? 86.039 27.087 -207.362 1.00 49.28 370 VAL A N 1
ATOM 2850 C CA . VAL A 1 370 ? 85.661 26.319 -206.147 1.00 49.28 370 VAL A CA 1
ATOM 2851 C C . VAL A 1 370 ? 86.731 25.293 -205.710 1.00 49.28 370 VAL A C 1
ATOM 2853 O O . VAL A 1 370 ? 86.845 24.977 -204.523 1.00 49.28 370 VAL A O 1
ATOM 2856 N N . ALA A 1 371 ? 87.536 24.775 -206.645 1.00 52.12 371 ALA A N 1
ATOM 2857 C CA . ALA A 1 371 ? 88.404 23.613 -206.422 1.00 52.12 371 ALA A CA 1
ATOM 2858 C C . ALA A 1 371 ? 89.601 23.865 -205.482 1.00 52.12 371 ALA A C 1
ATOM 2860 O O . ALA A 1 371 ? 89.988 22.960 -204.735 1.00 52.12 371 ALA A O 1
ATOM 2861 N N . ASP A 1 372 ? 90.180 25.069 -205.496 1.00 51.91 372 ASP A N 1
ATOM 2862 C CA . ASP A 1 372 ? 91.388 25.376 -204.717 1.00 51.91 372 ASP A CA 1
ATOM 2863 C C . ASP A 1 372 ? 91.078 26.009 -203.351 1.00 51.91 372 ASP A C 1
ATOM 2865 O O . ASP A 1 372 ? 91.790 25.747 -202.378 1.00 51.91 372 ASP A O 1
ATOM 2869 N N . ARG A 1 373 ? 89.955 26.731 -203.210 1.00 51.84 373 ARG A N 1
ATOM 2870 C CA . ARG A 1 373 ? 89.521 27.267 -201.902 1.00 51.84 373 ARG A CA 1
ATOM 2871 C C . ARG A 1 373 ? 89.148 26.155 -200.920 1.00 51.84 373 ARG A C 1
ATOM 2873 O O . ARG A 1 373 ? 89.535 26.218 -199.755 1.00 51.84 373 ARG A O 1
ATOM 2880 N N . ALA A 1 374 ? 88.485 25.098 -201.396 1.00 51.00 374 ALA A N 1
ATOM 2881 C CA . ALA A 1 374 ? 88.131 23.936 -200.577 1.00 51.00 374 ALA A CA 1
ATOM 2882 C C . ALA A 1 374 ? 89.360 23.208 -199.988 1.00 51.00 374 ALA A C 1
ATOM 2884 O O . ALA A 1 374 ? 89.287 22.659 -198.888 1.00 51.00 374 ALA A O 1
ATOM 2885 N N . ARG A 1 375 ? 90.507 23.234 -200.686 1.00 50.62 375 ARG A N 1
ATOM 2886 C CA . ARG A 1 375 ? 91.747 22.574 -200.243 1.00 50.62 375 ARG A CA 1
ATOM 2887 C C . ARG A 1 375 ? 92.395 23.302 -199.056 1.00 50.62 375 ARG A C 1
ATOM 2889 O O . ARG A 1 375 ? 92.800 22.657 -198.095 1.00 50.62 375 ARG A O 1
ATOM 2896 N N . SER A 1 376 ? 92.393 24.639 -199.075 1.00 52.78 376 SER A N 1
ATOM 2897 C CA . SER A 1 376 ? 93.008 25.495 -198.039 1.00 52.78 376 SER A CA 1
ATOM 2898 C C . SER A 1 376 ? 92.340 25.416 -196.653 1.00 52.78 376 SER A C 1
ATOM 2900 O O . SER A 1 376 ? 92.977 25.711 -195.637 1.00 52.78 376 SER A O 1
ATOM 2902 N N . VAL A 1 377 ? 91.060 25.032 -196.599 1.00 54.72 377 VAL A N 1
ATOM 2903 C CA . VAL A 1 377 ? 90.288 24.923 -195.347 1.00 54.72 377 VAL A CA 1
ATOM 2904 C C . VAL A 1 377 ? 90.535 23.579 -194.652 1.00 54.72 377 VAL A C 1
ATOM 2906 O O . VAL A 1 377 ? 90.711 23.535 -193.435 1.00 54.72 377 VAL A O 1
ATOM 2909 N N . LEU A 1 378 ? 90.595 22.482 -195.416 1.00 50.16 378 LEU A N 1
ATOM 2910 C CA . LEU A 1 378 ? 90.686 21.124 -194.865 1.00 50.16 378 LEU A CA 1
ATOM 2911 C C . LEU A 1 378 ? 92.071 20.781 -194.291 1.00 50.16 378 LEU A C 1
ATOM 2913 O O . LEU A 1 378 ? 92.150 20.042 -193.312 1.00 50.16 378 LEU A O 1
ATOM 2917 N N . GLU A 1 379 ? 93.157 21.351 -194.822 1.00 50.25 379 GLU A N 1
ATOM 2918 C CA . GLU A 1 379 ? 94.512 21.128 -194.283 1.00 50.25 379 GLU A CA 1
ATOM 2919 C C . GLU A 1 379 ? 94.747 21.781 -192.905 1.00 50.25 379 GLU A C 1
ATOM 2921 O O . GLU A 1 379 ? 95.703 21.433 -192.213 1.00 50.25 379 GLU A O 1
ATOM 2926 N N . ARG A 1 380 ? 93.880 22.707 -192.467 1.00 49.22 380 ARG A N 1
ATOM 2927 C CA . ARG A 1 380 ? 94.087 23.495 -191.237 1.00 49.22 380 ARG A CA 1
ATOM 2928 C C . ARG A 1 380 ? 93.545 22.840 -189.956 1.00 49.22 380 ARG A C 1
ATOM 2930 O O . ARG A 1 380 ? 93.845 23.324 -188.868 1.00 49.22 380 ARG A O 1
ATOM 2937 N N . TYR A 1 381 ? 92.775 21.753 -190.067 1.00 45.16 381 TYR A N 1
ATOM 2938 C CA . TYR A 1 381 ? 92.022 21.157 -188.949 1.00 45.16 381 TYR A CA 1
ATOM 2939 C C . TYR A 1 381 ? 92.214 19.635 -188.786 1.00 45.16 381 TYR A C 1
ATOM 2941 O O . TYR A 1 381 ? 91.270 18.892 -188.517 1.00 45.16 381 TYR A O 1
ATOM 2949 N N . ALA A 1 382 ? 93.457 19.157 -188.895 1.00 34.81 382 ALA A N 1
ATOM 2950 C CA . ALA A 1 382 ? 93.814 17.787 -188.517 1.00 34.81 382 ALA A CA 1
ATOM 2951 C C . ALA A 1 382 ? 93.773 17.588 -186.975 1.00 34.81 382 ALA A C 1
ATOM 2953 O O . ALA A 1 382 ? 94.398 18.369 -186.253 1.00 34.81 382 ALA A O 1
ATOM 2954 N N . PRO A 1 383 ? 93.071 16.567 -186.438 1.00 39.50 383 PRO A N 1
ATOM 2955 C CA . PRO A 1 383 ? 92.924 16.360 -184.991 1.00 39.50 383 PRO A CA 1
ATOM 2956 C C . PRO A 1 383 ? 94.069 15.545 -184.353 1.00 39.50 383 PRO A C 1
ATOM 2958 O O . PRO A 1 383 ? 94.624 14.642 -184.977 1.00 39.50 383 PRO A O 1
ATOM 2961 N N . GLN A 1 384 ? 94.352 15.795 -183.065 1.00 34.91 384 GLN A N 1
ATOM 2962 C CA . GLN A 1 384 ? 95.248 14.983 -182.221 1.00 34.91 384 GLN A CA 1
ATOM 2963 C C . GLN A 1 384 ? 94.508 14.365 -181.007 1.00 34.91 384 GLN A C 1
ATOM 2965 O O . GLN A 1 384 ? 93.840 15.100 -180.280 1.00 34.91 384 GLN A O 1
ATOM 2970 N N . PRO A 1 385 ? 94.653 13.048 -180.751 1.00 48.84 385 PRO A N 1
ATOM 2971 C CA . PRO A 1 385 ? 94.462 12.384 -179.445 1.00 48.84 385 PRO A CA 1
ATOM 2972 C C . PRO A 1 385 ? 95.822 12.244 -178.696 1.00 48.84 385 PRO A C 1
ATOM 2974 O O . PRO A 1 385 ? 96.829 12.661 -179.275 1.00 48.84 385 PRO A O 1
ATOM 2977 N N . PRO A 1 386 ? 95.949 11.609 -177.498 1.00 52.47 386 PRO A N 1
ATOM 2978 C CA . PRO A 1 386 ? 94.963 10.986 -176.589 1.00 52.47 386 PRO A CA 1
ATOM 2979 C C . PRO A 1 386 ? 94.769 11.838 -175.287 1.00 52.47 386 PRO A C 1
ATOM 2981 O O . PRO A 1 386 ? 94.520 13.023 -175.464 1.00 52.47 386 PRO A O 1
ATOM 2984 N N . THR A 1 387 ? 94.762 11.451 -173.988 1.00 38.75 387 THR A N 1
ATOM 2985 C CA . THR A 1 387 ? 95.123 10.237 -173.194 1.00 38.75 387 THR A CA 1
ATOM 2986 C C . THR A 1 387 ? 94.404 10.241 -171.818 1.00 38.75 387 THR A C 1
ATOM 2988 O O . THR A 1 387 ? 94.190 11.330 -171.289 1.00 38.75 387 THR A O 1
ATOM 2991 N N . PRO A 1 388 ? 94.041 9.082 -171.218 1.00 57.53 388 PRO A N 1
ATOM 2992 C CA . PRO A 1 388 ? 93.436 8.980 -169.872 1.00 57.53 388 PRO A CA 1
ATOM 2993 C C . PRO A 1 388 ? 94.437 8.537 -168.780 1.00 57.53 388 PRO A C 1
ATOM 2995 O O . PRO A 1 388 ? 95.499 8.040 -169.137 1.00 57.53 388 PRO A O 1
ATOM 2998 N N . GLU A 1 389 ? 94.055 8.564 -167.486 1.00 35.88 389 GLU A N 1
ATOM 2999 C CA . GLU A 1 389 ? 94.468 7.515 -166.521 1.00 35.88 389 GLU A CA 1
ATOM 3000 C C . GLU A 1 389 ? 93.642 7.411 -165.205 1.00 35.88 389 GLU A C 1
ATOM 3002 O O . GLU A 1 389 ? 92.816 8.255 -164.877 1.00 35.88 389 GLU A O 1
ATOM 3007 N N . THR A 1 390 ? 93.870 6.280 -164.527 1.00 40.06 390 THR A N 1
ATOM 3008 C CA . THR A 1 390 ? 93.340 5.631 -163.294 1.00 40.06 390 THR A CA 1
ATOM 3009 C C . THR A 1 390 ? 93.177 6.454 -161.994 1.00 40.06 390 THR A C 1
ATOM 3011 O O . THR A 1 390 ? 93.763 7.518 -161.873 1.00 40.06 390 THR A O 1
ATOM 3014 N N . GLY A 1 391 ? 92.511 5.978 -160.918 1.00 36.28 391 GLY A N 1
ATOM 3015 C CA . GLY A 1 391 ? 91.773 4.711 -160.665 1.00 36.28 391 GLY A CA 1
ATOM 3016 C C . GLY A 1 391 ? 92.100 4.022 -159.305 1.00 36.28 391 GLY A C 1
ATOM 3017 O O . GLY A 1 391 ? 93.150 4.297 -158.740 1.00 36.28 391 GLY A O 1
ATOM 3018 N N . ARG A 1 392 ? 91.257 3.057 -158.851 1.00 39.81 392 ARG A N 1
ATOM 3019 C CA . ARG A 1 392 ? 91.400 2.176 -157.637 1.00 39.81 392 ARG A CA 1
ATOM 3020 C C . ARG A 1 392 ? 91.329 2.869 -156.245 1.00 39.81 392 ARG A C 1
ATOM 3022 O O . ARG A 1 392 ? 91.495 4.074 -156.175 1.00 39.81 392 ARG A O 1
ATOM 3029 N N . ALA A 1 393 ? 91.109 2.188 -155.101 1.00 40.00 393 ALA A N 1
ATOM 3030 C CA . ALA A 1 393 ? 90.443 0.904 -154.751 1.00 40.00 393 ALA A CA 1
ATOM 3031 C C . ALA A 1 393 ? 90.279 0.769 -153.205 1.00 40.00 393 ALA A C 1
ATOM 3033 O O . ALA A 1 393 ? 91.041 1.419 -152.511 1.00 40.00 393 ALA A O 1
ATOM 3034 N N . GLN A 1 394 ? 89.350 -0.101 -152.741 1.00 41.34 394 GLN A N 1
ATOM 3035 C CA . GLN A 1 394 ? 89.316 -0.936 -151.492 1.00 41.34 394 GLN A CA 1
ATOM 3036 C C . GLN A 1 394 ? 89.757 -0.306 -150.129 1.00 41.34 394 GLN A C 1
ATOM 3038 O O . GLN A 1 394 ? 90.733 0.413 -150.052 1.00 41.34 394 GLN A O 1
ATOM 3043 N N . GLU A 1 395 ? 89.095 -0.523 -148.982 1.00 34.91 395 GLU A N 1
ATOM 3044 C CA . GLU A 1 395 ? 89.144 -1.754 -148.158 1.00 34.91 395 GLU A CA 1
ATOM 3045 C C . GLU A 1 395 ? 88.161 -1.705 -146.948 1.00 34.91 395 GLU A C 1
ATOM 3047 O O . GLU A 1 395 ? 87.785 -0.641 -146.460 1.00 34.91 395 GLU A O 1
ATOM 3052 N N . THR A 1 396 ? 87.777 -2.884 -146.445 1.00 45.56 396 THR A N 1
ATOM 3053 C CA . THR A 1 396 ? 87.209 -3.188 -145.101 1.00 45.56 396 THR A CA 1
ATOM 3054 C C . THR A 1 396 ? 88.322 -3.796 -144.204 1.00 45.56 396 THR A C 1
ATOM 3056 O O . THR A 1 396 ? 89.393 -4.037 -144.761 1.00 45.56 396 THR A O 1
ATOM 3059 N N . PRO A 1 397 ? 88.160 -4.143 -142.892 1.00 57.59 397 PRO A N 1
ATOM 3060 C CA . PRO A 1 397 ? 86.970 -4.197 -142.008 1.00 57.59 397 PRO A CA 1
ATOM 3061 C C . PRO A 1 397 ? 87.208 -3.626 -140.568 1.00 57.59 397 PRO A C 1
ATOM 3063 O O . PRO A 1 397 ? 88.239 -3.017 -140.314 1.00 57.59 397 PRO A O 1
ATOM 3066 N N . ALA A 1 398 ? 86.292 -3.896 -139.612 1.00 35.91 398 ALA A N 1
ATOM 3067 C CA . ALA A 1 398 ? 86.548 -4.501 -138.272 1.00 35.91 398 ALA A CA 1
ATOM 3068 C C . ALA A 1 398 ? 85.614 -4.000 -137.133 1.00 35.91 398 ALA A C 1
ATOM 3070 O O . ALA A 1 398 ? 85.049 -2.914 -137.196 1.00 35.91 398 ALA A O 1
ATOM 3071 N N . ALA A 1 399 ? 85.471 -4.829 -136.089 1.00 44.16 399 ALA A N 1
ATOM 3072 C CA . ALA A 1 399 ? 84.800 -4.568 -134.796 1.00 44.16 399 ALA A CA 1
ATOM 3073 C C . ALA A 1 399 ? 85.860 -4.751 -133.650 1.00 44.16 399 ALA A C 1
ATOM 3075 O O . ALA A 1 399 ? 87.033 -4.833 -134.033 1.00 44.16 399 ALA A O 1
ATOM 3076 N N . PRO A 1 400 ? 85.599 -4.869 -132.311 1.00 56.78 400 PRO A N 1
ATOM 3077 C CA . PRO A 1 400 ? 84.428 -5.450 -131.628 1.00 56.78 400 PRO A CA 1
ATOM 3078 C C . PRO A 1 400 ? 83.949 -4.633 -130.369 1.00 56.78 400 PRO A C 1
ATOM 3080 O O . PRO A 1 400 ? 83.621 -3.472 -130.599 1.00 56.78 400 PRO A O 1
ATOM 3083 N N . PRO A 1 401 ? 83.738 -5.138 -129.117 1.00 63.38 401 PRO A N 1
ATOM 3084 C CA . PRO A 1 401 ? 82.499 -4.836 -128.372 1.00 63.38 401 PRO A CA 1
ATOM 3085 C C . PRO A 1 401 ? 82.701 -4.246 -126.949 1.00 63.38 401 PRO A C 1
ATOM 3087 O O . PRO A 1 401 ? 83.822 -3.977 -126.525 1.00 63.38 401 PRO A O 1
ATOM 3090 N N . GLY A 1 402 ? 81.613 -4.118 -126.176 1.00 36.19 402 GLY A N 1
ATOM 3091 C CA . GLY A 1 402 ? 81.669 -3.852 -124.732 1.00 36.19 402 GLY A CA 1
ATOM 3092 C C . GLY A 1 402 ? 80.305 -3.952 -124.036 1.00 36.19 402 GLY A C 1
ATOM 3093 O O . GLY A 1 402 ? 79.447 -3.099 -124.238 1.00 36.19 402 GLY A O 1
ATOM 3094 N N . GLU A 1 403 ? 80.120 -4.980 -123.207 1.00 45.78 403 GLU A N 1
ATOM 3095 C CA . GLU A 1 403 ? 79.066 -5.052 -122.183 1.00 45.78 403 GLU A CA 1
ATOM 3096 C C . GLU A 1 403 ? 79.634 -4.550 -120.843 1.00 45.78 403 GLU A C 1
ATOM 3098 O O . GLU A 1 403 ? 80.784 -4.856 -120.541 1.00 45.78 403 GLU A O 1
ATOM 3103 N N . GLU A 1 404 ? 78.832 -3.877 -120.009 1.00 45.31 404 GLU A N 1
ATOM 3104 C CA . GLU A 1 404 ? 78.644 -4.276 -118.599 1.00 45.31 404 GLU A CA 1
ATOM 3105 C C . GLU A 1 404 ? 77.530 -3.461 -117.900 1.00 45.31 404 GLU A C 1
ATOM 3107 O O . GLU A 1 404 ? 77.562 -2.234 -117.916 1.00 45.31 404 GLU A O 1
ATOM 3112 N N . ARG A 1 405 ? 76.643 -4.191 -117.198 1.00 44.38 405 ARG A N 1
ATOM 3113 C CA . ARG A 1 405 ? 75.725 -3.768 -116.109 1.00 44.38 405 ARG A CA 1
ATOM 3114 C C . ARG A 1 405 ? 74.525 -2.878 -116.457 1.00 44.38 405 ARG A C 1
ATOM 3116 O O . ARG A 1 405 ? 74.629 -1.640 -116.344 1.00 44.38 405 ARG A O 1
#

Radius of gyration: 136.0 Å; chains: 1; bounding box: 224×81×341 Å

pLDDT: mean 76.14, std 19.73, range [34.56, 98.12]

Foldseek 3Di:
DDDDDDDDDDDDDDDDDDDDFDDQDDDLVVQVVQLVVLLVVFPQRARSQGRHGADHDDPDDDDDDDSDPQDCVVQNAPPPRRQDSSNVVVVVVVCCVVPNDPDDDDDDPPPVVVVVVVVVCVVCVVVVVVVVVVVVVVVVVVVVVVVVVVVVVVVVVVVVVVVVVVVVVVVVVVVVVVVVVVVVVVVVVVVVVVVVVVVVVVVVVVVVVVVVVVVVVVVVVVVVVVVVVVVVVVVVVVVVVVVVVVVVVVVVVVVVVVVVVVVVVVVVVVVVVVVVVVVVVVVVVVVVVVVVVVVVVVVVVVVVVVVVVVVVVVVVVVVVVVVVVVVVVVVVVVVVVVVVVVVVVVVVVVVVVVLVVVVPVLDDDDDDDNPVSVVVSVVPDDDDDDDDDDDDDDDDDDDDDDDDD

Sequence (405 aa):
MEQSPDVAEGTGEGEEDRPEAPVRRGTRAQRRERTLRAMAEGLDARCAYCGEPLPPVPSKGGRPTPYCPADSDRYGNWGAKTITCAMLDEQREIWMQVYGPDQPMTKVDLGGLRDRLADLKGALAPVHDEIAGLEQLATAELARALDARQEAETARTDAQDTARAAVAERDEALSAAQQADARAEAATAERDEAVERATHADQERDQAIADRDAARDETTRAGADRQAALEQATTAQQHITELHNTLAGERATALDRVDVLRREHEQAQQELRRELDEHHQQRLRAQADEFTQRMQADRSAAEGRVGELTDRLTEATRSYADALAPLHEQIRVLTHDLADQRATAAAAHERFGRLHGELADVLVPDAEDVADRARSVLERYAPQPPTPETGRAQETPAAPPGEER

Organism: NCBI:txid455344

Secondary structure (DSSP, 8-state):
------------------PPPP---S-HHHHHHHHHHHHHH-SS-B-TTT-PBPPPPPSS-PPPPPSS---HHHH-BSSSSBPPHHHHHHHHHHHHHHH-TT--S----HHHHHHHHHHHHHHHHHHHHHHHHHHHHHHHHHHHHHHHHHHHHHHHHHHHHHHHHHHHHHHHHHHHHHHHHHHHHHHHHHHHHHHHHHHHHHHHHHHHHHHHHHHHHHHHHHHHHHHHHHHHHHHHHHHHHHHHHHHHHHHHHHHHHHHHHHHHHHHHHHHHHHHHHHHHHHHHHHHHHHHHHHHHHHHHHHHHHHHHHHHHHHHHHHHHHHHHHHHHHHHHHHHHHHHHHHHHHHHHHHHHHHHHHHTTTT----SS-HHHHHHHHHTT-------------------------